Protein AF-A0AAW1P5I4-F1 (afdb_monomer_lite)

InterPro domains:
  IPR003593 AAA+ ATPase domain [SM00382] (149-329)
  IPR004504 DNA repair protein RadA [MF_01498] (30-545)
  IPR004504 DNA repair protein RadA [TIGR00416] (204-541)
  IPR014721 Small ribosomal subunit protein uS5 domain 2-type fold, subgroup [G3DSA:3.30.230.10] (371-551)
  IPR020568 Ribosomal protein uS5 domain 2-type superfamily [SSF54211] (340-546)
  IPR020588 DNA recombination and repair protein RecA-like, ATP-binding domain [PS50162] (128-303)
  IPR027417 P-loop containing nucleoside triphosphate hydrolase [G3DSA:3.40.50.300] (138-363)
  IPR027417 P-loop containing nucleoside triphosphate hydrolase [SSF52540] (134-375)
  IPR041166 LapB, rubredoxin metal binding domain [PF18073] (17-44)

Foldseek 3Di:
DDDDDDDDDDFDKAKWWAFQVPRDIDNDDDQADPPPRDGNRTDIDIDGDDDDDDDDDDDDDDDDDDDDDDDDDDDDDDDDDDDDDDDDDPDPPPPDDDDDPDDPDPPPDDDDDDPVCPPVAADPPDQFQFQDDFQRQLVCVQQANHHHFLFEAEEEEAPPLAPLLVVLSSQLSLLDDPPDPPPPPDDDDDDDPRDDHDDDQPASAEEEEAAPDDPVVSVVSCVLLVSPVSPRYHYHYDQELVVVLVCCVVVLHQAYEHHALQSHAYPPDPDHRQALRGSQVSLQVVSVSSNVSRHYYYHYDYADPVRPTNGCVSCVVVGQWYWYWDDDPPFQKIKIFTPHHNNHDRLRIWIWGQDSNGTGTDPAVQLVLLVCVVVDPWWQKAWAWDRSDPDTHIKIKGKAWAFDDPPDPWAAEAEQLEDPVLLVLLVLLCCPQVVQPSRRTHMYMHIGSSHHDDDQQCSLRNSLSHLRNFQRFHFDSLEHETFGADSNQFTDADPPVLNRLLSSVVSRRQEYEHAQPDDDRPDPNNPRHHYHYDGGSNRVNCVGRHQFRWGDDDVPDDPVNGDGDHRPDDDDDDDDDDDDPPDDDDDDDDDDDDDDDDDDDDDDDDDDDDDDDDDDDDDPDDDLDFPDWDCVQFFPQQVVSQVVCCVVDPPAAEDEDEDPDDLPDDDDDDPDDDQRYKYWYAHPVSSGTSIIGGGD

pLDDT: mean 70.57, std 24.73, range [21.2, 97.62]

Sequence (696 aa):
MHVQAVASGSVKTKTVYRCSECDKESFQWTGKCPSCNAWNSLEEVTITAGKSGGGGGIAAAARAAEPSTSGRSSSSSSGGWGPTRRGAREVVNSLPQGKTRGGWVNTTGNRPQRIRDVGRHGYGVNWRLPLMGQGGPELARVMGGGVVPGSLILIGGDPGVGKSTLLLQVAAMLSAPEQAVVPPVQAEGQPLDAEDPPAEPTGQSVLYVSAEESVEQVGSRAERMGLQDSEDVFLYSATRLEDILREIVTMQPRGVIVDSIQTVYLDDINGSAGSVSQVRECATALLHVAKREHIPIFLVGHVTKQGDIAGPRVLEHIVDVVLFMEGERHQAFRLIRGIKNRYGPTDEVGVFQMDESGLTAVDNPSALFLSDRSTHTGASSAVTVMMEGTRPLLLEVQALCSPVHQGQGAPFRAPNGVNRDRLGLILAVLNKHCGLRTHTMDLYTNVVGGLKMLEPATDLAVALAVASSYYEIPIPQDMAALGEIGLGGELRPVSHVDRRLLEAAKLGFTTIVIPAGHSAPRSARLQGIKVVRCKTVADAIRTVLGSGLRRPRRGGESDDEREEMLLPRSGHSDDAGPNDAQTAFHAAEHSIWSLHNTTVVISGVPVQAGNSKKEVRNNPTMSQEFKREYPEVKGMDAQAAKEKLEKEYDGLNVSLREWDGPPDAPKPMPLIFNPQMVWIWFNPETNKTLEARAFC

Radius of gyration: 37.3 Å; chains: 1; bounding box: 86×68×139 Å

Structure (mmCIF, N/CA/C/O backbone):
data_AF-A0AAW1P5I4-F1
#
_entry.id   AF-A0AAW1P5I4-F1
#
loop_
_atom_site.group_PDB
_atom_site.id
_atom_site.type_symbol
_atom_site.label_atom_id
_atom_site.label_alt_id
_atom_site.label_comp_id
_atom_site.label_asym_id
_atom_site.label_entity_id
_atom_site.label_seq_id
_atom_site.pdbx_PDB_ins_code
_atom_site.Cartn_x
_atom_site.Cartn_y
_atom_site.Cartn_z
_atom_site.occupancy
_atom_site.B_iso_or_equiv
_atom_site.auth_seq_id
_atom_site.auth_comp_id
_atom_site.auth_asym_id
_atom_site.auth_atom_id
_atom_site.pdbx_PDB_model_num
ATOM 1 N N . MET A 1 1 ? 37.575 -7.589 81.147 1.00 37.34 1 MET A N 1
ATOM 2 C CA . MET A 1 1 ? 36.341 -7.751 80.351 1.00 37.34 1 MET A CA 1
ATOM 3 C C . MET A 1 1 ? 36.697 -7.574 78.883 1.00 37.34 1 MET A C 1
ATOM 5 O O . MET A 1 1 ? 36.901 -6.445 78.471 1.00 37.34 1 MET A O 1
ATOM 9 N N . HIS A 1 2 ? 36.815 -8.653 78.108 1.00 29.47 2 HIS A N 1
ATOM 10 C CA . HIS A 1 2 ? 36.836 -8.553 76.647 1.00 29.47 2 HIS A CA 1
ATOM 11 C C . HIS A 1 2 ? 35.885 -9.601 76.075 1.00 29.47 2 HIS A C 1
ATOM 13 O O . HIS A 1 2 ? 36.045 -10.796 76.306 1.00 29.47 2 HIS A O 1
ATOM 19 N N . VAL A 1 3 ? 34.837 -9.093 75.431 1.00 29.94 3 VAL A N 1
ATOM 20 C CA . VAL A 1 3 ? 33.717 -9.824 74.840 1.00 29.94 3 VAL A CA 1
ATOM 21 C C . VAL A 1 3 ? 34.107 -10.284 73.432 1.00 29.94 3 VAL A C 1
ATOM 23 O O . VAL A 1 3 ? 34.763 -9.549 72.697 1.00 29.94 3 VAL A O 1
ATOM 26 N N . GLN A 1 4 ? 33.713 -11.512 73.092 1.00 29.78 4 GLN A N 1
ATOM 27 C CA . GLN A 1 4 ? 33.919 -12.177 71.803 1.00 29.78 4 GLN A CA 1
ATOM 28 C C . GLN A 1 4 ? 33.194 -11.466 70.646 1.00 29.78 4 GLN A C 1
ATOM 30 O O . GLN A 1 4 ? 32.049 -11.045 70.793 1.00 29.78 4 GLN A O 1
ATOM 35 N N . ALA A 1 5 ? 33.830 -11.433 69.470 1.00 30.73 5 ALA A N 1
ATOM 36 C CA . ALA A 1 5 ? 33.197 -11.113 68.192 1.00 30.73 5 ALA A CA 1
ATOM 37 C C . ALA A 1 5 ? 32.909 -12.407 67.406 1.00 30.73 5 ALA A C 1
ATOM 39 O O . ALA A 1 5 ? 33.779 -13.267 67.266 1.00 30.73 5 ALA A O 1
ATOM 40 N N . VAL A 1 6 ? 31.678 -12.535 66.907 1.00 32.19 6 VAL A N 1
ATOM 41 C CA . VAL A 1 6 ? 31.180 -13.637 66.066 1.00 32.19 6 VAL A CA 1
ATOM 42 C C . VAL A 1 6 ? 31.510 -13.340 64.598 1.00 32.19 6 VAL A C 1
ATOM 44 O O . VAL A 1 6 ? 31.189 -12.259 64.111 1.00 32.19 6 VAL A O 1
ATOM 47 N N . ALA A 1 7 ? 32.118 -14.292 63.883 1.00 33.41 7 ALA A N 1
ATOM 48 C CA . ALA A 1 7 ? 32.360 -14.207 62.440 1.00 33.41 7 ALA A CA 1
ATOM 49 C C . ALA A 1 7 ? 31.211 -14.863 61.649 1.00 33.41 7 ALA A C 1
ATOM 51 O O . ALA A 1 7 ? 30.860 -16.019 61.886 1.00 33.41 7 ALA A O 1
ATOM 52 N N . SER A 1 8 ? 30.632 -14.115 60.708 1.00 35.16 8 SER A N 1
ATOM 53 C CA . SER A 1 8 ? 29.567 -14.523 59.786 1.00 35.16 8 SER A CA 1
ATOM 54 C C . SER A 1 8 ? 30.138 -15.127 58.492 1.00 35.16 8 SER A C 1
ATOM 56 O O . SER A 1 8 ? 31.074 -14.596 57.899 1.00 35.16 8 SER A O 1
ATOM 58 N N . GLY A 1 9 ? 29.578 -16.256 58.038 1.00 35.59 9 GLY A N 1
ATOM 59 C CA . GLY A 1 9 ? 29.942 -16.904 56.771 1.00 35.59 9 GLY A CA 1
ATOM 60 C C . GLY A 1 9 ? 29.287 -16.231 55.558 1.00 35.59 9 GLY A C 1
ATOM 61 O O . GLY A 1 9 ? 28.096 -15.924 55.591 1.00 35.59 9 GLY A O 1
ATOM 62 N N . SER A 1 10 ? 30.053 -16.015 54.483 1.00 37.41 10 SER A N 1
ATOM 63 C CA . SER A 1 10 ? 29.591 -15.380 53.240 1.00 37.41 10 SER A CA 1
ATOM 64 C C . SER A 1 10 ? 28.981 -16.383 52.247 1.00 37.41 10 SER A C 1
ATOM 66 O O . SER A 1 10 ? 29.491 -17.484 52.030 1.00 37.41 10 SER A O 1
ATOM 68 N N . VAL A 1 11 ? 27.867 -15.989 51.626 1.00 46.25 11 VAL A N 1
ATOM 69 C CA . VAL A 1 11 ? 27.172 -16.731 50.561 1.00 46.25 11 VAL A CA 1
ATOM 70 C C . VAL A 1 11 ? 27.892 -16.492 49.229 1.00 46.25 11 VAL A C 1
ATOM 72 O O . VAL A 1 11 ? 28.132 -15.346 48.859 1.00 46.25 11 VAL A O 1
ATOM 75 N N . LYS A 1 12 ? 28.233 -17.559 48.491 1.00 50.53 12 LYS A N 1
ATOM 76 C CA . LYS A 1 12 ? 28.844 -17.458 47.153 1.00 50.53 12 LYS A CA 1
ATOM 77 C C . LYS A 1 12 ? 27.776 -17.118 46.106 1.00 50.53 12 LYS A C 1
ATOM 79 O O . LYS A 1 12 ? 26.878 -17.922 45.856 1.00 50.53 12 LYS A O 1
ATOM 84 N N . THR A 1 13 ? 27.882 -15.945 45.494 1.00 60.09 13 THR A N 1
ATOM 85 C CA . THR A 1 13 ? 27.111 -15.532 44.313 1.00 60.09 13 THR A CA 1
ATOM 86 C C . THR A 1 13 ? 27.791 -16.024 43.035 1.00 60.09 13 THR A C 1
ATOM 88 O O . THR A 1 13 ? 29.019 -16.074 42.959 1.00 60.09 13 THR A O 1
ATOM 91 N N . LYS A 1 14 ? 27.001 -16.426 42.032 1.00 77.81 14 LYS A N 1
ATOM 92 C CA . LYS A 1 14 ? 27.502 -16.824 40.710 1.00 77.81 14 LYS A CA 1
ATOM 93 C C . LYS A 1 14 ? 26.832 -15.969 39.638 1.00 77.81 14 LYS A C 1
ATOM 95 O O . LYS A 1 14 ? 25.608 -15.860 39.615 1.00 77.81 14 LYS A O 1
ATOM 100 N N . THR A 1 15 ? 27.642 -15.390 38.764 1.00 81.44 15 THR A N 1
ATOM 101 C CA . THR A 1 15 ? 27.185 -14.633 37.598 1.00 81.44 15 THR A CA 1
ATOM 102 C C . THR A 1 15 ? 26.732 -15.585 36.492 1.00 81.44 15 THR A C 1
ATOM 104 O O . THR A 1 15 ? 27.447 -16.535 36.156 1.00 81.44 15 THR A O 1
ATOM 107 N N . VAL A 1 16 ? 25.547 -15.341 35.934 1.00 88.06 16 VAL A N 1
ATOM 108 C CA . VAL A 1 16 ? 24.983 -16.042 34.773 1.00 88.06 16 VAL A CA 1
ATOM 109 C C . VAL A 1 16 ? 24.440 -14.996 33.803 1.00 88.06 16 VAL A C 1
ATOM 111 O O . VAL A 1 16 ? 23.949 -13.960 34.228 1.00 88.06 16 VAL A O 1
ATOM 114 N N . TYR A 1 17 ? 24.531 -15.245 32.502 1.00 89.38 17 TYR A N 1
ATOM 115 C CA . TYR A 1 17 ? 24.042 -14.335 31.470 1.00 89.38 17 TYR A CA 1
ATOM 116 C C . TYR A 1 17 ? 22.725 -14.851 30.897 1.00 89.38 17 TYR A C 1
ATOM 118 O O . TYR A 1 17 ? 22.680 -15.973 30.397 1.00 89.38 17 TYR A O 1
ATOM 126 N N . ARG A 1 18 ? 21.658 -14.059 30.951 1.00 91.94 18 ARG A N 1
ATOM 127 C CA . ARG A 1 18 ? 20.327 -14.426 30.451 1.00 91.94 18 ARG A CA 1
ATOM 128 C C . ARG A 1 18 ? 20.028 -13.678 29.162 1.00 91.94 18 ARG A C 1
ATOM 130 O O . ARG A 1 18 ? 20.260 -12.480 29.077 1.00 91.94 18 ARG A O 1
ATOM 137 N N . CYS A 1 19 ? 19.544 -14.383 28.146 1.00 86.88 19 CYS A N 1
ATOM 138 C CA . CYS A 1 19 ? 19.184 -13.757 26.881 1.00 86.88 19 CYS A CA 1
ATOM 139 C C . CYS A 1 19 ? 17.821 -13.052 26.974 1.00 86.88 19 CYS A C 1
ATOM 141 O O . CYS A 1 19 ? 16.823 -13.728 27.201 1.00 86.88 19 CYS A O 1
ATOM 143 N N . SER A 1 20 ? 17.756 -11.748 26.714 1.00 86.00 20 SER A N 1
ATOM 144 C CA . SER A 1 20 ? 16.518 -10.955 26.682 1.00 86.00 20 SER A CA 1
ATOM 145 C C . SER A 1 20 ? 15.544 -11.360 25.563 1.00 86.00 20 SER A C 1
ATOM 147 O O . SER A 1 20 ? 14.353 -11.089 25.661 1.00 86.00 20 SER A O 1
ATOM 149 N N . GLU A 1 21 ? 16.023 -12.069 24.533 1.00 78.38 21 GLU A N 1
ATOM 150 C CA . GLU A 1 21 ? 15.223 -12.489 23.367 1.00 78.38 21 GLU A CA 1
ATOM 151 C C . GLU A 1 21 ? 14.623 -13.899 23.488 1.00 78.38 21 GLU A C 1
ATOM 153 O O . GLU A 1 21 ? 13.574 -14.190 22.920 1.00 78.38 21 GLU A O 1
ATOM 158 N N . CYS A 1 22 ? 15.298 -14.826 24.178 1.00 87.69 22 CYS A N 1
ATOM 159 C CA . CYS A 1 22 ? 14.853 -16.230 24.259 1.00 87.69 22 CYS A CA 1
ATOM 160 C C . CYS A 1 22 ? 14.896 -16.833 25.667 1.00 87.69 22 CYS A C 1
ATOM 162 O O . CYS A 1 22 ? 14.704 -18.039 25.816 1.00 87.69 22 CYS A O 1
ATOM 164 N N . ASP A 1 23 ? 15.196 -16.012 26.674 1.00 84.19 23 ASP A N 1
ATOM 165 C CA . ASP A 1 23 ? 15.235 -16.348 28.103 1.00 84.19 23 ASP A CA 1
ATOM 166 C C . ASP A 1 23 ? 16.213 -17.478 28.487 1.00 84.19 23 ASP A C 1
ATOM 168 O O . ASP A 1 23 ? 16.196 -18.027 29.587 1.00 84.19 23 ASP A O 1
ATOM 172 N N . LYS A 1 24 ? 17.116 -17.843 27.569 1.00 84.19 24 LYS A N 1
ATOM 173 C CA . LYS A 1 24 ? 18.094 -18.911 27.782 1.00 84.19 24 LYS A CA 1
ATOM 174 C C . LYS A 1 24 ? 19.324 -18.396 28.523 1.00 84.19 24 LYS A C 1
ATOM 176 O O . LYS A 1 24 ? 19.869 -17.343 28.191 1.00 84.19 24 LYS A O 1
ATOM 181 N N . GLU A 1 25 ? 19.790 -19.183 29.485 1.00 90.12 25 GLU A N 1
ATOM 182 C CA . GLU A 1 25 ? 20.946 -18.861 30.320 1.00 90.12 25 GLU A CA 1
ATOM 183 C C . GLU A 1 25 ? 22.263 -19.391 29.721 1.00 90.12 25 GLU A C 1
ATOM 185 O O . GLU A 1 25 ? 22.335 -20.501 29.188 1.00 90.12 25 GLU A O 1
ATOM 190 N N . SER A 1 26 ? 23.323 -18.591 29.825 1.00 83.00 26 SER A N 1
ATOM 191 C CA . SER A 1 26 ? 24.699 -18.893 29.427 1.00 83.00 26 SER A CA 1
ATOM 192 C C . SER A 1 26 ? 25.656 -18.570 30.575 1.00 83.00 26 SER A C 1
ATOM 194 O O . SER A 1 26 ? 25.498 -17.576 31.276 1.00 83.00 26 SER A O 1
ATOM 196 N N . PHE A 1 27 ? 26.699 -19.380 30.752 1.00 84.50 27 PHE A N 1
ATOM 197 C CA . PHE A 1 27 ? 27.730 -19.148 31.775 1.00 84.50 27 PHE A CA 1
ATOM 198 C C . PHE A 1 27 ? 28.912 -18.306 31.274 1.00 84.50 27 PHE A C 1
ATOM 200 O O . PHE A 1 27 ? 29.833 -18.032 32.040 1.00 84.50 27 PHE A O 1
ATOM 207 N N . GLN A 1 28 ? 28.915 -17.923 29.995 1.00 78.88 28 GLN A N 1
ATOM 208 C CA . GLN A 1 28 ? 29.973 -17.129 29.370 1.00 78.88 28 GLN A CA 1
ATOM 209 C C . GLN A 1 28 ? 29.374 -16.020 28.500 1.00 78.88 28 GLN A C 1
ATOM 211 O O . GLN A 1 28 ? 28.411 -16.253 27.761 1.00 78.88 28 GLN A O 1
ATOM 216 N N . TRP A 1 29 ? 29.972 -14.829 28.571 1.00 83.25 29 TRP A N 1
ATOM 217 C CA . TRP A 1 29 ? 29.643 -13.705 27.701 1.00 83.25 29 TRP A CA 1
ATOM 218 C C . TRP A 1 29 ? 30.303 -13.890 26.337 1.00 83.25 29 TRP A C 1
ATOM 220 O O . TRP A 1 29 ? 31.526 -13.946 26.230 1.00 83.25 29 TRP A O 1
ATOM 230 N N . THR A 1 30 ? 29.497 -13.965 25.283 1.00 82.69 30 THR A N 1
ATOM 231 C CA . THR A 1 30 ? 29.976 -14.164 23.904 1.00 82.69 30 THR A CA 1
ATOM 232 C C . THR A 1 30 ? 29.491 -13.071 22.949 1.00 82.69 30 THR A C 1
ATOM 234 O O . THR A 1 30 ? 29.716 -13.164 21.747 1.00 82.69 30 THR A O 1
ATOM 237 N N . GLY A 1 31 ? 28.802 -12.036 23.456 1.00 80.38 31 GLY A N 1
ATOM 238 C CA . GLY A 1 31 ? 28.199 -10.958 22.654 1.00 80.38 31 GLY A CA 1
ATOM 239 C C . GLY A 1 31 ? 27.032 -11.397 21.754 1.00 80.38 31 GLY A C 1
ATOM 240 O O . GLY A 1 31 ? 26.320 -10.551 21.218 1.00 80.38 31 GLY A O 1
ATOM 241 N N . LYS A 1 32 ? 26.799 -12.707 21.614 1.00 87.25 32 LYS A N 1
ATOM 242 C CA . LYS A 1 32 ? 25.762 -13.325 20.788 1.00 87.25 32 LYS A CA 1
ATOM 243 C C . LYS A 1 32 ? 25.140 -14.501 21.536 1.00 87.25 32 LYS A C 1
ATOM 245 O O . LYS A 1 32 ? 25.855 -15.384 21.996 1.00 87.25 32 LYS A O 1
ATOM 250 N N . CYS A 1 33 ? 23.814 -14.556 21.635 1.00 86.69 33 CYS A N 1
ATOM 251 C CA . CYS A 1 33 ? 23.144 -15.652 22.329 1.00 86.69 33 CYS A CA 1
ATOM 252 C C . CYS A 1 33 ? 23.380 -17.000 21.611 1.00 86.69 33 CYS A C 1
ATOM 254 O O . CYS A 1 33 ? 23.048 -17.121 20.428 1.00 86.69 33 CYS A O 1
ATOM 256 N N . PRO A 1 34 ? 23.873 -18.047 22.304 1.00 79.75 34 PRO A N 1
ATOM 257 C CA . PRO A 1 34 ? 24.159 -19.346 21.691 1.00 79.75 34 PRO A CA 1
ATOM 258 C C . PRO A 1 34 ? 22.909 -20.160 21.315 1.00 79.75 34 PRO A C 1
ATOM 260 O O . PRO A 1 34 ? 23.037 -21.167 20.627 1.00 79.75 34 PRO A O 1
ATOM 263 N N . SER A 1 35 ? 21.707 -19.767 21.760 1.00 85.38 35 SER A N 1
ATOM 264 C CA . SER A 1 35 ? 20.453 -20.450 21.390 1.00 85.38 35 SER A CA 1
ATOM 265 C C . SER A 1 35 ? 19.691 -19.767 20.255 1.00 85.38 35 SER A C 1
ATOM 267 O O . SER A 1 35 ? 19.290 -20.453 19.322 1.00 85.38 35 SER A O 1
ATOM 269 N N . CYS A 1 36 ? 19.501 -18.444 20.297 1.00 87.56 36 CYS A N 1
ATOM 270 C CA . CYS A 1 36 ? 18.728 -17.720 19.275 1.00 87.56 36 CYS A CA 1
ATOM 271 C C . CYS A 1 36 ? 19.584 -16.908 18.291 1.00 87.56 36 CYS A C 1
ATOM 273 O O . CYS A 1 36 ? 19.041 -16.298 17.377 1.00 87.56 36 CYS A O 1
ATOM 275 N N . ASN A 1 37 ? 20.913 -16.896 18.446 1.00 87.38 37 ASN A N 1
ATOM 276 C CA . ASN A 1 37 ? 21.855 -16.137 17.617 1.00 87.38 37 ASN A CA 1
ATOM 277 C C . ASN A 1 37 ? 21.706 -14.599 17.651 1.00 87.38 37 ASN A C 1
ATOM 279 O O . ASN A 1 37 ? 22.378 -13.926 16.868 1.00 87.38 37 ASN A O 1
ATOM 283 N N . ALA A 1 38 ? 20.901 -14.036 18.557 1.00 77.38 38 ALA A N 1
ATOM 284 C CA . ALA A 1 38 ? 20.740 -12.590 18.705 1.00 77.38 38 ALA A CA 1
ATOM 285 C C . ALA A 1 38 ? 21.990 -11.931 19.315 1.00 77.38 38 ALA A C 1
ATOM 287 O O . ALA A 1 38 ? 22.504 -12.385 20.342 1.00 77.38 38 ALA A O 1
ATOM 288 N N . TRP A 1 39 ? 22.469 -10.852 18.699 1.00 88.44 39 TRP A N 1
ATOM 289 C CA . TRP A 1 39 ? 23.603 -10.055 19.181 1.00 88.44 39 TRP A CA 1
ATOM 290 C C . TRP A 1 39 ? 23.176 -9.093 20.295 1.00 88.44 39 TRP A C 1
ATOM 292 O O . TRP A 1 39 ? 22.042 -8.633 20.293 1.00 88.44 39 TRP A O 1
ATOM 302 N N . ASN A 1 40 ? 24.077 -8.794 21.236 1.00 86.31 40 ASN A N 1
ATOM 303 C CA . ASN A 1 40 ? 23.866 -7.863 22.360 1.00 86.31 40 ASN A CA 1
ATOM 304 C C . ASN A 1 40 ? 22.629 -8.153 23.234 1.00 86.31 40 ASN A C 1
ATOM 306 O O . ASN A 1 40 ? 22.150 -7.274 23.937 1.00 86.31 40 ASN A O 1
ATOM 310 N N . SER A 1 41 ? 22.131 -9.390 23.210 1.00 85.00 41 SER A N 1
ATOM 311 C CA . SER A 1 41 ? 20.923 -9.809 23.932 1.00 85.00 41 SER A CA 1
ATOM 312 C C . SER A 1 41 ? 21.211 -10.466 25.283 1.00 85.00 41 SER A C 1
ATOM 314 O O . SER A 1 41 ? 20.287 -10.891 25.957 1.00 85.00 41 SER A O 1
ATOM 316 N N . LEU A 1 42 ? 22.478 -10.644 25.667 1.00 87.75 42 LEU A N 1
ATOM 317 C CA . LEU A 1 42 ? 22.845 -11.289 26.929 1.00 87.75 42 LEU A CA 1
ATOM 318 C C . LEU A 1 42 ? 22.931 -10.235 28.038 1.00 87.75 42 LEU A C 1
ATOM 320 O O . LEU A 1 42 ? 23.707 -9.295 27.927 1.00 87.75 42 LEU A O 1
ATOM 324 N N . GLU A 1 43 ? 22.171 -10.419 29.112 1.00 88.44 43 GLU A N 1
ATOM 325 C CA . GLU A 1 43 ? 22.161 -9.559 30.297 1.00 88.44 43 GLU A CA 1
ATOM 326 C C . GLU A 1 43 ? 22.756 -10.296 31.499 1.00 88.44 43 GLU A C 1
ATOM 328 O O . GLU A 1 43 ? 22.533 -11.494 31.682 1.00 88.44 43 GLU A O 1
ATOM 333 N N . GLU A 1 44 ? 23.534 -9.598 32.326 1.00 88.69 44 GLU A N 1
ATOM 334 C CA . GLU A 1 44 ? 24.167 -10.183 33.508 1.00 88.69 44 GLU A CA 1
ATOM 335 C C . GLU A 1 44 ? 23.169 -10.312 34.669 1.00 88.69 44 GLU A C 1
ATOM 337 O O . GLU A 1 44 ? 22.629 -9.325 35.162 1.00 88.69 44 GLU A O 1
ATOM 342 N N . VAL A 1 45 ? 22.953 -11.542 35.136 1.00 84.50 45 VAL A N 1
ATOM 343 C CA . VAL A 1 45 ? 22.081 -11.871 36.264 1.00 84.50 45 VAL A CA 1
ATOM 344 C C . VAL A 1 45 ? 22.899 -12.572 37.347 1.00 84.50 45 VAL A C 1
ATOM 346 O O . VAL A 1 45 ? 23.490 -13.636 37.144 1.00 84.50 45 VAL A O 1
ATOM 349 N N . THR A 1 46 ? 22.917 -11.989 38.544 1.00 78.56 46 THR A N 1
ATOM 350 C CA . THR A 1 46 ? 23.590 -12.582 39.705 1.00 78.56 46 THR A CA 1
ATOM 351 C C . THR A 1 46 ? 22.634 -13.521 40.424 1.00 78.56 46 THR A C 1
ATOM 353 O O . THR A 1 46 ? 21.631 -13.082 40.983 1.00 78.56 46 THR A O 1
ATOM 356 N N . ILE A 1 47 ? 22.957 -14.813 40.454 1.00 75.94 47 ILE A N 1
ATOM 357 C CA . ILE A 1 47 ? 22.147 -15.815 41.150 1.00 75.94 47 ILE A CA 1
ATOM 358 C C . ILE A 1 47 ? 22.822 -16.172 42.478 1.00 75.94 47 ILE A C 1
ATOM 360 O O . ILE A 1 47 ? 24.021 -16.473 42.540 1.00 75.94 47 ILE A O 1
ATOM 364 N N . THR A 1 48 ? 22.059 -16.153 43.568 1.00 54.66 48 THR A N 1
ATOM 365 C CA . THR A 1 48 ? 22.470 -16.713 44.859 1.00 54.66 48 THR A CA 1
ATOM 366 C C . THR A 1 48 ? 22.355 -18.234 44.804 1.00 54.66 48 THR A C 1
ATOM 368 O O . THR A 1 48 ? 21.297 -18.780 44.498 1.00 54.66 48 THR A O 1
ATOM 371 N N . ALA A 1 49 ? 23.454 -18.942 45.080 1.00 49.00 49 ALA A N 1
ATOM 372 C CA . ALA A 1 49 ? 23.479 -20.400 45.036 1.00 49.00 49 ALA A CA 1
ATOM 373 C C . ALA A 1 49 ? 22.587 -21.005 46.140 1.00 49.00 49 ALA A C 1
ATOM 375 O O . ALA A 1 49 ? 23.007 -21.157 47.288 1.00 49.00 49 ALA A O 1
ATOM 376 N N . GLY A 1 50 ? 21.349 -21.361 45.792 1.00 41.25 50 GLY A N 1
ATOM 377 C CA . GLY A 1 50 ? 20.511 -22.260 46.584 1.00 41.25 50 GLY A CA 1
ATOM 378 C C . GLY A 1 50 ? 21.036 -23.696 46.503 1.00 41.25 50 GLY A C 1
ATOM 379 O O . GLY A 1 50 ? 21.535 -24.122 45.463 1.00 41.25 50 GLY A O 1
ATOM 380 N N . LYS A 1 51 ? 20.950 -24.444 47.612 1.00 33.41 51 LYS A N 1
ATOM 381 C CA . LYS A 1 51 ? 21.375 -25.852 47.710 1.00 33.41 51 LYS A CA 1
ATOM 382 C C . LYS A 1 51 ? 20.752 -26.689 46.584 1.00 33.41 51 LYS A C 1
ATOM 384 O O . LYS A 1 51 ? 19.540 -26.872 46.543 1.00 33.41 51 LYS A O 1
ATOM 389 N N . SER A 1 52 ? 21.596 -27.223 45.707 1.00 35.38 52 SER A N 1
ATOM 390 C CA . SER A 1 52 ? 21.223 -28.154 44.648 1.00 35.38 52 SER A CA 1
ATOM 391 C C . SER A 1 52 ? 20.891 -29.535 45.228 1.00 35.38 52 SER A C 1
ATOM 393 O O . SER A 1 52 ? 21.762 -30.233 45.743 1.00 35.38 52 SER A O 1
ATOM 395 N N . GLY A 1 53 ? 19.625 -29.945 45.119 1.00 31.06 53 GLY A N 1
ATOM 396 C CA . GLY A 1 53 ? 19.237 -31.357 45.094 1.00 31.06 53 GLY A CA 1
ATOM 397 C C . GLY A 1 53 ? 19.488 -31.901 43.687 1.00 31.06 53 GLY A C 1
ATOM 398 O O . GLY A 1 53 ? 19.057 -31.298 42.708 1.00 31.06 53 GLY A O 1
ATOM 399 N N . GLY A 1 54 ? 20.273 -32.970 43.586 1.00 29.48 54 GLY A N 1
ATOM 400 C CA . GLY A 1 54 ? 20.822 -33.470 42.331 1.00 29.48 54 GLY A CA 1
ATOM 401 C C . GLY A 1 54 ? 19.853 -34.258 41.443 1.00 29.48 54 GLY A C 1
ATOM 402 O O . GLY A 1 54 ? 18.978 -34.958 41.932 1.00 29.48 54 GLY A O 1
ATOM 403 N N . GLY A 1 55 ? 20.131 -34.181 40.137 1.00 28.97 55 GLY A N 1
ATOM 404 C CA . GLY A 1 55 ? 20.314 -35.334 39.247 1.00 28.97 55 GLY A CA 1
ATOM 405 C C . GLY A 1 55 ? 19.082 -36.097 38.752 1.00 28.97 55 GLY A C 1
ATOM 406 O O . GLY A 1 55 ? 18.420 -36.779 39.521 1.00 28.97 55 GLY A O 1
ATOM 407 N N . GLY A 1 56 ? 18.899 -36.134 37.424 1.00 27.56 56 GLY A N 1
ATOM 408 C CA . GLY A 1 56 ? 18.227 -37.269 36.781 1.00 27.56 56 GLY A CA 1
ATOM 409 C C . GLY A 1 56 ? 17.602 -37.015 35.410 1.00 27.56 56 GLY A C 1
ATOM 410 O O . GLY A 1 56 ? 16.418 -36.735 35.328 1.00 27.56 56 GLY A O 1
ATOM 411 N N . GLY A 1 57 ? 18.403 -37.177 34.351 1.00 27.39 57 GLY A N 1
ATOM 412 C CA . GLY A 1 57 ? 18.055 -37.937 33.138 1.00 27.39 57 GLY A CA 1
ATOM 413 C C . GLY A 1 57 ? 16.761 -37.629 32.376 1.00 27.39 57 GLY A C 1
ATOM 414 O O . GLY A 1 57 ? 15.678 -38.077 32.732 1.00 27.39 57 GLY A O 1
ATOM 415 N N . ILE A 1 58 ? 16.927 -37.023 31.202 1.00 30.00 58 ILE A N 1
ATOM 416 C CA . ILE A 1 58 ? 15.955 -37.052 30.107 1.00 30.00 58 ILE A CA 1
ATOM 417 C C . ILE A 1 58 ? 16.070 -38.423 29.418 1.00 30.00 58 ILE A C 1
ATOM 419 O O . ILE A 1 58 ? 17.099 -38.695 28.804 1.00 30.00 58 ILE A O 1
ATOM 423 N N . ALA A 1 59 ? 15.033 -39.265 29.482 1.00 29.58 59 ALA A N 1
ATOM 424 C CA . ALA A 1 59 ? 14.819 -40.349 28.517 1.00 29.58 59 ALA A CA 1
ATOM 425 C C . ALA A 1 59 ? 13.355 -40.841 28.490 1.00 29.58 59 ALA A C 1
ATOM 427 O O . ALA A 1 59 ? 12.866 -41.435 29.441 1.00 29.58 59 ALA A O 1
ATOM 428 N N . ALA A 1 60 ? 12.728 -40.618 27.331 1.00 26.88 60 ALA A N 1
ATOM 429 C CA . ALA A 1 60 ? 11.826 -41.508 26.594 1.00 26.88 60 ALA A CA 1
ATOM 430 C C . ALA A 1 60 ? 10.488 -42.022 27.193 1.00 26.88 60 ALA A C 1
ATOM 432 O O . ALA A 1 60 ? 10.437 -42.882 28.060 1.00 26.88 60 ALA A O 1
ATOM 433 N N . ALA A 1 61 ? 9.432 -41.643 26.457 1.00 25.81 61 ALA A N 1
ATOM 434 C CA . ALA A 1 61 ? 8.388 -42.510 25.891 1.00 25.81 61 ALA A CA 1
ATOM 435 C C . ALA A 1 61 ? 7.139 -42.904 26.720 1.00 25.81 61 ALA A C 1
ATOM 437 O O . ALA A 1 61 ? 7.160 -43.773 27.577 1.00 25.81 61 ALA A O 1
ATOM 438 N N . ALA A 1 62 ? 6.013 -42.385 26.209 1.00 25.44 62 ALA A N 1
ATOM 439 C CA . ALA A 1 62 ? 4.846 -43.139 25.734 1.00 25.44 62 ALA A CA 1
ATOM 440 C C . ALA A 1 62 ? 3.770 -43.660 26.719 1.00 25.44 62 ALA A C 1
ATOM 442 O O . ALA A 1 62 ? 4.004 -44.516 27.558 1.00 25.44 62 ALA A O 1
ATOM 443 N N . ARG A 1 63 ? 2.534 -43.270 26.354 1.00 26.67 63 ARG A N 1
ATOM 444 C CA . ARG A 1 63 ? 1.231 -43.966 26.470 1.00 26.67 63 ARG A CA 1
ATOM 445 C C . ARG A 1 63 ? 0.462 -43.928 27.803 1.00 26.67 63 ARG A C 1
ATOM 447 O O . ARG A 1 63 ? 0.814 -44.567 28.777 1.00 26.67 63 ARG A O 1
ATOM 454 N N . ALA A 1 64 ? -0.676 -43.226 27.717 1.00 26.52 64 ALA A N 1
ATOM 455 C CA . ALA A 1 64 ? -2.048 -43.674 27.997 1.00 26.52 64 ALA A CA 1
ATOM 456 C C . ALA A 1 64 ? -2.316 -44.585 29.211 1.00 26.52 64 ALA A C 1
ATOM 458 O O . ALA A 1 64 ? -1.944 -45.751 29.188 1.00 26.52 64 ALA A O 1
ATOM 459 N N . ALA A 1 65 ? -3.124 -44.092 30.158 1.00 25.91 65 ALA A N 1
ATOM 460 C CA . ALA A 1 65 ? -4.445 -44.637 30.522 1.00 25.91 65 ALA A CA 1
ATOM 461 C C . ALA A 1 65 ? -4.976 -43.958 31.805 1.00 25.91 65 ALA A C 1
ATOM 463 O O . ALA A 1 65 ? -4.244 -43.776 32.775 1.00 25.91 65 ALA A O 1
ATOM 464 N N . GLU A 1 66 ? -6.256 -43.586 31.791 1.00 25.16 66 GLU A N 1
ATOM 465 C CA . GLU A 1 66 ? -7.071 -43.261 32.973 1.00 25.16 66 GLU A CA 1
ATOM 466 C C . GLU A 1 66 ? -7.405 -44.547 33.793 1.00 25.16 66 GLU A C 1
ATOM 468 O O . GLU A 1 66 ? -6.916 -45.626 33.464 1.00 25.16 66 GLU A O 1
ATOM 473 N N . PRO A 1 67 ? -8.313 -44.516 34.790 1.00 43.38 67 PRO A N 1
ATOM 474 C CA . PRO A 1 67 ? -8.103 -44.067 36.163 1.00 43.38 67 PRO A CA 1
ATOM 475 C C . PRO A 1 67 ? -8.388 -45.202 37.178 1.00 43.38 67 PRO A C 1
ATOM 477 O O . PRO A 1 67 ? -9.038 -46.196 36.861 1.00 43.38 67 PRO A O 1
ATOM 480 N N . SER A 1 68 ? -8.001 -45.039 38.447 1.00 25.88 68 SER A N 1
ATOM 481 C CA . SER A 1 68 ? -8.532 -45.890 39.523 1.00 25.88 68 SER A CA 1
ATOM 482 C C . SER A 1 68 ? -8.933 -45.088 40.755 1.00 25.88 68 SER A C 1
ATOM 484 O O . SER A 1 68 ? -8.168 -44.319 41.331 1.00 25.88 68 SER A O 1
ATOM 486 N N . THR A 1 69 ? -10.182 -45.322 41.116 1.00 27.05 69 THR A N 1
ATOM 487 C CA . THR A 1 69 ? -10.979 -44.857 42.242 1.00 27.05 69 THR A CA 1
ATOM 488 C C . THR A 1 69 ? -10.423 -45.165 43.635 1.00 27.05 69 THR A C 1
ATOM 490 O O . THR A 1 69 ? -9.732 -46.158 43.841 1.00 27.05 69 THR A O 1
ATOM 493 N N . SER A 1 70 ? -10.994 -44.427 44.597 1.00 26.50 70 SER A N 1
ATOM 494 C CA . SER A 1 70 ? -11.389 -44.841 45.958 1.00 26.50 70 SER A CA 1
ATOM 495 C C . SER A 1 70 ? -10.541 -44.318 47.120 1.00 26.50 70 SER A C 1
ATOM 497 O O . SER A 1 70 ? -9.317 -44.312 47.086 1.00 26.50 70 SER A O 1
ATOM 499 N N . GLY A 1 71 ? -11.245 -43.870 48.166 1.00 26.20 71 GLY A N 1
ATOM 500 C CA . GLY A 1 71 ? -10.655 -43.485 49.448 1.00 26.20 71 GLY A CA 1
ATOM 501 C C . GLY A 1 71 ? -11.478 -42.447 50.208 1.00 26.20 71 GLY A C 1
ATOM 502 O O . GLY A 1 71 ? -11.108 -41.282 50.265 1.00 26.20 71 GLY A O 1
ATOM 503 N N . ARG A 1 72 ? -12.621 -42.870 50.758 1.00 25.27 72 ARG A N 1
ATOM 504 C CA . ARG A 1 72 ? -13.445 -42.117 51.721 1.00 25.27 72 ARG A CA 1
ATOM 505 C C . ARG A 1 72 ? -12.738 -41.965 53.076 1.00 25.27 72 ARG A C 1
ATOM 507 O O . ARG A 1 72 ? -12.160 -42.936 53.542 1.00 25.27 72 ARG A O 1
ATOM 514 N N . SER A 1 73 ? -12.988 -40.843 53.756 1.00 27.03 73 SER A N 1
ATOM 515 C CA . SER A 1 73 ? -13.314 -40.737 55.200 1.00 27.03 73 SER A CA 1
ATOM 516 C C . SER A 1 73 ? -13.634 -39.258 55.502 1.00 27.03 73 SER A C 1
ATOM 518 O O . SER A 1 73 ? -12.797 -38.403 55.236 1.00 27.03 73 SER A O 1
ATOM 520 N N . SER A 1 74 ? -14.887 -38.853 55.770 1.00 26.66 74 SER A N 1
ATOM 521 C CA . SER A 1 74 ? -15.509 -38.717 57.114 1.00 26.66 74 SER A CA 1
ATOM 522 C C . SER A 1 74 ? -14.585 -38.008 58.123 1.00 26.66 74 SER A C 1
ATOM 524 O O . SER A 1 74 ? -13.465 -38.460 58.303 1.00 26.66 74 SER A O 1
ATOM 526 N N . SER A 1 75 ? -14.961 -36.936 58.825 1.00 26.56 75 SER A N 1
ATOM 527 C CA . SER A 1 75 ? -16.204 -36.752 59.586 1.00 26.56 75 SER A CA 1
ATOM 528 C C . SER A 1 75 ? -16.327 -35.332 60.187 1.00 26.56 75 SER A C 1
ATOM 530 O O . SER A 1 75 ? -15.326 -34.639 60.348 1.00 26.56 75 SER A O 1
ATOM 532 N N . SER A 1 76 ? -17.564 -35.014 60.616 1.00 26.14 76 SER A N 1
ATOM 533 C CA . SER A 1 76 ? -17.983 -34.196 61.789 1.00 26.14 76 SER A CA 1
ATOM 534 C C . SER A 1 76 ? -17.680 -32.682 61.801 1.00 26.14 76 SER A C 1
ATOM 536 O O . SER A 1 76 ? -16.527 -32.288 61.907 1.00 26.14 76 SER A O 1
ATOM 538 N N . SER A 1 77 ? -18.669 -31.787 61.592 1.00 27.22 77 SER A N 1
ATOM 539 C CA . SER A 1 77 ? -19.681 -31.257 62.562 1.00 27.22 77 SER A CA 1
ATOM 540 C C . SER A 1 77 ? -19.020 -30.490 63.719 1.00 27.22 77 SER A C 1
ATOM 542 O O . SER A 1 77 ? -18.119 -31.039 64.331 1.00 27.22 77 SER A O 1
ATOM 544 N N . SER A 1 78 ? -19.344 -29.253 64.109 1.00 26.80 78 SER A N 1
ATOM 545 C CA . SER A 1 78 ? -20.617 -28.550 64.392 1.00 26.80 78 SER A CA 1
ATOM 546 C C . SER A 1 78 ? -20.223 -27.106 64.807 1.00 26.80 78 SER A C 1
ATOM 548 O O . SER A 1 78 ? -19.188 -26.961 65.445 1.00 26.80 78 SER A O 1
ATOM 550 N N . GLY A 1 79 ? -20.862 -25.997 64.408 1.00 24.97 79 GLY A N 1
ATOM 551 C CA . GLY A 1 79 ? -22.139 -25.454 64.907 1.00 24.97 79 GLY A CA 1
ATOM 552 C C . GLY A 1 79 ? -21.912 -24.204 65.797 1.00 24.97 79 GLY A C 1
ATOM 553 O O . GLY A 1 79 ? -21.119 -24.292 66.725 1.00 24.97 79 GLY A O 1
ATOM 554 N N . GLY A 1 80 ? -22.599 -23.066 65.547 1.00 23.84 80 GLY A N 1
ATOM 555 C CA . GLY A 1 80 ? -22.717 -21.964 66.539 1.00 23.84 80 GLY A CA 1
ATOM 556 C C . GLY A 1 80 ? -22.717 -20.483 66.077 1.00 23.84 80 GLY A C 1
ATOM 557 O O . GLY A 1 80 ? -21.676 -19.852 66.143 1.00 23.84 80 GLY A O 1
ATOM 558 N N . TRP A 1 81 ? -23.884 -19.959 65.657 1.00 22.66 81 TRP A N 1
ATOM 559 C CA . TRP A 1 81 ? -24.553 -18.646 65.915 1.00 22.66 81 TRP A CA 1
ATOM 560 C C . TRP A 1 81 ? -23.773 -17.294 66.059 1.00 22.66 81 TRP A C 1
ATOM 562 O O . TRP A 1 81 ? -22.829 -17.182 66.827 1.00 22.66 81 TRP A O 1
ATOM 572 N N . GLY A 1 82 ? -24.257 -16.244 65.346 1.00 22.97 82 GLY A N 1
ATOM 573 C CA . GLY A 1 82 ? -23.713 -14.856 65.201 1.00 22.97 82 GLY A CA 1
ATOM 574 C C . GLY A 1 82 ? -23.954 -13.870 66.376 1.00 22.97 82 GLY A C 1
ATOM 575 O O . GLY A 1 82 ? -24.137 -14.372 67.480 1.00 22.97 82 GLY A O 1
ATOM 576 N N . PRO A 1 83 ? -24.015 -12.505 66.221 1.00 38.69 83 PRO A N 1
ATOM 577 C CA . PRO A 1 83 ? -24.251 -11.685 65.006 1.00 38.69 83 PRO A CA 1
ATOM 578 C C . PRO A 1 83 ? -23.462 -10.330 64.868 1.00 38.69 83 PRO A C 1
ATOM 580 O O . PRO A 1 83 ? -22.702 -9.915 65.736 1.00 38.69 83 PRO A O 1
ATOM 583 N N . THR A 1 84 ? -23.782 -9.580 63.793 1.00 27.11 84 THR A N 1
ATOM 584 C CA . THR A 1 84 ? -23.611 -8.119 63.522 1.00 27.11 84 THR A CA 1
ATOM 585 C C . THR A 1 84 ? -22.349 -7.599 62.803 1.00 27.11 84 THR A C 1
ATOM 587 O O . THR A 1 84 ? -21.278 -7.484 63.381 1.00 27.11 84 THR A O 1
ATOM 590 N N . ARG A 1 85 ? -22.512 -7.104 61.563 1.00 28.92 85 ARG A N 1
ATOM 591 C CA . ARG A 1 85 ? -22.606 -5.663 61.221 1.00 28.92 85 ARG A CA 1
ATOM 592 C C . ARG A 1 85 ? -22.863 -5.470 59.717 1.00 28.92 85 ARG A C 1
ATOM 594 O O . ARG A 1 85 ? -22.312 -6.167 58.878 1.00 28.92 85 ARG A O 1
ATOM 601 N N . ARG A 1 86 ? -23.766 -4.529 59.433 1.00 27.67 86 ARG A N 1
ATOM 602 C CA . ARG A 1 86 ? -24.224 -4.056 58.120 1.00 27.67 86 ARG A CA 1
ATOM 603 C C . ARG A 1 86 ? -23.144 -3.245 57.401 1.00 27.67 86 ARG A C 1
ATOM 605 O O . ARG A 1 86 ? -22.428 -2.497 58.059 1.00 27.67 86 ARG A O 1
ATOM 612 N N . GLY A 1 87 ? -23.194 -3.283 56.069 1.00 31.47 87 GLY A N 1
ATOM 613 C CA . GLY A 1 87 ? -22.721 -2.211 55.190 1.00 31.47 87 GLY A CA 1
ATOM 614 C C . GLY A 1 87 ? -21.490 -2.565 54.358 1.00 31.47 87 GLY A C 1
ATOM 615 O O . GLY A 1 87 ? -20.433 -2.821 54.915 1.00 31.47 87 GLY A O 1
ATOM 616 N N . ALA A 1 88 ? -21.651 -2.488 53.031 1.00 30.78 88 ALA A N 1
ATOM 617 C CA . ALA A 1 88 ? -20.612 -2.512 51.992 1.00 30.78 88 ALA A CA 1
ATOM 618 C C . ALA A 1 88 ? -20.074 -3.885 51.533 1.00 30.78 88 ALA A C 1
ATOM 620 O O . ALA A 1 88 ? -18.875 -4.141 51.613 1.00 30.78 88 ALA A O 1
ATOM 621 N N . ARG A 1 89 ? -20.938 -4.755 50.975 1.00 27.97 89 ARG A N 1
ATOM 622 C CA . ARG A 1 89 ? -20.501 -5.825 50.048 1.00 27.97 89 ARG A CA 1
ATOM 623 C C . ARG A 1 89 ? -21.653 -6.438 49.236 1.00 27.97 89 ARG A C 1
ATOM 625 O O . ARG A 1 89 ? -21.930 -7.622 49.352 1.00 27.97 89 ARG A O 1
ATOM 632 N N . GLU A 1 90 ? -22.329 -5.643 48.411 1.00 29.20 90 GLU A N 1
ATOM 633 C CA . GLU A 1 90 ? -23.434 -6.134 47.566 1.00 29.20 90 GLU A CA 1
ATOM 634 C C . GLU A 1 90 ? -23.414 -5.505 46.160 1.00 29.20 90 GLU A C 1
ATOM 636 O O . GLU A 1 90 ? -24.390 -4.915 45.735 1.00 29.20 90 GLU A O 1
ATOM 641 N N . VAL A 1 91 ? -22.292 -5.606 45.424 1.00 35.09 91 VAL A N 1
ATOM 642 C CA . VAL A 1 91 ? -22.278 -5.422 43.944 1.00 35.09 91 VAL A CA 1
ATOM 643 C C . VAL A 1 91 ? -21.219 -6.299 43.230 1.00 35.09 91 VAL A C 1
ATOM 645 O O . VAL A 1 91 ? -20.911 -6.082 42.069 1.00 35.09 91 VAL A O 1
ATOM 648 N N . VAL A 1 92 ? -20.624 -7.318 43.873 1.00 32.19 92 VAL A N 1
ATOM 649 C CA . VAL A 1 92 ? -19.561 -8.139 43.226 1.00 32.19 92 VAL A CA 1
ATOM 650 C C . VAL A 1 92 ? -19.770 -9.645 43.412 1.00 32.19 92 VAL A C 1
ATOM 652 O O . VAL A 1 92 ? -18.816 -10.385 43.593 1.00 32.19 92 VAL A O 1
ATOM 655 N N . ASN A 1 93 ? -21.017 -10.127 43.411 1.00 28.08 93 ASN A N 1
ATOM 656 C CA . ASN A 1 93 ? -21.302 -11.564 43.560 1.00 28.08 93 ASN A CA 1
ATOM 657 C C . ASN A 1 93 ? -22.506 -12.054 42.730 1.00 28.08 93 ASN A C 1
ATOM 659 O O . ASN A 1 93 ? -23.298 -12.870 43.187 1.00 28.08 93 ASN A O 1
ATOM 663 N N . SER A 1 94 ? -22.611 -11.612 41.477 1.00 28.47 94 SER A N 1
ATOM 664 C CA . SER A 1 94 ? -23.380 -12.313 40.431 1.00 28.47 94 SER A CA 1
ATOM 665 C C . SER A 1 94 ? -22.473 -13.112 39.479 1.00 28.47 94 SER A C 1
ATOM 667 O O . SER A 1 94 ? -22.833 -13.392 38.340 1.00 28.47 94 SER A O 1
ATOM 669 N N . LEU A 1 95 ? -21.299 -13.530 39.964 1.00 25.58 95 LEU A N 1
ATOM 670 C CA . LEU A 1 95 ? -20.500 -14.592 39.356 1.00 25.58 95 LEU A CA 1
ATOM 671 C C . LEU A 1 95 ? -20.923 -15.935 39.977 1.00 25.58 95 LEU A C 1
ATOM 673 O O . LEU A 1 95 ? -20.780 -16.103 41.192 1.00 25.58 95 LEU A O 1
ATOM 677 N N . PRO A 1 96 ? -21.414 -16.916 39.200 1.00 31.80 96 PRO A N 1
ATOM 678 C CA . PRO A 1 96 ? -21.680 -18.239 39.735 1.00 31.80 96 PRO A CA 1
ATOM 679 C C . PRO A 1 96 ? -20.348 -18.959 39.982 1.00 31.80 96 PRO A C 1
ATOM 681 O O . PRO A 1 96 ? -19.726 -19.482 39.062 1.00 31.80 96 PRO A O 1
ATOM 684 N N . GLN A 1 97 ? -19.907 -19.015 41.242 1.00 33.16 97 GLN A N 1
ATOM 685 C CA . GLN A 1 97 ? -18.909 -19.989 41.685 1.00 33.16 97 GLN A CA 1
ATOM 686 C C . GLN A 1 97 ? -19.594 -21.166 42.386 1.00 33.16 97 GLN A C 1
ATOM 688 O O . GLN A 1 97 ? -19.864 -21.142 43.585 1.00 33.16 97 GLN A O 1
ATOM 693 N N . GLY A 1 98 ? -19.822 -22.231 41.616 1.00 28.17 98 GLY A N 1
ATOM 694 C CA . GLY A 1 98 ? -20.113 -23.578 42.099 1.00 28.17 98 GLY A CA 1
ATOM 695 C C . GLY A 1 98 ? -19.020 -24.544 41.640 1.00 28.17 98 GLY A C 1
ATOM 696 O O . GLY A 1 98 ? -18.861 -24.804 40.454 1.00 28.17 98 GLY A O 1
ATOM 697 N N . LYS A 1 99 ? -18.244 -25.051 42.600 1.00 33.34 99 LYS A N 1
ATOM 698 C CA . LYS A 1 99 ? -17.088 -25.950 42.455 1.00 33.34 99 LYS A CA 1
ATOM 699 C C . LYS A 1 99 ? -17.404 -27.253 41.705 1.00 33.34 99 LYS A C 1
ATOM 701 O O . LYS A 1 99 ? -18.120 -28.088 42.240 1.00 33.34 99 LYS A O 1
ATOM 706 N N . THR A 1 100 ? -16.703 -27.514 40.602 1.00 27.66 100 THR A N 1
ATOM 707 C CA . THR A 1 100 ? -16.137 -28.839 40.274 1.00 27.66 100 THR A CA 1
ATOM 708 C C . THR A 1 100 ? -14.822 -28.649 39.512 1.00 27.66 100 THR A C 1
ATOM 710 O O . THR A 1 100 ? -14.652 -27.686 38.771 1.00 27.66 100 THR A O 1
ATOM 713 N N . ARG A 1 101 ? -13.850 -29.538 39.745 1.00 33.53 101 ARG A N 1
ATOM 714 C CA . ARG A 1 101 ? -12.606 -29.634 38.970 1.00 33.53 101 ARG A CA 1
ATOM 715 C C . ARG A 1 101 ? -12.959 -29.940 37.507 1.00 33.53 101 ARG A C 1
ATOM 717 O O . ARG A 1 101 ? -13.193 -31.094 37.173 1.00 33.53 101 ARG A O 1
ATOM 724 N N . GLY A 1 102 ? -12.990 -28.917 36.666 1.00 26.50 102 GLY A N 1
ATOM 725 C CA . GLY A 1 102 ? -13.118 -29.001 35.214 1.00 26.50 102 GLY A CA 1
ATOM 726 C C . GLY A 1 102 ? -12.223 -27.925 34.615 1.00 26.50 102 GLY A C 1
ATOM 727 O O . GLY A 1 102 ? -12.155 -26.823 35.152 1.00 26.50 102 GLY A O 1
ATOM 728 N N . GLY A 1 103 ? -11.444 -28.280 33.596 1.00 28.28 103 GLY A N 1
ATOM 729 C CA . GLY A 1 103 ? -10.430 -27.411 33.009 1.00 28.28 103 GLY A CA 1
ATOM 730 C C . GLY A 1 103 ? -10.981 -26.107 32.429 1.00 28.28 103 GLY A C 1
ATOM 731 O O . GLY A 1 103 ? -12.184 -25.879 32.377 1.00 28.28 103 GLY A O 1
ATOM 732 N N . TRP A 1 104 ? -10.049 -25.284 31.951 1.00 32.41 104 TRP A N 1
ATOM 733 C CA . TRP A 1 104 ? -10.186 -24.049 31.163 1.00 32.41 104 TRP A CA 1
ATOM 734 C C . TRP A 1 104 ? -11.046 -24.153 29.874 1.00 32.41 104 TRP A C 1
ATOM 736 O O . TRP A 1 104 ? -10.804 -23.456 28.895 1.00 32.41 104 TRP A O 1
ATOM 746 N N . VAL A 1 105 ? -12.041 -25.033 29.819 1.00 34.19 105 VAL A N 1
ATOM 747 C CA . VAL A 1 105 ? -12.863 -25.285 28.638 1.00 34.19 105 VAL A CA 1
ATOM 748 C C . VAL A 1 105 ? -14.322 -25.097 29.021 1.00 34.19 105 VAL A C 1
ATOM 750 O O . VAL A 1 105 ? -15.053 -26.054 29.256 1.00 34.19 105 VAL A O 1
ATOM 753 N N . ASN A 1 106 ? -14.747 -23.837 29.063 1.00 33.22 106 ASN A N 1
ATOM 754 C CA . ASN A 1 106 ? -16.147 -23.498 28.850 1.00 33.22 106 ASN A CA 1
ATOM 755 C C . ASN A 1 106 ? -16.264 -22.880 27.448 1.00 33.22 106 ASN A C 1
ATOM 757 O O . ASN A 1 106 ? -16.392 -21.673 27.278 1.00 33.22 106 ASN A O 1
ATOM 761 N N . THR A 1 107 ? -16.101 -23.716 26.418 1.00 40.06 107 THR A N 1
ATOM 762 C CA . THR A 1 107 ? -16.256 -23.334 25.007 1.00 40.06 107 THR A CA 1
ATOM 763 C C . THR A 1 107 ? -17.727 -23.433 24.609 1.00 40.06 107 THR A C 1
ATOM 765 O O . THR A 1 107 ? -18.141 -24.374 23.924 1.00 40.06 107 THR A O 1
ATOM 768 N N . THR A 1 108 ? -18.545 -22.476 25.039 1.00 44.00 108 THR A N 1
ATOM 769 C CA . THR A 1 108 ? -19.848 -22.232 24.410 1.00 44.00 108 THR A CA 1
ATOM 770 C C . THR A 1 108 ? -19.596 -21.452 23.121 1.00 44.00 108 THR A C 1
ATOM 772 O O . THR A 1 108 ? -19.534 -20.231 23.136 1.00 44.00 108 THR A O 1
ATOM 775 N N . GLY A 1 109 ? -19.331 -22.168 22.023 1.00 51.84 109 GLY A N 1
ATOM 776 C CA . GLY A 1 109 ? -19.258 -21.593 20.671 1.00 51.84 109 GLY A CA 1
ATOM 777 C C . GLY A 1 109 ? -18.142 -22.159 19.792 1.00 51.84 109 GLY A C 1
ATOM 778 O O . GLY A 1 109 ? -18.375 -22.460 18.628 1.00 51.84 109 GLY A O 1
ATOM 779 N N . ASN A 1 110 ? -16.948 -22.397 20.343 1.00 56.56 110 ASN A N 1
ATOM 780 C CA . ASN A 1 110 ? -15.795 -22.831 19.548 1.00 56.56 110 ASN A CA 1
ATOM 781 C C . ASN A 1 110 ? -15.486 -24.318 19.777 1.00 56.56 110 ASN A C 1
ATOM 783 O O . ASN A 1 110 ? -14.722 -24.682 20.672 1.00 56.56 110 ASN A O 1
ATOM 787 N N . ARG A 1 111 ? -16.140 -25.197 19.011 1.00 69.44 111 ARG A N 1
ATOM 788 C CA . ARG A 1 111 ? -15.878 -26.646 19.024 1.00 69.44 111 ARG A CA 1
ATOM 789 C C . ARG A 1 111 ? -15.063 -27.032 17.789 1.00 69.44 111 ARG A C 1
ATOM 791 O O . ARG A 1 111 ? -15.264 -26.425 16.741 1.00 69.44 111 ARG A O 1
ATOM 798 N N . PRO A 1 112 ? -14.192 -28.056 17.861 1.00 79.56 112 PRO A N 1
ATOM 799 C CA . PRO A 1 112 ? -13.543 -28.589 16.671 1.00 79.56 112 PRO A CA 1
ATOM 800 C C . PRO A 1 112 ? -14.592 -28.999 15.633 1.00 79.56 112 PRO A C 1
ATOM 802 O O . PRO A 1 112 ? -15.394 -29.903 15.867 1.00 79.56 112 PRO A O 1
ATOM 805 N N . GLN A 1 113 ? -14.590 -28.318 14.492 1.00 77.75 113 GLN A N 1
ATOM 806 C CA . GLN A 1 113 ? -15.466 -28.606 13.362 1.00 77.75 113 GLN A CA 1
ATOM 807 C C . GLN A 1 113 ? -14.652 -29.215 12.226 1.00 77.75 113 GLN A C 1
ATOM 809 O O . GLN A 1 113 ? -13.472 -28.909 12.036 1.00 77.75 113 GLN A O 1
ATOM 814 N N . ARG A 1 114 ? -15.274 -30.100 11.444 1.00 79.25 114 ARG A N 1
ATOM 815 C CA . ARG A 1 114 ? -14.650 -30.577 10.208 1.00 79.25 114 ARG A CA 1
ATOM 816 C C . ARG A 1 114 ? -14.679 -29.432 9.206 1.00 79.25 114 ARG A C 1
ATOM 818 O O . ARG A 1 114 ? -15.692 -28.755 9.103 1.00 79.25 114 ARG A O 1
ATOM 825 N N . ILE A 1 115 ? -13.626 -29.283 8.404 1.00 80.19 115 ILE A N 1
ATOM 826 C CA . ILE A 1 115 ? -13.522 -28.214 7.392 1.00 80.19 115 ILE A CA 1
ATOM 827 C C . ILE A 1 115 ? -14.772 -28.143 6.492 1.00 80.19 115 ILE A C 1
ATOM 829 O O . ILE A 1 115 ? -15.256 -27.059 6.207 1.00 80.19 115 ILE A O 1
ATOM 833 N N . ARG A 1 116 ? -15.343 -29.295 6.106 1.00 82.62 116 ARG A N 1
ATOM 834 C CA . ARG A 1 116 ? -16.582 -29.384 5.302 1.00 82.62 116 ARG A CA 1
ATOM 835 C C . ARG A 1 116 ? -17.843 -28.805 5.961 1.00 82.62 116 ARG A C 1
ATOM 837 O O . ARG A 1 116 ? -18.812 -28.540 5.255 1.00 82.62 116 ARG A O 1
ATOM 844 N N . ASP A 1 117 ? -17.834 -28.664 7.281 1.00 75.12 117 ASP A N 1
ATOM 845 C CA . ASP A 1 117 ? -18.980 -28.241 8.087 1.00 75.12 117 ASP A CA 1
ATOM 846 C C . ASP A 1 117 ? -18.845 -26.767 8.531 1.00 75.12 117 ASP A C 1
ATOM 848 O O . ASP A 1 117 ? -19.816 -26.173 9.001 1.00 75.12 117 ASP A O 1
ATOM 852 N N . VAL A 1 118 ? -17.667 -26.157 8.330 1.00 69.25 118 VAL A N 1
ATOM 853 C CA . VAL A 1 118 ? -17.404 -24.732 8.585 1.00 69.25 118 VAL A CA 1
ATOM 854 C C . VAL A 1 118 ? -18.183 -23.890 7.567 1.00 69.25 118 VAL A C 1
ATOM 856 O O . VAL A 1 118 ? -18.083 -24.112 6.363 1.00 69.25 118 VAL A O 1
ATOM 859 N N . GLY A 1 119 ? -18.979 -22.928 8.046 1.00 61.56 119 GLY A N 1
ATOM 860 C CA . GLY A 1 119 ? -19.748 -22.001 7.202 1.00 61.56 119 GLY A CA 1
ATOM 861 C C . GLY A 1 119 ? -21.136 -22.491 6.775 1.00 61.56 119 GLY A C 1
ATOM 862 O O . GLY A 1 119 ? -21.905 -21.704 6.236 1.00 61.56 119 GLY A O 1
ATOM 863 N N . ARG A 1 120 ? -21.510 -23.746 7.069 1.00 57.34 120 ARG A N 1
ATOM 864 C CA . ARG A 1 120 ? -22.872 -24.259 6.802 1.00 57.34 120 ARG A CA 1
ATOM 865 C C . ARG A 1 120 ? -23.942 -23.745 7.778 1.00 57.34 120 ARG A C 1
ATOM 867 O O . ARG A 1 120 ? -25.120 -23.897 7.490 1.00 57.34 120 ARG A O 1
ATOM 874 N N . HIS A 1 121 ? -23.539 -23.151 8.904 1.00 47.00 121 HIS A N 1
ATOM 875 C CA . HIS A 1 121 ? -24.422 -22.747 10.008 1.00 47.00 121 HIS A CA 1
ATOM 876 C C . HIS A 1 121 ? -24.265 -21.258 10.383 1.00 47.00 121 HIS A C 1
ATOM 878 O O . HIS A 1 121 ? -24.051 -20.947 11.547 1.00 47.00 121 HIS A O 1
ATOM 884 N N . GLY A 1 122 ? -24.336 -20.328 9.421 1.00 46.53 122 GLY A N 1
ATOM 885 C CA . GLY A 1 122 ? -24.586 -18.918 9.776 1.00 46.53 122 GLY A CA 1
ATOM 886 C C . GLY A 1 122 ? -23.467 -17.900 9.547 1.00 46.53 122 GLY A C 1
ATOM 887 O O . GLY A 1 122 ? -23.380 -16.926 10.285 1.00 46.53 122 GLY A O 1
ATOM 888 N N . TYR A 1 123 ? -22.664 -18.043 8.491 1.00 42.81 123 TYR A N 1
ATOM 889 C CA . TYR A 1 123 ? -22.059 -16.854 7.878 1.00 42.81 123 TYR A CA 1
ATOM 890 C C . TYR A 1 123 ? -22.797 -16.586 6.571 1.00 42.81 123 TYR A C 1
ATOM 892 O O . TYR A 1 123 ? -22.629 -17.319 5.597 1.00 42.81 123 TYR A O 1
ATOM 900 N N . GLY A 1 124 ? -23.671 -15.576 6.579 1.00 44.12 124 GLY A N 1
ATOM 901 C CA . GLY A 1 124 ? -24.335 -15.096 5.371 1.00 44.12 124 GLY A CA 1
ATOM 902 C C . GLY A 1 124 ? -23.323 -14.683 4.296 1.00 44.12 124 GLY A C 1
ATOM 903 O O . GLY A 1 124 ? -22.144 -14.452 4.570 1.00 44.12 124 GLY A O 1
ATOM 904 N N . VAL A 1 125 ? -23.800 -14.567 3.056 1.00 43.91 125 VAL A N 1
ATOM 905 C CA . VAL A 1 125 ? -22.997 -14.223 1.866 1.00 43.91 125 VAL A CA 1
ATOM 906 C C . VAL A 1 125 ? -22.245 -12.882 2.025 1.00 43.91 125 VAL A C 1
ATOM 908 O O . VAL A 1 125 ? -21.220 -12.687 1.381 1.00 43.91 125 VAL A O 1
ATOM 911 N N . ASN A 1 126 ? -22.674 -12.012 2.951 1.00 53.50 126 ASN A N 1
ATOM 912 C CA . ASN A 1 126 ? -21.985 -10.783 3.361 1.00 53.50 126 ASN A CA 1
ATOM 913 C C . ASN A 1 126 ? -21.794 -10.724 4.886 1.00 53.50 126 ASN A C 1
ATOM 915 O O . ASN A 1 126 ? -22.523 -10.047 5.598 1.00 53.50 126 ASN A O 1
ATOM 919 N N . TRP A 1 127 ? -20.787 -11.423 5.404 1.00 72.81 127 TRP A N 1
ATOM 920 C CA . TRP A 1 127 ? -20.416 -11.359 6.826 1.00 72.81 127 TRP A CA 1
ATOM 921 C C . TRP A 1 127 ? -19.504 -10.165 7.172 1.00 72.81 127 TRP A C 1
ATOM 923 O O . TRP A 1 127 ? -19.039 -10.059 8.304 1.00 72.81 127 TRP A O 1
ATOM 933 N N . ARG A 1 128 ? -19.198 -9.295 6.200 1.00 85.19 128 ARG A N 1
ATOM 934 C CA . ARG A 1 128 ? -18.334 -8.119 6.371 1.00 85.19 128 ARG A CA 1
ATOM 935 C C . ARG A 1 128 ? -19.162 -6.846 6.399 1.00 85.19 128 ARG A C 1
ATOM 937 O O . ARG A 1 128 ? -20.057 -6.687 5.576 1.00 85.19 128 ARG A O 1
ATOM 944 N N . LEU A 1 129 ? -18.786 -5.917 7.272 1.00 85.69 129 LEU A N 1
ATOM 945 C CA . LEU A 1 129 ? -19.323 -4.563 7.258 1.00 85.69 129 LEU A CA 1
ATOM 946 C C . LEU A 1 129 ? -18.704 -3.794 6.078 1.00 85.69 129 LEU A C 1
ATOM 948 O O . LEU A 1 129 ? -17.467 -3.756 5.954 1.00 85.69 129 LEU A O 1
ATOM 952 N N . PRO A 1 130 ? -19.527 -3.207 5.196 1.00 85.12 130 PRO A N 1
ATOM 953 C CA . PRO A 1 130 ? -19.027 -2.389 4.106 1.00 85.12 130 PRO A CA 1
ATOM 954 C C . PRO A 1 130 ? -18.466 -1.069 4.641 1.00 85.12 130 PRO A C 1
ATOM 956 O O . PRO A 1 130 ? -18.968 -0.510 5.610 1.00 85.12 130 PRO A O 1
ATOM 959 N N . LEU A 1 131 ? -17.436 -0.550 3.974 1.00 87.38 131 LEU A N 1
ATOM 960 C CA . LEU A 1 131 ? -16.957 0.815 4.179 1.00 87.38 131 LEU A CA 1
ATOM 961 C C . LEU A 1 131 ? -17.395 1.644 2.976 1.00 87.38 131 LEU A C 1
ATOM 963 O O . LEU A 1 131 ? -16.779 1.574 1.910 1.00 87.38 131 LEU A O 1
ATOM 967 N N . MET A 1 132 ? -18.494 2.374 3.141 1.00 82.31 132 MET A N 1
ATOM 968 C CA . MET A 1 132 ? -19.042 3.256 2.111 1.00 82.31 132 MET A CA 1
ATOM 969 C C . MET A 1 132 ? -18.485 4.670 2.272 1.00 82.31 132 MET A C 1
ATOM 971 O O . MET A 1 132 ? -18.164 5.079 3.376 1.00 82.31 132 MET A O 1
ATOM 975 N N . GLY A 1 133 ? -18.389 5.430 1.183 1.00 78.38 133 GLY A N 1
ATOM 976 C CA . GLY A 1 133 ? -17.903 6.812 1.212 1.00 78.38 133 GLY A CA 1
ATOM 977 C C . GLY A 1 133 ? -16.454 6.977 0.751 1.00 78.38 133 GLY A C 1
ATOM 978 O O . GLY A 1 133 ? -15.811 6.050 0.251 1.00 78.38 133 GLY A O 1
ATOM 979 N N . GLN A 1 134 ? -15.950 8.201 0.873 1.00 79.38 134 GLN A N 1
ATOM 980 C CA . GLN A 1 134 ? -14.667 8.623 0.315 1.00 79.38 134 GLN A CA 1
ATOM 981 C C . GLN A 1 134 ? -13.506 7.869 0.972 1.00 79.38 134 GLN A C 1
ATOM 983 O O . GLN A 1 134 ? -13.250 8.008 2.161 1.00 79.38 134 GLN A O 1
ATOM 988 N N . GLY A 1 135 ? -12.819 7.025 0.199 1.00 83.44 135 GLY A N 1
ATOM 989 C CA . GLY A 1 135 ? -11.729 6.185 0.703 1.00 83.44 135 GLY A CA 1
ATOM 990 C C . GLY A 1 135 ? -12.136 4.818 1.263 1.00 83.44 135 GLY A C 1
ATOM 991 O O . GLY A 1 135 ? -11.280 3.939 1.379 1.00 83.44 135 GLY A O 1
ATOM 992 N N . GLY A 1 136 ? -13.426 4.597 1.528 1.00 88.06 136 GLY A N 1
ATOM 993 C CA . GLY A 1 136 ? -13.955 3.345 2.075 1.00 88.06 136 GLY A CA 1
ATOM 994 C C . GLY A 1 136 ? -13.672 2.119 1.197 1.00 88.06 136 GLY A C 1
ATOM 995 O O . GLY A 1 136 ? -13.077 1.162 1.695 1.00 88.06 136 GLY A O 1
ATOM 996 N N . PRO A 1 137 ? -13.982 2.143 -0.117 1.00 89.94 137 PRO A N 1
ATOM 997 C CA . PRO A 1 137 ? -13.693 1.027 -1.020 1.00 89.94 137 PRO A CA 1
ATOM 998 C C . PRO A 1 137 ? -12.203 0.671 -1.115 1.00 89.94 137 PRO A C 1
ATOM 1000 O O . PRO A 1 137 ? -11.847 -0.507 -1.172 1.00 89.94 137 PRO A O 1
ATOM 1003 N N . GLU A 1 138 ? -11.321 1.675 -1.094 1.00 89.75 138 GLU A N 1
ATOM 1004 C CA . GLU A 1 138 ? -9.868 1.471 -1.147 1.00 89.75 138 GLU A CA 1
ATOM 1005 C C . GLU A 1 138 ? -9.360 0.823 0.148 1.00 89.75 138 GLU A C 1
ATOM 1007 O O . GLU A 1 138 ? -8.595 -0.141 0.101 1.00 89.75 138 GLU A O 1
ATOM 1012 N N . LEU A 1 139 ? -9.838 1.276 1.312 1.00 91.62 139 LEU A N 1
ATOM 1013 C CA . LEU A 1 139 ? -9.507 0.651 2.594 1.00 91.62 139 LEU A CA 1
ATOM 1014 C C . LEU A 1 139 ? -10.104 -0.761 2.713 1.00 91.62 139 LEU A C 1
ATOM 1016 O O . LEU A 1 139 ? -9.418 -1.690 3.142 1.00 91.62 139 LEU A O 1
ATOM 1020 N N . ALA A 1 140 ? -11.352 -0.953 2.277 1.00 90.75 140 ALA A N 1
ATOM 1021 C CA . ALA A 1 140 ? -12.009 -2.254 2.238 1.00 90.75 140 ALA A CA 1
ATOM 1022 C C . ALA A 1 140 ? -11.206 -3.247 1.392 1.00 90.75 140 ALA A C 1
ATOM 1024 O O . ALA A 1 140 ? -11.018 -4.385 1.821 1.00 90.75 140 ALA A O 1
ATOM 1025 N N . ARG A 1 141 ? -10.667 -2.818 0.242 1.00 87.88 141 ARG A N 1
ATOM 1026 C CA . ARG A 1 141 ? -9.773 -3.630 -0.595 1.00 87.88 141 ARG A CA 1
ATOM 1027 C C . ARG A 1 141 ? -8.527 -4.074 0.169 1.00 87.88 141 ARG A C 1
ATOM 1029 O O . ARG A 1 141 ? -8.255 -5.272 0.203 1.00 87.88 141 ARG A O 1
ATOM 1036 N N . VAL A 1 142 ? -7.831 -3.152 0.841 1.00 89.00 142 VAL A N 1
ATOM 1037 C CA . VAL A 1 142 ? -6.650 -3.478 1.670 1.00 89.00 142 VAL A CA 1
ATOM 1038 C C . VAL A 1 142 ? -6.996 -4.478 2.781 1.00 89.00 142 VAL A C 1
ATOM 1040 O O . VAL A 1 142 ? -6.212 -5.370 3.097 1.00 89.00 142 VAL A O 1
ATOM 1043 N N . MET A 1 143 ? -8.202 -4.389 3.339 1.00 89.50 143 MET A N 1
ATOM 1044 C CA . MET A 1 143 ? -8.699 -5.305 4.369 1.00 89.50 143 MET A CA 1
ATOM 1045 C C . MET A 1 143 ? -9.248 -6.641 3.827 1.00 89.50 143 MET A C 1
ATOM 1047 O O . MET A 1 143 ? -9.669 -7.503 4.604 1.00 89.50 143 MET A O 1
ATOM 1051 N N . GLY A 1 144 ? -9.221 -6.870 2.512 1.00 85.94 144 GLY A N 1
ATOM 1052 C CA . GLY A 1 144 ? -9.713 -8.104 1.892 1.00 85.94 144 GLY A CA 1
ATOM 1053 C C . GLY A 1 144 ? -11.219 -8.120 1.614 1.00 85.94 144 GLY A C 1
ATOM 1054 O O . GLY A 1 144 ? -11.832 -9.184 1.645 1.00 85.94 144 GLY A O 1
ATOM 1055 N N . GLY A 1 145 ? -11.818 -6.956 1.364 1.00 85.31 145 GLY A N 1
ATOM 1056 C CA . GLY A 1 145 ? -13.209 -6.788 0.933 1.00 85.31 145 GLY A CA 1
ATOM 1057 C C . GLY A 1 145 ? -14.146 -6.123 1.947 1.00 85.31 145 GLY A C 1
ATOM 1058 O O . GLY A 1 145 ? -15.344 -6.088 1.702 1.00 85.31 145 GLY A O 1
ATOM 1059 N N . GLY A 1 146 ? -13.640 -5.621 3.077 1.00 89.50 146 GLY A N 1
ATOM 1060 C CA . GLY A 1 146 ? -14.448 -4.949 4.106 1.00 89.50 146 GLY A CA 1
ATOM 1061 C C . GLY A 1 146 ? -14.030 -5.300 5.532 1.00 89.50 146 GLY A C 1
ATOM 1062 O O . GLY A 1 146 ? -13.107 -6.097 5.739 1.00 89.50 146 GLY A O 1
ATOM 1063 N N . VAL A 1 147 ? -14.722 -4.716 6.511 1.00 92.00 147 VAL A N 1
ATOM 1064 C CA . VAL A 1 147 ? -14.421 -4.887 7.939 1.00 92.00 147 VAL A CA 1
ATOM 1065 C C . VAL A 1 147 ? -15.051 -6.166 8.460 1.00 92.00 147 VAL A C 1
ATOM 1067 O O . VAL A 1 147 ? -16.218 -6.451 8.218 1.00 92.00 147 VAL A O 1
ATOM 1070 N N . VAL A 1 148 ? -14.267 -6.948 9.189 1.00 90.56 148 VAL A N 1
ATOM 1071 C CA . VAL A 1 148 ? -14.719 -8.215 9.754 1.00 90.56 148 VAL A CA 1
ATOM 1072 C C . VAL A 1 148 ? -15.263 -8.000 11.172 1.00 90.56 148 VAL A C 1
ATOM 1074 O O . VAL A 1 148 ? -14.502 -7.548 12.031 1.00 90.56 148 VAL A O 1
ATOM 1077 N N . PRO A 1 149 ? -16.528 -8.353 11.464 1.00 88.31 149 PRO A N 1
ATOM 1078 C CA . PRO A 1 149 ? -17.052 -8.375 12.825 1.00 88.31 149 PRO A CA 1
ATOM 1079 C C . PRO A 1 149 ? -16.225 -9.286 13.736 1.00 88.31 149 PRO A C 1
ATOM 1081 O O . PRO A 1 149 ? -15.694 -10.319 13.318 1.00 88.31 149 PRO A O 1
ATOM 1084 N N . GLY A 1 150 ? -16.086 -8.887 14.994 1.00 88.69 150 GLY A N 1
ATOM 1085 C CA . GLY A 1 150 ? -15.266 -9.582 15.980 1.00 88.69 150 GLY A CA 1
ATOM 1086 C C . GLY A 1 150 ? -13.780 -9.658 15.642 1.00 88.69 150 GLY A C 1
ATOM 1087 O O . GLY A 1 150 ? -13.112 -10.620 16.026 1.00 88.69 150 GLY A O 1
ATOM 1088 N N . SER A 1 151 ? -13.245 -8.695 14.892 1.00 94.31 151 SER A N 1
ATOM 1089 C CA . SER A 1 151 ? -11.811 -8.609 14.601 1.00 94.31 151 SER A CA 1
ATOM 1090 C C . SER A 1 151 ? -11.114 -7.519 15.400 1.00 94.31 151 SER A C 1
ATOM 1092 O O . SER A 1 151 ? -11.714 -6.508 15.751 1.00 94.31 151 SER A O 1
ATOM 1094 N N . LEU A 1 152 ? -9.819 -7.725 15.649 1.00 96.44 152 LEU A N 1
ATOM 1095 C CA . LEU A 1 152 ? -8.928 -6.689 16.163 1.00 96.44 152 LEU A CA 1
ATOM 1096 C C . LEU A 1 152 ? -7.981 -6.229 15.049 1.00 96.44 152 LEU A C 1
ATOM 1098 O O . LEU A 1 152 ? -7.215 -7.039 14.513 1.00 96.44 152 LEU A O 1
ATOM 1102 N N . ILE A 1 153 ? -8.046 -4.946 14.702 1.00 96.25 153 ILE A N 1
ATOM 1103 C CA . ILE A 1 153 ? -7.342 -4.337 13.568 1.00 96.25 153 ILE A CA 1
ATOM 1104 C C . ILE A 1 153 ? -6.393 -3.267 14.101 1.00 96.25 153 ILE A C 1
ATOM 1106 O O . ILE A 1 153 ? -6.821 -2.339 14.774 1.00 96.25 153 ILE A O 1
ATOM 1110 N N . LEU A 1 154 ? -5.105 -3.372 13.793 1.00 94.69 154 LEU A N 1
ATOM 1111 C CA . LEU A 1 154 ? -4.094 -2.391 14.182 1.00 94.69 154 LEU A CA 1
ATOM 1112 C C . LEU A 1 154 ? -3.734 -1.492 13.001 1.00 94.69 154 LEU A C 1
ATOM 1114 O O . LEU A 1 154 ? -3.375 -2.004 11.943 1.00 94.69 154 LEU A O 1
ATOM 1118 N N . ILE A 1 155 ? -3.741 -0.175 13.208 1.00 93.69 155 ILE A N 1
ATOM 1119 C CA . ILE A 1 155 ? -3.197 0.810 12.269 1.00 93.69 155 ILE A CA 1
ATOM 1120 C C . ILE A 1 155 ? -1.912 1.398 12.851 1.00 93.69 155 ILE A C 1
ATOM 1122 O O . ILE A 1 155 ? -1.926 2.206 13.782 1.00 93.69 155 ILE A O 1
ATOM 1126 N N . GLY A 1 156 ? -0.789 0.961 12.288 1.00 90.44 156 GLY A N 1
ATOM 1127 C CA . GLY A 1 156 ? 0.551 1.450 12.581 1.00 90.44 156 GLY A CA 1
ATOM 1128 C C . GLY A 1 156 ? 0.969 2.603 11.670 1.00 90.44 156 GLY A C 1
ATOM 1129 O O . GLY A 1 156 ? 0.444 2.760 10.571 1.00 90.44 156 GLY A O 1
ATOM 1130 N N . GLY A 1 157 ? 1.942 3.400 12.105 1.00 87.19 157 GLY A N 1
ATOM 1131 C CA . GLY A 1 157 ? 2.584 4.407 11.255 1.00 87.19 157 GLY A CA 1
ATOM 1132 C C . GLY A 1 157 ? 3.182 5.570 12.039 1.00 87.19 157 GLY A C 1
ATOM 1133 O O . GLY A 1 157 ? 2.915 5.752 13.235 1.00 87.19 157 GLY A O 1
ATOM 1134 N N . ASP A 1 158 ? 3.964 6.389 11.344 1.00 82.31 158 ASP A N 1
ATOM 1135 C CA . ASP A 1 158 ? 4.673 7.519 11.943 1.00 82.31 158 ASP A CA 1
ATOM 1136 C C . ASP A 1 158 ? 3.712 8.567 12.548 1.00 82.31 158 ASP A C 1
ATOM 1138 O O . ASP A 1 158 ? 2.567 8.729 12.103 1.00 82.31 158 ASP A O 1
ATOM 1142 N N . PRO A 1 159 ? 4.128 9.309 13.590 1.00 82.00 159 PRO A N 1
ATOM 1143 C CA . PRO A 1 159 ? 3.346 10.425 14.113 1.00 82.00 159 PRO A CA 1
ATOM 1144 C C . PRO A 1 159 ? 3.061 11.480 13.032 1.00 82.00 159 PRO A C 1
ATOM 1146 O O . PRO A 1 159 ? 3.966 11.939 12.332 1.00 82.00 159 PRO A O 1
ATOM 1149 N N . GLY A 1 160 ? 1.796 11.892 12.910 1.00 82.50 160 GLY A N 1
ATOM 1150 C CA . GLY A 1 160 ? 1.364 12.898 11.932 1.00 82.50 160 GLY A CA 1
ATOM 1151 C C . GLY A 1 160 ? 1.157 12.387 10.500 1.00 82.50 160 GLY A C 1
ATOM 1152 O O . GLY A 1 160 ? 0.851 13.190 9.624 1.00 82.50 160 GLY A O 1
ATOM 1153 N N . VAL A 1 161 ? 1.276 11.078 10.244 1.00 85.81 161 VAL A N 1
ATOM 1154 C CA . VAL A 1 161 ? 0.985 10.501 8.916 1.00 85.81 161 VAL A CA 1
ATOM 1155 C C . VAL A 1 161 ? -0.512 10.567 8.559 1.00 85.81 161 VAL A C 1
ATOM 1157 O O . VAL A 1 161 ? -0.845 10.639 7.379 1.00 85.81 161 VAL A O 1
ATOM 1160 N N . GLY A 1 162 ? -1.398 10.622 9.569 1.00 88.81 162 GLY A N 1
ATOM 1161 C CA . GLY A 1 162 ? -2.858 10.772 9.417 1.00 88.81 162 GLY A CA 1
ATOM 1162 C C . GLY A 1 162 ? -3.718 9.643 10.014 1.00 88.81 162 GLY A C 1
ATOM 1163 O O . GLY A 1 162 ? -4.841 9.450 9.567 1.00 88.81 162 GLY A O 1
ATOM 1164 N N . LYS A 1 163 ? -3.198 8.840 10.958 1.00 91.69 163 LYS A N 1
ATOM 1165 C CA . LYS A 1 163 ? -3.888 7.637 11.482 1.00 91.69 163 LYS A CA 1
ATOM 1166 C C . LYS A 1 163 ? -5.244 7.963 12.121 1.00 91.69 163 LYS A C 1
ATOM 1168 O O . LYS A 1 163 ? -6.242 7.346 11.772 1.00 91.69 163 LYS A O 1
ATOM 1173 N N . SER A 1 164 ? -5.277 8.967 12.995 1.00 92.44 164 SER A N 1
ATOM 1174 C CA . SER A 1 164 ? -6.501 9.443 13.651 1.00 92.44 164 SER A CA 1
ATOM 1175 C C . SER A 1 164 ? -7.499 10.025 12.647 1.00 92.44 164 SER A C 1
ATOM 1177 O O . SER A 1 164 ? -8.695 9.794 12.761 1.00 92.44 164 SER A O 1
ATOM 1179 N N . THR A 1 165 ? -7.013 10.721 11.609 1.00 92.06 165 THR A N 1
ATOM 1180 C CA . THR A 1 165 ? -7.843 11.209 10.491 1.00 92.06 165 THR A CA 1
ATOM 1181 C C . THR A 1 165 ? -8.540 10.046 9.785 1.00 92.06 165 THR A C 1
ATOM 1183 O O . THR A 1 165 ? -9.759 10.057 9.647 1.00 92.06 165 THR A O 1
ATOM 1186 N N . LEU A 1 166 ? -7.783 9.009 9.409 1.00 93.19 166 LEU A N 1
ATOM 1187 C CA . LEU A 1 166 ? -8.332 7.815 8.769 1.00 93.19 166 LEU A CA 1
ATOM 1188 C C . LEU A 1 166 ? -9.389 7.142 9.649 1.00 93.19 166 LEU A C 1
ATOM 1190 O O . LEU A 1 166 ? -10.461 6.800 9.162 1.00 93.19 166 LEU A O 1
ATOM 1194 N N . LEU A 1 167 ? -9.093 6.940 10.936 1.00 94.31 167 LEU A N 1
ATOM 1195 C CA . LEU A 1 167 ? -10.016 6.236 11.820 1.00 94.31 167 LEU A CA 1
ATOM 1196 C C . LEU A 1 167 ? -11.268 7.038 12.150 1.00 94.31 167 LEU A C 1
ATOM 1198 O O . LEU A 1 167 ? -12.318 6.428 12.293 1.00 94.31 167 LEU A O 1
ATOM 1202 N N . LEU A 1 168 ? -11.207 8.369 12.203 1.00 93.06 168 LEU A N 1
ATOM 1203 C CA . LEU A 1 168 ? -12.420 9.184 12.304 1.00 93.06 168 LEU A CA 1
ATOM 1204 C C . LEU A 1 168 ? -13.318 9.018 11.075 1.00 93.06 168 LEU A C 1
ATOM 1206 O O . LEU A 1 168 ? -14.526 8.866 11.230 1.00 93.06 168 LEU A O 1
ATOM 1210 N N . GLN A 1 169 ? -12.742 8.966 9.867 1.00 92.81 169 GLN A N 1
ATOM 1211 C CA . GLN A 1 169 ? -13.518 8.655 8.660 1.00 92.81 169 GLN A CA 1
ATOM 1212 C C . GLN A 1 169 ? -14.106 7.248 8.747 1.00 92.81 169 GLN A C 1
ATOM 1214 O O . GLN A 1 169 ? -15.293 7.079 8.512 1.00 92.81 169 GLN A O 1
ATOM 1219 N N . VAL A 1 170 ? -13.320 6.248 9.154 1.00 93.38 170 VAL A N 1
ATOM 1220 C CA . VAL A 1 170 ? -13.824 4.879 9.357 1.00 93.38 170 VAL A CA 1
ATOM 1221 C C . VAL A 1 170 ? -14.953 4.842 10.388 1.00 93.38 170 VAL A C 1
ATOM 1223 O O . VAL A 1 170 ? -15.921 4.118 10.174 1.00 93.38 170 VAL A O 1
ATOM 1226 N N . ALA A 1 171 ? -14.871 5.629 11.465 1.00 93.12 171 ALA A N 1
ATOM 1227 C CA . ALA A 1 171 ? -15.928 5.725 12.467 1.00 93.12 171 ALA A CA 1
ATOM 1228 C C . ALA A 1 171 ? -17.249 6.165 11.829 1.00 93.12 171 ALA A C 1
ATOM 1230 O O . ALA A 1 171 ? -18.257 5.481 11.977 1.00 93.12 171 ALA A O 1
ATOM 1231 N N . ALA A 1 172 ? -17.201 7.250 11.053 1.00 90.75 172 ALA A N 1
ATOM 1232 C CA . ALA A 1 172 ? -18.348 7.775 10.322 1.00 90.75 172 ALA A CA 1
ATOM 1233 C C . ALA A 1 172 ? -18.882 6.785 9.269 1.00 90.75 172 ALA A C 1
ATOM 1235 O O . ALA A 1 172 ? -20.087 6.639 9.089 1.00 90.75 172 ALA A O 1
ATOM 1236 N N . MET A 1 173 ? -17.998 6.051 8.584 1.00 89.88 173 MET A N 1
ATOM 1237 C CA . MET A 1 173 ? -18.406 5.031 7.607 1.00 89.88 173 MET A CA 1
ATOM 1238 C C . MET A 1 173 ? -19.121 3.850 8.266 1.00 89.88 173 MET A C 1
ATOM 1240 O O . MET A 1 173 ? -20.059 3.304 7.694 1.00 89.88 173 MET A O 1
ATOM 1244 N N . LEU A 1 174 ? -18.667 3.438 9.453 1.00 88.94 174 LEU A N 1
ATOM 1245 C CA . LEU A 1 174 ? -19.284 2.355 10.218 1.00 88.94 174 LEU A CA 1
ATOM 1246 C C . LEU A 1 174 ? -20.610 2.782 10.853 1.00 88.94 174 LEU A C 1
ATOM 1248 O O . LEU A 1 174 ? -21.489 1.935 11.023 1.00 88.94 174 LEU A O 1
ATOM 1252 N N . SER A 1 175 ? -20.753 4.071 11.175 1.00 88.12 175 SER A N 1
ATOM 1253 C CA . SER A 1 175 ? -21.984 4.634 11.723 1.00 88.12 175 SER A CA 1
ATOM 1254 C C . SER A 1 175 ? -23.036 4.941 10.659 1.00 88.12 175 SER A C 1
ATOM 1256 O O . SER A 1 175 ? -24.176 5.230 10.996 1.00 88.12 175 SER A O 1
ATOM 1258 N N . ALA A 1 176 ? -22.678 4.890 9.372 1.00 76.81 176 ALA A N 1
ATOM 1259 C CA . ALA A 1 176 ? -23.616 5.174 8.298 1.00 76.81 176 ALA A CA 1
ATOM 1260 C C . ALA A 1 176 ? -24.745 4.117 8.245 1.00 76.81 176 ALA A C 1
ATOM 1262 O O . ALA A 1 176 ? -24.473 2.909 8.341 1.00 76.81 176 ALA A O 1
ATOM 1263 N N . PRO A 1 177 ? -26.007 4.540 8.038 1.00 63.91 177 PRO A N 1
ATOM 1264 C CA . PRO A 1 177 ? -27.121 3.618 7.886 1.00 63.91 177 PRO A CA 1
ATOM 1265 C C . PRO A 1 177 ? -26.888 2.712 6.676 1.00 63.91 177 PRO A C 1
ATOM 1267 O O . PRO A 1 177 ? -26.502 3.174 5.598 1.00 63.91 177 PRO A O 1
ATOM 1270 N N . GLU A 1 178 ? -27.137 1.410 6.839 1.00 57.00 178 GLU A N 1
ATOM 1271 C CA . GLU A 1 178 ? -27.144 0.474 5.716 1.00 57.00 178 GLU A CA 1
ATOM 1272 C C . GLU A 1 178 ? -28.213 0.914 4.711 1.00 57.00 178 GLU A C 1
ATOM 1274 O O . GLU A 1 178 ? -29.404 0.663 4.889 1.00 57.00 178 GLU A O 1
ATOM 1279 N N . GLN A 1 179 ? -27.807 1.563 3.618 1.00 43.38 179 GLN A N 1
ATOM 1280 C CA . GLN A 1 179 ? -28.635 1.563 2.421 1.00 43.38 179 GLN A CA 1
ATOM 1281 C C . GLN A 1 179 ? -28.750 0.108 1.975 1.00 43.38 179 GLN A C 1
ATOM 1283 O O . GLN A 1 179 ? -27.767 -0.485 1.534 1.00 43.38 179 GLN A O 1
ATOM 1288 N N . ALA A 1 180 ? -29.951 -0.440 2.181 1.00 34.09 180 ALA A N 1
ATOM 1289 C CA . ALA A 1 180 ? -30.403 -1.779 1.842 1.00 34.09 180 ALA A CA 1
ATOM 1290 C C . ALA A 1 180 ? -29.534 -2.451 0.772 1.00 34.09 180 ALA A C 1
ATOM 1292 O O . ALA A 1 180 ? -29.670 -2.198 -0.429 1.00 34.09 180 ALA A O 1
ATOM 1293 N N . VAL A 1 181 ? -28.664 -3.357 1.218 1.00 35.69 181 VAL A N 1
ATOM 1294 C CA . VAL A 1 181 ? -28.204 -4.449 0.370 1.00 35.69 181 VAL A CA 1
ATOM 1295 C C . VAL A 1 181 ? -29.477 -5.165 -0.061 1.00 35.69 181 VAL A C 1
ATOM 1297 O O . VAL A 1 181 ? -30.100 -5.847 0.745 1.00 35.69 181 VAL A O 1
ATOM 1300 N N . VAL A 1 182 ? -29.909 -4.966 -1.307 1.00 28.14 182 VAL A N 1
ATOM 1301 C CA . VAL A 1 182 ? -30.941 -5.808 -1.914 1.00 28.14 182 VAL A CA 1
ATOM 1302 C C . VAL A 1 182 ? -30.388 -7.231 -1.829 1.00 28.14 182 VAL A C 1
ATOM 1304 O O . VAL A 1 182 ? -29.365 -7.501 -2.470 1.00 28.14 182 VAL A O 1
ATOM 1307 N N . PRO A 1 183 ? -30.961 -8.135 -1.012 1.00 29.62 183 PRO A N 1
ATOM 1308 C CA . PRO A 1 183 ? -30.497 -9.508 -1.016 1.00 29.62 183 PRO A CA 1
ATOM 1309 C C . PRO A 1 183 ? -30.684 -10.041 -2.441 1.00 29.62 183 PRO A C 1
ATOM 1311 O O . PRO A 1 183 ? -31.691 -9.717 -3.081 1.00 29.62 183 PRO A O 1
ATOM 1314 N N . PRO A 1 184 ? -29.735 -10.824 -2.982 1.00 29.50 184 PRO A N 1
ATOM 1315 C CA . PRO A 1 184 ? -29.965 -11.481 -4.255 1.00 29.50 184 PRO A CA 1
ATOM 1316 C C . PRO A 1 184 ? -31.256 -12.292 -4.123 1.00 29.50 184 PRO A C 1
ATOM 1318 O O . PRO A 1 184 ? -31.388 -13.121 -3.220 1.00 29.50 184 PRO A O 1
ATOM 1321 N N . VAL A 1 185 ? -32.223 -11.998 -4.992 1.00 30.66 185 VAL A N 1
ATOM 1322 C CA . VAL A 1 185 ? -33.467 -12.757 -5.107 1.00 30.66 185 VAL A CA 1
ATOM 1323 C C . VAL A 1 185 ? -33.079 -14.222 -5.295 1.00 30.66 185 VAL A C 1
ATOM 1325 O O . VAL A 1 185 ? -32.377 -14.564 -6.247 1.00 30.66 185 VAL A O 1
ATOM 1328 N N . GLN A 1 186 ? -33.483 -15.081 -4.359 1.00 32.91 186 GLN A N 1
ATOM 1329 C CA . GLN A 1 186 ? -33.315 -16.519 -4.512 1.00 32.91 186 GLN A CA 1
ATOM 1330 C C . GLN A 1 186 ? -34.227 -16.981 -5.649 1.00 32.91 186 GLN A C 1
ATOM 1332 O O . GLN A 1 186 ? -35.447 -16.826 -5.579 1.00 32.91 186 GLN A O 1
ATOM 1337 N N . ALA A 1 187 ? -33.628 -17.555 -6.690 1.00 35.00 187 ALA A N 1
ATOM 1338 C CA . ALA A 1 187 ? -34.348 -18.440 -7.586 1.00 35.00 187 ALA A CA 1
ATOM 1339 C C . ALA A 1 187 ? -34.787 -19.663 -6.764 1.00 35.00 187 ALA A C 1
ATOM 1341 O O . ALA A 1 187 ? -33.948 -20.444 -6.330 1.00 35.00 187 ALA A O 1
ATOM 1342 N N . GLU A 1 188 ? -36.093 -19.727 -6.503 1.00 34.22 188 GLU A N 1
ATOM 1343 C CA . GLU A 1 188 ? -36.909 -20.890 -6.138 1.00 34.22 188 GLU A CA 1
ATOM 1344 C C . GLU A 1 188 ? -36.352 -21.906 -5.113 1.00 34.22 188 GLU A C 1
ATOM 1346 O O . GLU A 1 188 ? -35.465 -22.702 -5.404 1.00 34.22 188 GLU A O 1
ATOM 1351 N N . GLY A 1 189 ? -37.040 -22.020 -3.966 1.00 32.59 189 GLY A N 1
ATOM 1352 C CA . GLY A 1 189 ? -37.237 -23.327 -3.319 1.00 32.59 189 GLY A CA 1
ATOM 1353 C C . GLY A 1 189 ? -36.898 -23.446 -1.829 1.00 32.59 189 GLY A C 1
ATOM 1354 O O . GLY A 1 189 ? -35.828 -23.923 -1.483 1.00 32.59 189 GLY A O 1
ATOM 1355 N N . GLN A 1 190 ? -37.908 -23.158 -0.997 1.00 27.70 190 GLN A N 1
ATOM 1356 C CA . GLN A 1 190 ? -38.147 -23.594 0.397 1.00 27.70 190 GLN A CA 1
ATOM 1357 C C . GLN A 1 190 ? -37.180 -23.149 1.524 1.00 27.70 190 GLN A C 1
ATOM 1359 O O . GLN A 1 190 ? -35.966 -23.298 1.413 1.00 27.70 190 GLN A O 1
ATOM 1364 N N . PRO A 1 191 ? -37.719 -22.667 2.668 1.00 29.02 191 PRO A N 1
ATOM 1365 C CA . PRO A 1 191 ? -36.910 -22.301 3.822 1.00 29.02 191 PRO A CA 1
ATOM 1366 C C . PRO A 1 191 ? -36.428 -23.564 4.546 1.00 29.02 191 PRO A C 1
ATOM 1368 O O . PRO A 1 191 ? -37.217 -24.448 4.876 1.00 29.02 191 PRO A O 1
ATOM 1371 N N . LEU A 1 192 ? -35.123 -23.642 4.798 1.00 36.28 192 LEU A N 1
ATOM 1372 C CA . LEU A 1 192 ? -34.587 -24.504 5.844 1.00 36.28 192 LEU A CA 1
ATOM 1373 C C . LEU A 1 192 ? -34.817 -23.789 7.175 1.00 36.28 192 LEU A C 1
ATOM 1375 O O . LEU A 1 192 ? -34.474 -22.612 7.291 1.00 36.28 192 LEU A O 1
ATOM 1379 N N . ASP A 1 193 ? -35.373 -24.502 8.152 1.00 33.03 193 ASP A N 1
ATOM 1380 C CA . ASP A 1 193 ? -35.484 -24.069 9.545 1.00 33.03 193 ASP A CA 1
ATOM 1381 C C . ASP A 1 193 ? -34.073 -23.847 10.120 1.00 33.03 193 ASP A C 1
ATOM 1383 O O . ASP A 1 193 ? -33.465 -24.731 10.723 1.00 33.03 193 ASP A O 1
ATOM 1387 N N . ALA A 1 194 ? -33.500 -22.675 9.855 1.00 38.50 194 ALA A N 1
ATOM 1388 C CA . ALA A 1 194 ? -32.324 -22.193 10.547 1.00 38.50 194 ALA A CA 1
ATOM 1389 C C . ALA A 1 194 ? -32.808 -21.627 11.883 1.00 38.50 194 ALA A C 1
ATOM 1391 O O . ALA A 1 194 ? -33.459 -20.584 11.912 1.00 38.50 194 ALA A O 1
ATOM 1392 N N . GLU A 1 195 ? -32.525 -22.346 12.971 1.00 40.12 195 GLU A N 1
ATOM 1393 C CA . GLU A 1 195 ? -32.562 -21.771 14.314 1.00 40.12 195 GLU A CA 1
ATOM 1394 C C . GLU A 1 195 ? -31.797 -20.441 14.294 1.00 40.12 195 GLU A C 1
ATOM 1396 O O . GLU A 1 195 ? -30.652 -20.401 13.840 1.00 40.12 195 GLU A O 1
ATOM 1401 N N . ASP A 1 196 ? -32.503 -19.386 14.703 1.00 32.72 196 ASP A N 1
ATOM 1402 C CA . ASP A 1 196 ? -32.109 -17.990 14.889 1.00 32.72 196 ASP A CA 1
ATOM 1403 C C . ASP A 1 196 ? -30.819 -17.531 14.169 1.00 32.72 196 ASP A C 1
ATOM 1405 O O . ASP A 1 196 ? -29.709 -17.840 14.624 1.00 32.72 196 ASP A O 1
ATOM 1409 N N . PRO A 1 197 ? -30.908 -16.721 13.087 1.00 38.75 197 PRO A N 1
ATOM 1410 C CA . PRO A 1 197 ? -29.735 -15.996 12.609 1.00 38.75 197 PRO A CA 1
ATOM 1411 C C . PRO A 1 197 ? -29.142 -15.177 13.771 1.00 38.75 197 PRO A C 1
ATOM 1413 O O . PRO A 1 197 ? -29.903 -14.653 14.591 1.00 38.75 197 PRO A O 1
ATOM 1416 N N . PRO A 1 198 ? -27.802 -15.067 13.882 1.00 39.75 198 PRO A N 1
ATOM 1417 C CA . PRO A 1 198 ? -27.189 -14.239 14.914 1.00 39.75 198 PRO A CA 1
ATOM 1418 C C . PRO A 1 198 ? -27.803 -12.842 14.835 1.00 39.75 198 PRO A C 1
ATOM 1420 O O . PRO A 1 198 ? -27.874 -12.276 13.745 1.00 39.75 198 PRO A O 1
ATOM 1423 N N . ALA A 1 199 ? -28.298 -12.352 15.977 1.00 37.38 199 ALA A N 1
ATOM 1424 C CA . ALA A 1 199 ? -29.005 -11.084 16.086 1.00 37.38 199 ALA A CA 1
ATOM 1425 C C . ALA A 1 199 ? -28.277 -10.003 15.277 1.00 37.38 199 ALA A C 1
ATOM 1427 O O . ALA A 1 199 ? -27.096 -9.738 15.521 1.00 37.38 199 ALA A O 1
ATOM 1428 N N . GLU A 1 200 ? -28.967 -9.421 14.294 1.00 43.38 200 GLU A N 1
ATOM 1429 C CA . GLU A 1 200 ? -28.453 -8.255 13.583 1.00 43.38 200 GLU A CA 1
ATOM 1430 C C . GLU A 1 200 ? -28.083 -7.193 14.629 1.00 43.38 200 GLU A C 1
ATOM 1432 O O . GLU A 1 200 ? -28.873 -6.965 15.552 1.00 43.38 200 GLU A O 1
ATOM 1437 N N . PRO A 1 201 ? -26.884 -6.583 14.564 1.00 43.66 201 PRO A N 1
ATOM 1438 C CA . PRO A 1 201 ? -26.473 -5.591 15.546 1.00 43.66 201 PRO A CA 1
ATOM 1439 C C . PRO A 1 201 ? -27.480 -4.438 15.531 1.00 43.66 201 PRO A C 1
ATOM 1441 O O . PRO A 1 201 ? -27.562 -3.669 14.579 1.00 43.66 201 PRO A O 1
ATOM 1444 N N . THR A 1 202 ? -28.267 -4.335 16.600 1.00 44.81 202 THR A N 1
ATOM 1445 C CA . THR A 1 202 ? -29.405 -3.416 16.751 1.00 44.81 202 THR A CA 1
ATOM 1446 C C . THR A 1 202 ? -29.004 -1.946 16.939 1.00 44.81 202 THR A C 1
ATOM 1448 O O . THR A 1 202 ? -29.858 -1.118 17.245 1.00 44.81 202 THR A O 1
ATOM 1451 N N . GLY A 1 203 ? -27.726 -1.596 16.763 1.00 56.53 203 GLY A N 1
ATOM 1452 C CA . GLY A 1 203 ? -27.206 -0.236 16.898 1.00 56.53 203 GLY A CA 1
ATOM 1453 C C . GLY A 1 203 ? -26.327 0.157 15.713 1.00 56.53 203 GLY A C 1
ATOM 1454 O O . GLY A 1 203 ? -25.492 -0.627 15.271 1.00 56.53 203 GLY A O 1
ATOM 1455 N N . GLN A 1 204 ? -26.501 1.382 15.211 1.00 72.88 204 GLN A N 1
ATOM 1456 C CA . GLN A 1 204 ? -25.586 2.017 14.246 1.00 72.88 204 GLN A CA 1
ATOM 1457 C C . GLN A 1 204 ? -24.438 2.751 14.954 1.00 72.88 204 GLN A C 1
ATOM 1459 O O . GLN A 1 204 ? -23.530 3.263 14.310 1.00 72.88 204 GLN A O 1
ATOM 1464 N N . SER A 1 205 ? -24.444 2.762 16.288 1.00 88.88 205 SER A N 1
ATOM 1465 C CA . SER A 1 205 ? -23.513 3.544 17.082 1.00 88.88 205 SER A CA 1
ATOM 1466 C C . SER A 1 205 ? -22.076 3.031 16.995 1.00 88.88 205 SER A C 1
ATOM 1468 O O . SER A 1 205 ? -21.807 1.831 17.040 1.00 88.88 205 SER A O 1
ATOM 1470 N N . VAL A 1 206 ? -21.125 3.954 16.905 1.00 94.19 206 VAL A N 1
ATOM 1471 C CA . VAL A 1 206 ? -19.687 3.678 16.904 1.00 94.19 206 VAL A CA 1
ATOM 1472 C C . VAL A 1 206 ? -19.050 4.402 18.076 1.00 94.19 206 VAL A C 1
ATOM 1474 O O . VAL A 1 206 ? -19.279 5.591 18.274 1.00 94.19 206 VAL A O 1
ATOM 1477 N N . LEU A 1 207 ? -18.226 3.696 18.848 1.00 96.44 207 LEU A N 1
ATOM 1478 C CA . LEU A 1 207 ? -17.514 4.273 19.986 1.00 96.44 207 LEU A CA 1
ATOM 1479 C C . LEU A 1 207 ? -16.081 4.637 19.581 1.00 96.44 207 LEU A C 1
ATOM 1481 O O . LEU A 1 207 ? -15.261 3.754 19.332 1.00 96.44 207 LEU A O 1
ATOM 1485 N N . TYR A 1 208 ? -15.762 5.929 19.547 1.00 97.12 208 TYR A N 1
ATOM 1486 C CA . TYR A 1 208 ? -14.402 6.428 19.357 1.00 97.12 208 TYR A CA 1
ATOM 1487 C C . TYR A 1 208 ? -13.786 6.781 20.709 1.00 97.12 208 TYR A C 1
ATOM 1489 O O . TYR A 1 208 ? -14.084 7.817 21.305 1.00 97.12 208 TYR A O 1
ATOM 1497 N N . VAL A 1 209 ? -12.891 5.926 21.187 1.00 97.38 209 VAL A N 1
ATOM 1498 C CA . VAL A 1 209 ? -12.137 6.143 22.416 1.00 97.38 209 VAL A CA 1
ATOM 1499 C C . VAL A 1 209 ? -10.843 6.878 22.098 1.00 97.38 209 VAL A C 1
ATOM 1501 O O . VAL A 1 209 ? -9.945 6.319 21.469 1.00 97.38 209 VAL A O 1
ATOM 1504 N N . SER A 1 210 ? -10.733 8.117 22.565 1.00 95.88 210 SER A N 1
ATOM 1505 C CA . SER A 1 210 ? -9.494 8.888 22.528 1.00 95.88 210 SER A CA 1
ATOM 1506 C C . SER A 1 210 ? -8.801 8.807 23.883 1.00 95.88 210 SER A C 1
ATOM 1508 O O . SER A 1 210 ? -9.330 9.234 24.906 1.00 95.88 210 SER A O 1
ATOM 1510 N N . ALA A 1 211 ? -7.601 8.251 23.892 1.00 88.75 211 ALA A N 1
ATOM 1511 C CA . ALA A 1 211 ? -6.742 8.154 25.059 1.00 88.75 211 ALA A CA 1
ATOM 1512 C C . ALA A 1 211 ? -5.567 9.155 24.990 1.00 88.75 211 ALA A C 1
ATOM 1514 O O . ALA A 1 211 ? -4.786 9.247 25.936 1.00 88.75 211 ALA A O 1
ATOM 1515 N N . GLU A 1 212 ? -5.414 9.887 23.879 1.00 84.75 212 GLU A N 1
ATOM 1516 C CA . GLU A 1 212 ? -4.378 10.919 23.689 1.00 84.75 212 GLU A CA 1
ATOM 1517 C C . GLU A 1 212 ? -4.939 12.351 23.679 1.00 84.75 212 GLU A C 1
ATOM 1519 O O . GLU A 1 212 ? -4.295 13.268 24.189 1.00 84.75 212 GLU A O 1
ATOM 1524 N N . GLU A 1 213 ? -6.129 12.556 23.113 1.00 89.75 213 GLU A N 1
ATOM 1525 C CA . GLU A 1 213 ? -6.704 13.882 22.853 1.00 89.75 213 GLU A CA 1
ATOM 1526 C C . GLU A 1 213 ? -8.044 14.077 23.568 1.00 89.75 213 GLU A C 1
ATOM 1528 O O . GLU A 1 213 ? -8.771 13.111 23.817 1.00 89.75 213 GLU A O 1
ATOM 1533 N N . SER A 1 214 ? -8.401 15.330 23.865 1.00 92.50 214 SER A N 1
ATOM 1534 C CA . SER A 1 214 ? -9.709 15.642 24.449 1.00 92.50 214 SER A CA 1
ATOM 1535 C C . SER A 1 214 ? -10.842 15.485 23.428 1.00 92.50 214 SER A C 1
ATOM 1537 O O . SER A 1 214 ? -10.629 15.563 22.214 1.00 92.50 214 SER A O 1
ATOM 1539 N N . VAL A 1 215 ? -12.073 15.309 23.918 1.00 92.75 215 VAL A N 1
ATOM 1540 C CA . VAL A 1 215 ? -13.272 15.186 23.068 1.00 92.75 215 VAL A CA 1
ATOM 1541 C C . VAL A 1 215 ? -13.440 16.411 22.168 1.00 92.75 215 VAL A C 1
ATOM 1543 O O . VAL A 1 215 ? -13.771 16.272 20.995 1.00 92.75 215 VAL A O 1
ATOM 1546 N N . GLU A 1 216 ? -13.144 17.607 22.677 1.00 91.44 216 GLU A N 1
ATOM 1547 C CA . GLU A 1 216 ? -13.239 18.861 21.927 1.00 91.44 216 GLU A CA 1
ATOM 1548 C C . GLU A 1 216 ? -12.221 18.911 20.781 1.00 91.44 216 GLU A C 1
ATOM 1550 O O . GLU A 1 216 ? -12.554 19.335 19.677 1.00 91.44 216 GLU A O 1
ATOM 1555 N N . GLN A 1 217 ? -10.990 18.436 21.008 1.00 91.19 217 GLN A N 1
ATOM 1556 C CA . GLN A 1 217 ? -9.947 18.406 19.976 1.00 91.19 217 GLN A CA 1
ATOM 1557 C C . GLN A 1 217 ? -10.296 17.440 18.840 1.00 91.19 217 GLN A C 1
ATOM 1559 O O . GLN A 1 217 ? -10.118 17.770 17.662 1.00 91.19 217 GLN A O 1
ATOM 1564 N N . VAL A 1 218 ? -10.820 16.263 19.192 1.00 91.69 218 VAL A N 1
ATOM 1565 C CA . VAL A 1 218 ? -11.306 15.276 18.224 1.00 91.69 218 VAL A CA 1
ATOM 1566 C C . VAL A 1 218 ? -12.527 15.826 17.476 1.00 91.69 218 VAL A C 1
ATOM 1568 O O . VAL A 1 218 ? -12.568 15.760 16.247 1.00 91.69 218 VAL A O 1
ATOM 1571 N N . GLY A 1 219 ? -13.460 16.466 18.186 1.00 90.81 219 GLY A N 1
ATOM 1572 C CA . GLY A 1 219 ? -14.644 17.113 17.618 1.00 90.81 219 GLY A CA 1
ATOM 1573 C C . GLY A 1 219 ? -14.303 18.198 16.594 1.00 90.81 219 GLY A C 1
ATOM 1574 O O . GLY A 1 219 ? -14.799 18.156 15.471 1.00 90.81 219 GLY A O 1
ATOM 1575 N N . SER A 1 220 ? -13.372 19.106 16.905 1.00 88.38 220 SER A N 1
ATOM 1576 C CA . SER A 1 220 ? -12.905 20.123 15.947 1.00 88.38 220 SER A CA 1
ATOM 1577 C C . SER A 1 220 ? -12.198 19.526 14.722 1.00 88.38 220 SER A C 1
ATOM 1579 O O . SER A 1 220 ? -12.136 20.151 13.661 1.00 88.38 220 SER A O 1
ATOM 1581 N N . ARG A 1 221 ? -11.616 18.323 14.824 1.00 87.94 221 ARG A N 1
ATOM 1582 C CA . ARG A 1 221 ? -11.085 17.612 13.650 1.00 87.94 221 ARG A CA 1
ATOM 1583 C C . ARG A 1 221 ? -12.214 17.037 12.803 1.00 87.94 221 ARG A C 1
ATOM 1585 O O . ARG A 1 221 ? -12.191 17.242 11.594 1.00 87.94 221 ARG A O 1
ATOM 1592 N N . ALA A 1 222 ? -13.192 16.389 13.430 1.00 90.00 222 ALA A N 1
ATOM 1593 C CA . ALA A 1 222 ? -14.375 15.877 12.748 1.00 90.00 222 ALA A CA 1
ATOM 1594 C C . ALA A 1 222 ? -15.147 16.996 12.025 1.00 90.00 222 ALA A C 1
ATOM 1596 O O . ALA A 1 222 ? -15.588 16.804 10.897 1.00 90.00 222 ALA A O 1
ATOM 1597 N N . GLU A 1 223 ? -15.242 18.189 12.624 1.00 88.75 223 GLU A N 1
ATOM 1598 C CA . GLU A 1 223 ? -15.862 19.376 12.015 1.00 88.75 223 GLU A CA 1
ATOM 1599 C C . GLU A 1 223 ? -15.179 19.801 10.718 1.00 88.75 223 GLU A C 1
ATOM 1601 O O . GLU A 1 223 ? -15.834 19.936 9.689 1.00 88.75 223 GLU A O 1
ATOM 1606 N N . ARG A 1 224 ? -13.849 19.931 10.737 1.00 86.06 224 ARG A N 1
ATOM 1607 C CA . ARG A 1 224 ? -13.073 20.289 9.538 1.00 86.06 224 ARG A CA 1
ATOM 1608 C C . ARG A 1 224 ? -13.228 19.278 8.406 1.00 86.06 224 ARG A C 1
ATOM 1610 O O . ARG A 1 224 ? -13.165 19.656 7.245 1.00 86.06 224 ARG A O 1
ATOM 1617 N N . MET A 1 225 ? -13.439 18.015 8.755 1.00 87.62 225 MET A N 1
ATOM 1618 C CA . MET A 1 225 ? -13.618 16.920 7.804 1.00 87.62 225 MET A CA 1
ATOM 1619 C C . MET A 1 225 ? -15.070 16.767 7.328 1.00 87.62 225 MET A C 1
ATOM 1621 O O . MET A 1 225 ? -15.367 15.845 6.576 1.00 87.62 225 MET A O 1
ATOM 1625 N N . GLY A 1 226 ? -15.987 17.632 7.779 1.00 85.06 226 GLY A N 1
ATOM 1626 C CA . GLY A 1 226 ? -17.402 17.553 7.415 1.00 85.06 226 GLY A CA 1
ATOM 1627 C C . GLY A 1 226 ? -18.121 16.328 7.986 1.00 85.06 226 GLY A C 1
ATOM 1628 O O . GLY A 1 226 ? -19.119 15.896 7.427 1.00 85.06 226 GLY A O 1
ATOM 1629 N N . LEU A 1 227 ? -17.632 15.753 9.090 1.00 85.19 227 LEU A N 1
ATOM 1630 C CA . LEU A 1 227 ? -18.203 14.546 9.705 1.00 85.19 227 LEU A CA 1
ATOM 1631 C C . LEU A 1 227 ? -19.276 14.849 10.768 1.00 85.19 227 LEU A C 1
ATOM 1633 O O . LEU A 1 227 ? -19.687 13.939 11.482 1.00 85.19 227 LEU A O 1
ATOM 1637 N N . GLN A 1 228 ? -19.731 16.102 10.890 1.00 76.25 228 GLN A N 1
ATOM 1638 C CA . GLN A 1 228 ? -20.709 16.522 11.910 1.00 76.25 228 GLN A CA 1
ATOM 1639 C C . GLN A 1 228 ? -22.073 15.838 11.761 1.00 76.25 228 GLN A C 1
ATOM 1641 O O . GLN A 1 228 ? -22.761 15.649 12.757 1.00 76.25 228 GLN A O 1
ATOM 1646 N N . ASP A 1 229 ? -22.422 15.408 10.548 1.00 72.25 229 ASP A N 1
ATOM 1647 C CA . ASP A 1 229 ? -23.675 14.697 10.267 1.00 72.25 229 ASP A CA 1
ATOM 1648 C C . ASP A 1 229 ? -23.644 13.224 10.735 1.00 72.25 229 ASP A C 1
ATOM 1650 O O . ASP A 1 229 ? -24.624 12.495 10.592 1.00 72.25 229 ASP A O 1
ATOM 1654 N N . SER A 1 230 ? -22.519 12.759 11.294 1.00 79.44 230 SER A N 1
ATOM 1655 C CA . SER A 1 230 ? -22.361 11.394 11.817 1.00 79.44 230 SER A CA 1
ATOM 1656 C C . SER A 1 230 ? -22.903 11.302 13.248 1.00 79.44 230 SER A C 1
ATOM 1658 O O . SER A 1 230 ? -22.138 11.143 14.199 1.00 79.44 230 SER A O 1
ATOM 1660 N N . GLU A 1 231 ? -24.225 11.419 13.403 1.00 74.88 231 GLU A N 1
ATOM 1661 C CA . GLU A 1 231 ? -24.907 11.483 14.712 1.00 74.88 231 GLU A CA 1
ATOM 1662 C C . GLU A 1 231 ? -24.642 10.256 15.607 1.00 74.88 231 GLU A C 1
ATOM 1664 O O . GLU A 1 231 ? -24.692 10.348 16.833 1.00 74.88 231 GLU A O 1
ATOM 1669 N N . ASP A 1 232 ? -24.296 9.123 14.997 1.00 88.06 232 ASP A N 1
ATOM 1670 C CA . ASP A 1 232 ? -24.060 7.846 15.668 1.00 88.06 232 ASP A CA 1
ATOM 1671 C C . ASP A 1 232 ? -22.586 7.601 16.061 1.00 88.06 232 ASP A C 1
ATOM 1673 O O . ASP A 1 232 ? -22.238 6.505 16.507 1.00 88.06 232 ASP A O 1
ATOM 1677 N N . VAL A 1 233 ? -21.691 8.590 15.935 1.00 92.19 233 VAL A N 1
ATOM 1678 C CA . VAL A 1 233 ? -20.299 8.485 16.416 1.00 92.19 233 VAL A CA 1
ATOM 1679 C C . VAL A 1 233 ? -20.157 9.114 17.803 1.00 92.19 233 VAL A C 1
ATOM 1681 O O . VAL A 1 233 ? -20.217 10.329 17.975 1.00 92.19 233 VAL A O 1
ATOM 1684 N N . PHE A 1 234 ? -19.883 8.284 18.807 1.00 94.38 234 PHE A N 1
ATOM 1685 C CA . PHE A 1 234 ? -19.757 8.692 20.203 1.00 94.38 234 PHE A CA 1
ATOM 1686 C C . PHE A 1 234 ? -18.287 8.824 20.592 1.00 94.38 234 PHE A C 1
ATOM 1688 O O . PHE A 1 234 ? -17.529 7.855 20.551 1.00 94.38 234 PHE A O 1
ATOM 1695 N N . LEU A 1 235 ? -17.882 10.027 20.994 1.00 94.88 235 LEU A N 1
ATOM 1696 C CA . LEU A 1 235 ? -16.522 10.308 21.447 1.00 94.88 235 LEU A CA 1
ATOM 1697 C C . LEU A 1 235 ? -16.395 10.058 22.954 1.00 94.88 235 LEU A C 1
ATOM 1699 O O . LEU A 1 235 ? -17.160 10.605 23.748 1.00 94.88 235 LEU A O 1
ATOM 1703 N N . TYR A 1 236 ? -15.391 9.283 23.359 1.00 96.38 236 TYR A N 1
ATOM 1704 C CA . TYR A 1 236 ? -15.112 8.981 24.760 1.00 96.38 236 TYR A CA 1
ATOM 1705 C C . TYR A 1 236 ? -13.635 9.205 25.082 1.00 96.38 236 TYR A C 1
ATOM 1707 O O . TYR A 1 236 ? -12.760 8.563 24.508 1.00 96.38 236 TYR A O 1
ATOM 1715 N N . SER A 1 237 ? -13.342 10.125 26.002 1.00 96.12 237 SER A N 1
ATOM 1716 C CA . SER A 1 237 ? -11.969 10.391 26.446 1.00 96.12 237 SER A CA 1
ATOM 1717 C C . SER A 1 237 ? -11.638 9.553 27.679 1.00 96.12 237 SER A C 1
ATOM 1719 O O . SER A 1 237 ? -12.023 9.922 28.791 1.00 96.12 237 SER A O 1
ATOM 1721 N N . ALA A 1 238 ? -10.912 8.449 27.502 1.00 95.25 238 ALA A N 1
ATOM 1722 C CA . ALA A 1 238 ? -10.543 7.550 28.594 1.00 95.25 238 ALA A CA 1
ATOM 1723 C C . ALA A 1 238 ? -9.230 6.807 28.335 1.00 95.25 238 ALA A C 1
ATOM 1725 O O . ALA A 1 238 ? -8.900 6.462 27.205 1.00 95.25 238 ALA A O 1
ATOM 1726 N N . THR A 1 239 ? -8.504 6.519 29.416 1.00 95.56 239 THR A N 1
ATOM 1727 C CA . THR A 1 239 ? -7.214 5.807 29.399 1.00 95.56 239 THR A CA 1
ATOM 1728 C C . THR A 1 239 ? -7.245 4.484 30.171 1.00 95.56 239 THR A C 1
ATOM 1730 O O . THR A 1 239 ? -6.425 3.607 29.922 1.00 95.56 239 THR A O 1
ATOM 1733 N N . ARG A 1 240 ? -8.197 4.294 31.092 1.00 96.69 240 ARG A N 1
ATOM 1734 C CA . ARG A 1 240 ? -8.352 3.047 31.858 1.00 96.69 240 ARG A CA 1
ATOM 1735 C C . ARG A 1 240 ? -9.131 2.022 31.056 1.00 96.69 240 ARG A C 1
ATOM 1737 O O . ARG A 1 240 ? -10.273 2.278 30.670 1.00 96.69 240 ARG A O 1
ATOM 1744 N N . LEU A 1 241 ? -8.538 0.853 30.828 1.00 95.75 241 LEU A N 1
ATOM 1745 C CA . LEU A 1 241 ? -9.162 -0.176 30.005 1.00 95.75 241 LEU A CA 1
ATOM 1746 C C . LEU A 1 241 ? -10.467 -0.691 30.619 1.00 95.75 241 LEU A C 1
ATOM 1748 O O . LEU A 1 241 ? -11.418 -0.938 29.889 1.00 95.75 241 LEU A O 1
ATOM 1752 N N . GLU A 1 242 ? -10.564 -0.813 31.941 1.00 95.06 242 GLU A N 1
ATOM 1753 C CA . GLU A 1 242 ? -11.773 -1.305 32.608 1.00 95.06 242 GLU A CA 1
ATOM 1754 C C . GLU A 1 242 ? -12.984 -0.392 32.377 1.00 95.06 242 GLU A C 1
ATOM 1756 O O . GLU A 1 242 ? -14.114 -0.877 32.281 1.00 95.06 242 GLU A O 1
ATOM 1761 N N . ASP A 1 243 ? -12.757 0.919 32.272 1.00 96.25 243 ASP A N 1
ATOM 1762 C CA . ASP A 1 243 ? -13.807 1.895 31.983 1.00 96.25 243 ASP A CA 1
ATOM 1763 C C . ASP A 1 243 ? -14.213 1.819 30.501 1.00 96.25 243 ASP A C 1
ATOM 1765 O O . ASP A 1 243 ? -15.401 1.750 30.194 1.00 96.25 243 ASP A O 1
ATOM 1769 N N . ILE A 1 244 ? -13.240 1.675 29.594 1.00 96.56 244 ILE A N 1
ATOM 1770 C CA . ILE A 1 244 ? -13.488 1.450 28.160 1.00 96.56 244 ILE A CA 1
ATOM 1771 C C . ILE A 1 244 ? -14.311 0.174 27.930 1.00 96.56 244 ILE A C 1
ATOM 1773 O O . ILE A 1 244 ? -15.320 0.196 27.229 1.00 96.56 244 ILE A O 1
ATOM 1777 N N . LEU A 1 245 ? -13.913 -0.948 28.538 1.00 95.56 245 LEU A N 1
ATOM 1778 C CA . LEU A 1 245 ? -14.615 -2.226 28.399 1.00 95.56 245 LEU A CA 1
ATOM 1779 C C . LEU A 1 245 ? -16.045 -2.162 28.949 1.00 95.56 245 LEU A C 1
ATOM 1781 O O . LEU A 1 245 ? -16.941 -2.795 28.391 1.00 95.56 245 LEU A O 1
ATOM 1785 N N . ARG A 1 246 ? -16.272 -1.398 30.027 1.00 95.00 246 ARG A N 1
ATOM 1786 C CA . ARG A 1 246 ? -17.613 -1.192 30.587 1.00 95.00 246 ARG A CA 1
ATOM 1787 C C . ARG A 1 246 ? -18.525 -0.490 29.587 1.00 95.00 246 ARG A C 1
ATOM 1789 O O . ARG A 1 246 ? -19.653 -0.943 29.400 1.00 95.00 246 ARG A O 1
ATOM 1796 N N . GLU A 1 247 ? -18.039 0.563 28.937 1.00 94.44 247 GLU A N 1
ATOM 1797 C CA . GLU A 1 247 ? -18.820 1.290 27.932 1.00 94.44 247 GLU A CA 1
ATOM 1798 C C . GLU A 1 247 ? -19.102 0.426 26.702 1.00 94.44 247 GLU A C 1
ATOM 1800 O O . GLU A 1 247 ? -20.240 0.375 26.251 1.00 94.44 247 GLU A O 1
ATOM 1805 N N . ILE A 1 248 ? -18.127 -0.356 26.226 1.00 93.12 248 ILE A N 1
ATOM 1806 C CA . ILE A 1 248 ? -18.336 -1.288 25.104 1.00 93.12 248 ILE A CA 1
ATOM 1807 C C . ILE A 1 248 ? -19.480 -2.269 25.399 1.00 93.12 248 ILE A C 1
ATOM 1809 O O . ILE A 1 248 ? -20.364 -2.460 24.566 1.00 93.12 248 ILE A O 1
ATOM 1813 N N . VAL A 1 249 ? -19.486 -2.879 26.587 1.00 89.44 249 VAL A N 1
ATOM 1814 C CA . VAL A 1 249 ? -20.522 -3.850 26.977 1.00 89.44 249 VAL A CA 1
ATOM 1815 C C . VAL A 1 249 ? -21.878 -3.175 27.202 1.00 89.44 249 VAL A C 1
ATOM 1817 O O . VAL A 1 249 ? -22.910 -3.771 26.908 1.00 89.44 249 VAL A O 1
ATOM 1820 N N . THR A 1 250 ? -21.890 -1.949 27.727 1.00 90.19 250 THR A N 1
ATOM 1821 C CA . THR A 1 250 ? -23.130 -1.219 28.041 1.00 90.19 250 THR A CA 1
ATOM 1822 C C . THR A 1 250 ? -23.796 -0.673 26.783 1.00 90.19 250 THR A C 1
ATOM 1824 O O . THR A 1 250 ? -25.013 -0.749 26.641 1.00 90.19 250 THR A O 1
ATOM 1827 N N . MET A 1 251 ? -22.995 -0.123 25.874 1.00 89.56 251 MET A N 1
ATOM 1828 C CA . MET A 1 251 ? -23.454 0.543 24.663 1.00 89.56 251 MET A CA 1
ATOM 1829 C C . MET A 1 251 ? -23.729 -0.435 23.516 1.00 89.56 251 MET A C 1
ATOM 1831 O O . MET A 1 251 ? -24.537 -0.124 22.647 1.00 89.56 251 MET A O 1
ATOM 1835 N N . GLN A 1 252 ? -23.054 -1.593 23.507 1.00 88.69 252 GLN A N 1
ATOM 1836 C CA . GLN A 1 252 ? -23.077 -2.574 22.413 1.00 88.69 252 GLN A CA 1
ATOM 1837 C C . GLN A 1 252 ? -22.897 -1.922 21.025 1.00 88.69 252 GLN A C 1
ATOM 1839 O O . GLN A 1 252 ? -23.759 -2.066 20.155 1.00 88.69 252 GLN A O 1
ATOM 1844 N N . PRO A 1 253 ? -21.801 -1.169 20.808 1.00 92.69 253 PRO A N 1
ATOM 1845 C CA . PRO A 1 253 ? -21.606 -0.421 19.574 1.00 92.69 253 PRO A CA 1
ATOM 1846 C C . PRO A 1 253 ? -21.352 -1.357 18.387 1.00 92.69 253 PRO A C 1
ATOM 1848 O O . PRO A 1 253 ? -20.796 -2.443 18.533 1.00 92.69 253 PRO A O 1
ATOM 1851 N N . ARG A 1 254 ? -21.663 -0.894 17.176 1.00 89.75 254 ARG A N 1
ATOM 1852 C CA . ARG A 1 254 ? -21.372 -1.585 15.912 1.00 89.75 254 ARG A CA 1
ATOM 1853 C C . ARG A 1 254 ? -19.879 -1.703 15.618 1.00 89.75 254 ARG A C 1
ATOM 1855 O O . ARG A 1 254 ? -19.461 -2.588 14.873 1.00 89.75 254 ARG A O 1
ATOM 1862 N N . GLY A 1 255 ? -19.075 -0.806 16.178 1.00 94.00 255 GLY A N 1
ATOM 1863 C CA . GLY A 1 255 ? -17.624 -0.798 16.053 1.00 94.00 255 GLY A CA 1
ATOM 1864 C C . GLY A 1 255 ? -16.975 0.092 17.104 1.00 94.00 255 GLY A C 1
ATOM 1865 O O . GLY A 1 255 ? -17.606 1.000 17.646 1.00 94.00 255 GLY A O 1
ATOM 1866 N N . VAL A 1 256 ? -15.706 -0.181 17.399 1.00 97.12 256 VAL A N 1
ATOM 1867 C CA . VAL A 1 256 ? -14.929 0.569 18.393 1.00 97.12 256 VAL A CA 1
ATOM 1868 C C . VAL A 1 256 ? -13.604 1.010 17.790 1.00 97.12 256 VAL A C 1
ATOM 1870 O O . VAL A 1 256 ? -12.937 0.239 17.102 1.00 97.12 256 VAL A O 1
ATOM 1873 N N . ILE A 1 257 ? -13.194 2.237 18.086 1.00 97.62 257 ILE A N 1
ATOM 1874 C CA . ILE A 1 257 ? -11.863 2.764 17.790 1.00 97.62 257 ILE A CA 1
ATOM 1875 C C . ILE A 1 257 ? -11.174 3.120 19.103 1.00 97.62 257 ILE A C 1
ATOM 1877 O O . ILE A 1 257 ? -11.797 3.693 19.987 1.00 97.62 257 ILE A O 1
ATOM 1881 N N . VAL A 1 258 ? -9.890 2.786 19.225 1.00 96.62 258 VAL A N 1
ATOM 1882 C CA . VAL A 1 258 ? -9.039 3.127 20.369 1.00 96.62 258 VAL A CA 1
ATOM 1883 C C . VAL A 1 258 ? -7.794 3.857 19.864 1.00 96.62 258 VAL A C 1
ATOM 1885 O O . VAL A 1 258 ? -6.898 3.247 19.271 1.00 96.62 258 VAL A O 1
ATOM 1888 N N . ASP A 1 259 ? -7.744 5.165 20.102 1.00 94.06 259 ASP A N 1
ATOM 1889 C CA . ASP A 1 259 ? -6.683 6.081 19.678 1.00 94.06 259 ASP A CA 1
ATOM 1890 C C . ASP A 1 259 ? -5.993 6.728 20.898 1.00 94.06 259 ASP A C 1
ATOM 1892 O O . ASP A 1 259 ? -6.476 7.716 21.438 1.00 94.06 259 ASP A O 1
ATOM 1896 N N . SER A 1 260 ? -4.899 6.190 21.439 1.00 91.31 260 SER A N 1
ATOM 1897 C CA . SER A 1 260 ? -4.092 5.068 20.950 1.00 91.31 260 SER A CA 1
ATOM 1898 C C . SER A 1 260 ? -3.901 3.989 22.014 1.00 91.31 260 SER A C 1
ATOM 1900 O O . SER A 1 260 ? -4.065 4.216 23.212 1.00 91.31 260 SER A O 1
ATOM 1902 N N . ILE A 1 261 ? -3.508 2.786 21.588 1.00 91.88 261 ILE A N 1
ATOM 1903 C CA . ILE A 1 261 ? -3.273 1.671 22.518 1.00 91.88 261 ILE A CA 1
ATOM 1904 C C . ILE A 1 261 ? -2.108 1.943 23.481 1.00 91.88 261 ILE A C 1
ATOM 1906 O O . ILE A 1 261 ? -2.027 1.321 24.537 1.00 91.88 261 ILE A O 1
ATOM 1910 N N . GLN A 1 262 ? -1.197 2.861 23.137 1.00 87.81 262 GLN A N 1
ATOM 1911 C CA . GLN A 1 262 ? -0.056 3.196 23.985 1.00 87.81 262 GLN A CA 1
ATOM 1912 C C . GLN A 1 262 ? -0.455 3.920 25.270 1.00 87.81 262 GLN A C 1
ATOM 1914 O O . GLN A 1 262 ? 0.260 3.805 26.261 1.00 87.81 262 GLN A O 1
ATOM 1919 N N . THR A 1 263 ? -1.549 4.674 25.279 1.00 90.19 263 THR A N 1
ATOM 1920 C CA . THR A 1 263 ? -1.969 5.431 26.466 1.00 90.19 263 THR A CA 1
ATOM 1921 C C . THR A 1 263 ? -3.005 4.697 27.309 1.00 90.19 263 THR A C 1
ATOM 1923 O O . THR A 1 263 ? -3.287 5.116 28.433 1.00 90.19 263 THR A O 1
ATOM 1926 N N . VAL A 1 264 ? -3.516 3.569 26.810 1.00 93.06 264 VAL A N 1
ATOM 1927 C CA . VAL A 1 264 ? -4.421 2.693 27.552 1.00 93.06 264 VAL A CA 1
ATOM 1928 C C . VAL A 1 264 ? -3.648 1.831 28.552 1.00 93.06 264 VAL A C 1
ATOM 1930 O O . VAL A 1 264 ? -2.560 1.332 28.248 1.00 93.06 264 VAL A O 1
ATOM 1933 N N . TYR A 1 265 ? -4.206 1.649 29.750 1.00 93.88 265 TYR A N 1
ATOM 1934 C CA . TYR A 1 265 ? -3.597 0.837 30.802 1.00 93.88 265 TYR A CA 1
ATOM 1935 C C . TYR A 1 265 ? -4.613 0.027 31.619 1.00 93.88 265 TYR A C 1
ATOM 1937 O O . TYR A 1 265 ? -5.794 0.369 31.690 1.00 93.88 265 TYR A O 1
ATOM 1945 N N . LEU A 1 266 ? -4.111 -1.039 32.246 1.00 91.75 266 LEU A N 1
ATOM 1946 C CA . LEU A 1 266 ? -4.775 -1.852 33.269 1.00 91.75 266 LEU A CA 1
ATOM 1947 C C . LEU A 1 266 ? -4.121 -1.595 34.631 1.00 91.75 266 LEU A C 1
ATOM 1949 O O . LEU A 1 266 ? -2.890 -1.623 34.728 1.00 91.75 266 LEU A O 1
ATOM 1953 N N . ASP A 1 267 ? -4.922 -1.405 35.680 1.00 87.94 267 ASP A N 1
ATOM 1954 C CA . ASP A 1 267 ? -4.409 -1.163 37.041 1.00 87.94 267 ASP A CA 1
ATOM 1955 C C . ASP A 1 267 ? -3.676 -2.397 37.614 1.00 87.94 267 ASP A C 1
ATOM 1957 O O . ASP A 1 267 ? -2.704 -2.269 38.361 1.00 87.94 267 ASP A O 1
ATOM 1961 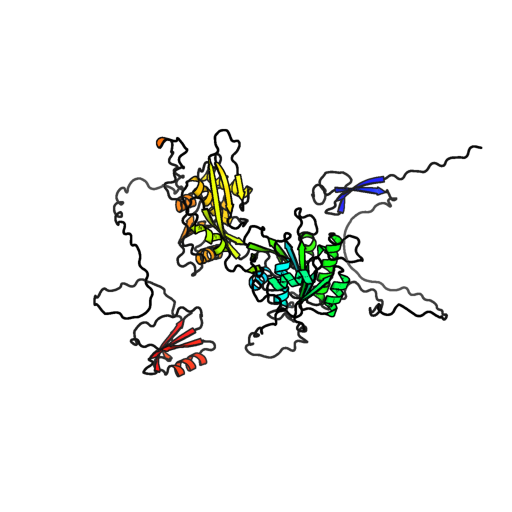N N . ASP A 1 268 ? -4.105 -3.600 37.221 1.00 85.00 268 ASP A N 1
ATOM 1962 C CA . ASP A 1 268 ? -3.604 -4.877 37.749 1.00 85.00 268 ASP A CA 1
ATOM 1963 C C . ASP A 1 268 ? -2.272 -5.343 37.122 1.00 85.00 268 ASP A C 1
ATOM 1965 O O . ASP A 1 268 ? -1.686 -6.342 37.554 1.00 85.00 268 ASP A O 1
ATOM 1969 N N . ILE A 1 269 ? -1.771 -4.643 36.097 1.00 85.62 269 ILE A N 1
ATOM 1970 C CA . ILE A 1 269 ? -0.528 -4.992 35.398 1.00 85.62 269 ILE A CA 1
ATOM 1971 C C . ILE A 1 269 ? 0.598 -4.041 35.815 1.00 85.62 269 ILE A C 1
ATOM 1973 O O . ILE A 1 269 ? 0.530 -2.827 35.648 1.00 85.62 269 ILE A O 1
ATOM 1977 N N . ASN A 1 270 ? 1.704 -4.602 36.309 1.00 79.19 270 ASN A N 1
ATOM 1978 C CA . ASN A 1 270 ? 2.889 -3.809 36.632 1.00 79.19 270 ASN A CA 1
ATOM 1979 C C . ASN A 1 270 ? 3.528 -3.224 35.362 1.00 79.19 270 ASN A C 1
ATOM 1981 O O . ASN A 1 270 ? 3.919 -3.958 34.454 1.00 79.19 270 ASN A O 1
ATOM 1985 N N . GLY A 1 271 ? 3.700 -1.903 35.342 1.00 78.25 271 GLY A N 1
ATOM 1986 C CA . GLY A 1 271 ? 4.335 -1.159 34.254 1.00 78.25 271 GLY A CA 1
ATOM 1987 C C . GLY A 1 271 ? 3.582 0.132 33.958 1.00 78.25 271 GLY A C 1
ATOM 1988 O O . GLY A 1 271 ? 2.386 0.230 34.215 1.00 78.25 271 GLY A O 1
ATOM 1989 N N . SER A 1 272 ? 4.272 1.137 33.421 1.00 82.00 272 SER A N 1
ATOM 1990 C CA . SER A 1 272 ? 3.607 2.353 32.949 1.00 82.00 272 SER A CA 1
ATOM 1991 C C . SER A 1 272 ? 2.824 2.080 31.663 1.00 82.00 272 SER A C 1
ATOM 1993 O O . SER A 1 272 ? 3.192 1.186 30.886 1.00 82.00 272 SER A O 1
ATOM 1995 N N . ALA A 1 273 ? 1.792 2.889 31.407 1.00 79.12 273 ALA A N 1
ATOM 1996 C CA . ALA A 1 273 ? 1.133 2.948 30.104 1.00 79.12 273 ALA A CA 1
ATOM 1997 C C . ALA A 1 273 ? 2.184 3.063 28.983 1.00 79.12 273 ALA A C 1
ATOM 1999 O O . ALA A 1 273 ? 3.213 3.729 29.140 1.00 79.12 273 ALA A O 1
ATOM 2000 N N . GLY A 1 274 ? 1.971 2.327 27.895 1.00 80.19 274 GLY A N 1
ATOM 2001 C CA . GLY A 1 274 ? 2.881 2.283 26.747 1.00 80.19 274 GLY A CA 1
ATOM 2002 C C . GLY A 1 274 ? 4.038 1.292 26.882 1.00 80.19 274 GLY A C 1
ATOM 2003 O O . GLY A 1 274 ? 4.734 1.034 25.899 1.00 80.19 274 GLY A O 1
ATOM 2004 N N . SER A 1 275 ? 4.237 0.683 28.058 1.00 83.88 275 SER A N 1
ATOM 2005 C CA . SER A 1 275 ? 5.148 -0.458 28.186 1.00 83.88 275 SER A CA 1
ATOM 2006 C C . SER A 1 275 ? 4.644 -1.655 27.371 1.00 83.88 275 SER A C 1
ATOM 2008 O O . SER A 1 275 ? 3.440 -1.864 27.219 1.00 83.88 275 SER A O 1
ATOM 2010 N N . VAL A 1 276 ? 5.573 -2.472 26.862 1.00 83.50 276 VAL A N 1
ATOM 2011 C CA . VAL A 1 276 ? 5.261 -3.656 26.039 1.00 83.50 276 VAL A CA 1
ATOM 2012 C C . VAL A 1 276 ? 4.260 -4.582 26.738 1.00 83.50 276 VAL A C 1
ATOM 2014 O O . VAL A 1 276 ? 3.309 -5.031 26.105 1.00 83.50 276 VAL A O 1
ATOM 2017 N N . SER A 1 277 ? 4.432 -4.823 28.041 1.00 85.44 277 SER A N 1
ATOM 2018 C CA . SER A 1 277 ? 3.522 -5.657 28.836 1.00 85.44 277 SER A CA 1
ATOM 2019 C C . SER A 1 277 ? 2.113 -5.065 28.921 1.00 85.44 277 SER A C 1
ATOM 2021 O O . SER A 1 277 ? 1.156 -5.770 28.616 1.00 85.44 277 SER A O 1
ATOM 2023 N N . GLN A 1 278 ? 1.978 -3.776 29.264 1.00 89.19 278 GLN A N 1
ATOM 2024 C CA . GLN A 1 278 ? 0.677 -3.090 29.333 1.00 89.19 278 GLN A CA 1
ATOM 2025 C C . GLN A 1 278 ? -0.057 -3.145 27.989 1.00 89.19 278 GLN A C 1
ATOM 2027 O O . 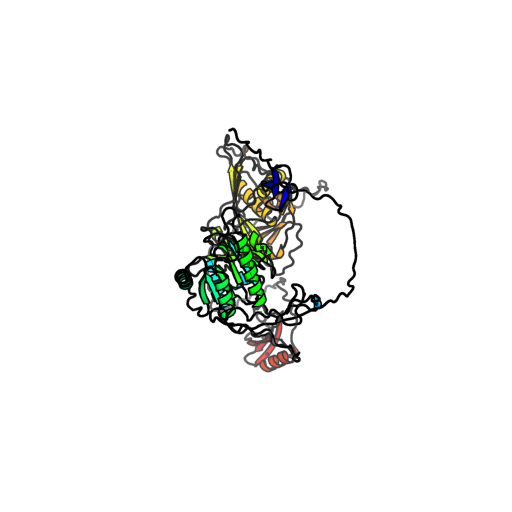GLN A 1 278 ? -1.194 -3.604 27.919 1.00 89.19 278 GLN A O 1
ATOM 2032 N N . VAL A 1 279 ? 0.626 -2.772 26.903 1.00 89.56 279 VAL A N 1
ATOM 2033 C CA . VAL A 1 279 ? 0.061 -2.762 25.545 1.00 89.56 279 VAL A CA 1
ATOM 2034 C C . VAL A 1 279 ? -0.395 -4.161 25.114 1.00 89.56 279 VAL A C 1
ATOM 2036 O O . VAL A 1 279 ? -1.476 -4.318 24.544 1.00 89.56 279 VAL A O 1
ATOM 2039 N N . ARG A 1 280 ? 0.399 -5.196 25.415 1.00 89.38 280 ARG A N 1
ATOM 2040 C CA . ARG A 1 280 ? 0.097 -6.592 25.070 1.00 89.38 280 ARG A CA 1
ATOM 2041 C C . ARG A 1 280 ? -1.140 -7.120 25.798 1.00 89.38 280 ARG A C 1
ATOM 2043 O O . ARG A 1 280 ? -1.994 -7.748 25.168 1.00 89.38 280 ARG A O 1
ATOM 2050 N N . GLU A 1 281 ? -1.234 -6.883 27.103 1.00 91.88 281 GLU A N 1
ATOM 2051 C CA . GLU A 1 281 ? -2.377 -7.330 27.906 1.00 91.88 281 GLU A CA 1
ATOM 2052 C C . GLU A 1 281 ? -3.649 -6.558 27.531 1.00 91.88 281 GLU A C 1
ATOM 2054 O O . GLU A 1 281 ? -4.692 -7.175 27.310 1.00 91.88 281 GLU A O 1
ATOM 2059 N N . CYS A 1 282 ? -3.551 -5.239 27.323 1.00 93.38 282 CYS A N 1
ATOM 2060 C CA . CYS A 1 282 ? -4.684 -4.425 26.881 1.00 93.38 282 CYS A CA 1
ATOM 2061 C C . CYS A 1 282 ? -5.228 -4.887 25.521 1.00 93.38 282 CYS A C 1
ATOM 2063 O O . CYS A 1 282 ? -6.430 -5.115 25.371 1.00 93.38 282 CYS A O 1
ATOM 2065 N N . ALA A 1 283 ? -4.349 -5.107 24.538 1.00 93.56 283 ALA A N 1
ATOM 2066 C CA . ALA A 1 283 ? -4.749 -5.617 23.228 1.00 93.56 283 ALA A CA 1
ATOM 2067 C C . ALA A 1 283 ? -5.362 -7.026 23.310 1.00 93.56 283 ALA A C 1
ATOM 2069 O O . ALA A 1 283 ? -6.314 -7.332 22.595 1.00 93.56 283 ALA A O 1
ATOM 2070 N N . THR A 1 284 ? -4.852 -7.882 24.200 1.00 94.56 284 THR A N 1
ATOM 2071 C CA . THR A 1 284 ? -5.397 -9.231 24.413 1.00 94.56 284 THR A CA 1
ATOM 2072 C C . THR A 1 284 ? -6.801 -9.177 25.014 1.00 94.56 284 THR A C 1
ATOM 2074 O O . THR A 1 284 ? -7.684 -9.909 24.565 1.00 94.56 284 THR A O 1
ATOM 2077 N N . ALA A 1 285 ? -7.045 -8.305 25.993 1.00 94.62 285 ALA A N 1
ATOM 2078 C CA . ALA A 1 285 ? -8.373 -8.106 26.567 1.00 94.62 285 ALA A CA 1
ATOM 2079 C C . ALA A 1 285 ? -9.368 -7.558 25.526 1.00 94.62 285 ALA A C 1
ATOM 2081 O O . ALA A 1 285 ? -10.469 -8.094 25.390 1.00 94.62 285 ALA A O 1
ATOM 2082 N N . LEU A 1 286 ? -8.954 -6.573 24.722 1.00 95.62 286 LEU A N 1
ATOM 2083 C CA . LEU A 1 286 ? -9.765 -6.039 23.621 1.00 95.62 286 LEU A CA 1
ATOM 2084 C C . LEU A 1 286 ? -10.075 -7.105 22.561 1.00 95.62 286 LEU A C 1
ATOM 2086 O O . LEU A 1 286 ? -11.212 -7.188 22.109 1.00 95.62 286 LEU A O 1
ATOM 2090 N N . LEU A 1 287 ? -9.122 -7.980 22.212 1.00 93.94 287 LEU A N 1
ATOM 2091 C CA . LEU A 1 287 ? -9.373 -9.099 21.293 1.00 93.94 287 LEU A CA 1
ATOM 2092 C C . LEU A 1 287 ? -10.460 -10.043 21.824 1.00 93.94 287 LEU A C 1
ATOM 2094 O O . LEU A 1 287 ? -11.324 -10.474 21.062 1.00 93.94 287 LEU A O 1
ATOM 2098 N N . HIS A 1 288 ? -10.423 -10.376 23.117 1.00 92.25 288 HIS A N 1
ATOM 2099 C CA . HIS A 1 288 ? -11.433 -11.247 23.720 1.00 92.25 288 HIS A CA 1
ATOM 2100 C C . HIS A 1 288 ? -12.825 -10.618 23.659 1.00 92.25 288 HIS A C 1
ATOM 2102 O O . HIS A 1 288 ? -13.782 -11.310 23.314 1.00 92.25 288 HIS A O 1
ATOM 2108 N N . VAL A 1 289 ? -12.937 -9.318 23.948 1.00 91.25 289 VAL A N 1
ATOM 2109 C CA . VAL A 1 289 ? -14.215 -8.599 23.859 1.00 91.25 289 VAL A CA 1
ATOM 2110 C C . VAL A 1 289 ? -14.686 -8.475 22.414 1.00 91.25 289 VAL A C 1
ATOM 2112 O O . VAL A 1 289 ? -15.843 -8.781 22.151 1.00 91.25 289 VAL A O 1
ATOM 2115 N N . ALA A 1 290 ? -13.798 -8.171 21.461 1.00 90.81 290 ALA A N 1
ATOM 2116 C CA . ALA A 1 290 ? -14.128 -8.172 20.035 1.00 90.81 290 ALA A CA 1
ATOM 2117 C C . ALA A 1 290 ? -14.756 -9.511 19.612 1.00 90.81 290 ALA A C 1
ATOM 2119 O O . ALA A 1 290 ? -15.845 -9.544 19.045 1.00 90.81 290 ALA A O 1
ATOM 2120 N N . LYS A 1 291 ? -14.110 -10.639 19.941 1.00 87.50 291 LYS A N 1
ATOM 2121 C CA . LYS A 1 291 ? -14.605 -11.981 19.587 1.00 87.50 291 LYS A CA 1
ATOM 2122 C C . LYS A 1 291 ? -15.921 -12.334 20.275 1.00 87.50 291 LYS A C 1
ATOM 2124 O O . LYS A 1 291 ? -16.742 -13.001 19.659 1.00 87.50 291 LYS A O 1
ATOM 2129 N N . ARG A 1 292 ? -16.091 -11.938 21.538 1.00 86.81 292 ARG A N 1
ATOM 2130 C CA . ARG A 1 292 ? -17.274 -12.258 22.345 1.00 86.81 292 ARG A CA 1
ATOM 2131 C C . ARG A 1 292 ? -18.498 -11.454 21.915 1.00 86.81 292 ARG A C 1
ATOM 2133 O O . ARG A 1 292 ? -19.566 -12.030 21.770 1.00 86.81 292 ARG A O 1
ATOM 2140 N N . GLU A 1 293 ? -18.328 -10.150 21.730 1.00 84.81 293 GLU A N 1
ATOM 2141 C CA . GLU A 1 293 ? -19.415 -9.230 21.378 1.00 84.81 293 GLU A CA 1
ATOM 2142 C C . GLU A 1 293 ? -19.612 -9.132 19.854 1.00 84.81 293 GLU A C 1
ATOM 2144 O O . GLU A 1 293 ? -20.510 -8.446 19.387 1.00 84.81 293 GLU A O 1
ATOM 2149 N N . HIS A 1 294 ? -18.788 -9.830 19.062 1.00 84.88 294 HIS A N 1
ATOM 2150 C CA . HIS A 1 294 ? -18.814 -9.821 17.596 1.00 84.88 294 HIS A CA 1
ATOM 2151 C C . HIS A 1 294 ? -18.624 -8.430 16.964 1.00 84.88 294 HIS A C 1
ATOM 2153 O O . HIS A 1 294 ? -19.052 -8.187 15.840 1.00 84.88 294 HIS A O 1
ATOM 2159 N N . ILE A 1 295 ? -17.875 -7.542 17.619 1.00 90.25 295 ILE A N 1
ATOM 2160 C CA . ILE A 1 295 ? -17.624 -6.169 17.154 1.00 90.25 295 ILE A CA 1
ATOM 2161 C C . ILE A 1 295 ? -16.202 -6.004 16.591 1.00 90.25 295 ILE A C 1
ATOM 2163 O O . ILE A 1 295 ? -15.254 -6.577 17.135 1.00 90.25 295 ILE A O 1
ATOM 2167 N N . PRO A 1 296 ? -16.005 -5.255 15.495 1.00 95.44 296 PRO A N 1
ATOM 2168 C CA . PRO A 1 296 ? -14.677 -4.851 15.063 1.00 95.44 296 PRO A CA 1
ATOM 2169 C C . PRO A 1 296 ? -14.105 -3.787 16.004 1.00 95.44 296 PRO A C 1
ATOM 2171 O O . PRO A 1 296 ? -14.777 -2.813 16.350 1.00 95.44 296 PRO A O 1
ATOM 2174 N N . ILE A 1 297 ? -12.839 -3.954 16.379 1.00 97.31 297 ILE A N 1
ATOM 2175 C CA . ILE A 1 297 ? -12.094 -2.989 17.187 1.00 97.31 297 ILE A CA 1
ATOM 2176 C C . ILE A 1 297 ? -10.849 -2.548 16.415 1.00 97.31 297 ILE A C 1
ATOM 2178 O O . ILE A 1 297 ? -10.009 -3.374 16.049 1.00 97.31 297 ILE A O 1
ATOM 2182 N N . PHE A 1 298 ? -10.719 -1.243 16.191 1.00 97.38 298 PHE A N 1
ATOM 2183 C CA . PHE A 1 298 ? -9.553 -0.612 15.583 1.00 97.38 298 PHE A CA 1
ATOM 2184 C C . PHE A 1 298 ? -8.645 -0.030 16.662 1.00 97.38 298 PHE A C 1
ATOM 2186 O O . PHE A 1 298 ? -9.101 0.687 17.546 1.00 97.38 298 PHE A O 1
ATOM 2193 N N . LEU A 1 299 ? -7.349 -0.308 16.571 1.00 95.38 299 LEU A N 1
ATOM 2194 C CA . LEU A 1 299 ? -6.320 0.220 17.458 1.00 95.38 299 LEU A CA 1
ATOM 2195 C C . LEU A 1 299 ? -5.387 1.134 16.669 1.00 95.38 299 LEU A C 1
ATOM 2197 O O . LEU A 1 299 ? -4.870 0.732 15.624 1.00 95.38 299 LEU A O 1
ATOM 2201 N N . VAL A 1 300 ? -5.091 2.320 17.196 1.00 92.38 300 VAL A N 1
ATOM 2202 C CA . VAL A 1 300 ? -3.963 3.127 16.714 1.00 92.38 300 VAL A CA 1
ATOM 2203 C C . VAL A 1 300 ? -2.703 2.716 17.452 1.00 92.38 300 VAL A C 1
ATOM 2205 O O . VAL A 1 300 ? -2.689 2.651 18.680 1.00 92.38 300 VAL A O 1
ATOM 2208 N N . GLY A 1 301 ? -1.637 2.464 16.691 1.00 85.75 301 GLY A N 1
ATOM 2209 C CA . GLY A 1 301 ? -0.294 2.255 17.213 1.00 85.75 301 GLY A CA 1
ATOM 2210 C C . GLY A 1 301 ? 0.705 3.242 16.610 1.00 85.75 301 GLY A C 1
ATOM 2211 O O . GLY A 1 301 ? 0.993 3.212 15.414 1.00 85.75 301 GLY A O 1
ATOM 2212 N N . HIS A 1 302 ? 1.296 4.096 17.437 1.00 73.56 302 HIS A N 1
ATOM 2213 C CA . HIS A 1 302 ? 2.478 4.871 17.063 1.00 73.56 302 HIS A CA 1
ATOM 2214 C C . HIS A 1 302 ? 3.735 4.001 16.906 1.00 73.56 302 HIS A C 1
ATOM 2216 O O . HIS A 1 302 ? 4.019 3.133 17.727 1.00 73.56 302 HIS A O 1
ATOM 2222 N N . VAL A 1 303 ? 4.513 4.264 15.853 1.00 69.31 303 VAL A N 1
ATOM 2223 C CA . VAL A 1 303 ? 5.841 3.666 15.645 1.00 69.31 303 VAL A CA 1
ATOM 2224 C C . VAL A 1 303 ? 6.888 4.700 16.045 1.00 69.31 303 VAL A C 1
ATOM 2226 O O . VAL A 1 303 ? 6.820 5.854 15.621 1.00 69.31 303 VAL A O 1
ATOM 2229 N N . THR A 1 304 ? 7.853 4.320 16.880 1.00 56.84 304 THR A N 1
ATOM 2230 C CA . THR A 1 304 ? 8.966 5.209 17.236 1.00 56.84 304 THR A CA 1
ATOM 2231 C C . THR A 1 304 ? 10.085 5.143 16.197 1.00 56.84 304 THR A C 1
ATOM 2233 O O . THR A 1 304 ? 10.282 4.126 15.536 1.00 56.84 304 THR A O 1
ATOM 2236 N N . LYS A 1 305 ? 10.873 6.223 16.078 1.00 47.38 305 LYS A N 1
ATOM 2237 C CA . LYS A 1 305 ? 11.963 6.373 15.087 1.00 47.38 305 LYS A CA 1
ATOM 2238 C C . LYS A 1 305 ? 13.075 5.312 15.167 1.00 47.38 305 LYS A C 1
ATOM 2240 O O . LYS A 1 305 ? 13.883 5.231 14.250 1.00 47.38 305 LYS A O 1
ATOM 2245 N N . GLN A 1 306 ? 13.141 4.540 16.252 1.00 45.16 306 GLN A N 1
ATOM 2246 C CA . GLN A 1 306 ? 14.101 3.443 16.433 1.00 45.16 306 GLN A CA 1
ATOM 2247 C C . GLN A 1 306 ? 13.452 2.051 16.388 1.00 45.16 306 GLN A C 1
ATOM 2249 O O . GLN A 1 306 ? 14.152 1.059 16.498 1.00 45.16 306 GLN A O 1
ATOM 2254 N N . GLY A 1 307 ? 12.131 1.952 16.194 1.00 46.16 307 GLY A N 1
ATOM 2255 C CA . GLY A 1 307 ? 11.417 0.671 16.136 1.00 46.16 307 GLY A CA 1
ATOM 2256 C C . GLY A 1 307 ? 11.201 -0.030 17.487 1.00 46.16 307 GLY A C 1
ATOM 2257 O O . GLY A 1 307 ? 10.482 -1.026 17.523 1.00 46.16 307 GLY A O 1
ATOM 2258 N N . ASP A 1 308 ? 11.747 0.507 18.584 1.00 41.31 308 ASP A N 1
ATOM 2259 C CA . ASP A 1 308 ? 11.908 -0.207 19.862 1.00 41.31 308 ASP A CA 1
ATOM 2260 C C . ASP A 1 308 ? 10.821 0.041 20.924 1.00 41.31 308 ASP A C 1
ATOM 2262 O O . ASP A 1 308 ? 10.900 -0.508 22.020 1.00 41.31 308 ASP A O 1
ATOM 2266 N N . ILE A 1 309 ? 9.772 0.827 20.652 1.00 37.44 309 ILE A N 1
ATOM 2267 C CA . ILE A 1 309 ? 8.667 0.986 21.621 1.00 37.44 309 ILE A CA 1
ATOM 2268 C C . ILE A 1 309 ? 7.358 0.573 20.976 1.00 37.44 309 ILE A C 1
ATOM 2270 O O . ILE A 1 309 ? 6.901 1.235 20.047 1.00 37.44 309 ILE A O 1
ATOM 2274 N N . ALA A 1 310 ? 6.782 -0.520 21.497 1.00 50.56 310 ALA A N 1
ATOM 2275 C CA . ALA A 1 310 ? 5.432 -1.008 21.205 1.00 50.56 310 ALA A CA 1
ATOM 2276 C C . ALA A 1 310 ? 5.065 -0.948 19.711 1.00 50.56 310 ALA A C 1
ATOM 2278 O O . ALA A 1 310 ? 3.934 -0.630 19.343 1.00 50.56 310 ALA A O 1
ATOM 2279 N N . GLY A 1 311 ? 6.048 -1.220 18.846 1.00 53.44 311 GLY A N 1
ATOM 2280 C CA . GLY A 1 311 ? 5.845 -1.215 17.409 1.00 53.44 311 GLY A CA 1
ATOM 2281 C C . GLY A 1 311 ? 4.826 -2.284 17.006 1.00 53.44 311 GLY A C 1
ATOM 2282 O O . GLY A 1 311 ? 4.567 -3.215 17.778 1.00 53.44 311 GLY A O 1
ATOM 2283 N N . PRO A 1 312 ? 4.293 -2.220 15.774 1.00 51.38 312 PRO A N 1
ATOM 2284 C CA . PRO A 1 312 ? 3.340 -3.195 15.258 1.00 51.38 312 PRO A CA 1
ATOM 2285 C C . PRO A 1 312 ? 3.769 -4.641 15.496 1.00 51.38 312 PRO A C 1
ATOM 2287 O O . PRO A 1 312 ? 2.915 -5.453 15.803 1.00 51.38 312 PRO A O 1
ATOM 2290 N N . ARG A 1 313 ? 5.079 -4.935 15.488 1.00 64.25 313 ARG A N 1
ATOM 2291 C CA . ARG A 1 313 ? 5.657 -6.263 15.761 1.00 64.25 313 ARG A CA 1
ATOM 2292 C C . ARG A 1 313 ? 5.251 -6.876 17.106 1.00 64.25 313 ARG A C 1
ATOM 2294 O O . ARG A 1 313 ? 5.057 -8.083 17.178 1.00 64.25 313 ARG A O 1
ATOM 2301 N N . VAL A 1 314 ? 5.107 -6.072 18.164 1.00 75.44 314 VAL A N 1
ATOM 2302 C CA . VAL A 1 314 ? 4.693 -6.569 19.492 1.00 75.44 314 VAL A CA 1
ATOM 2303 C C . VAL A 1 314 ? 3.253 -7.077 19.445 1.00 75.44 314 VAL A C 1
ATOM 2305 O O . VAL A 1 314 ? 2.933 -8.135 19.985 1.00 75.44 314 VAL A O 1
ATOM 2308 N N . LEU A 1 315 ? 2.384 -6.316 18.783 1.00 83.69 315 LEU A N 1
ATOM 2309 C CA . LEU A 1 315 ? 0.960 -6.616 18.672 1.00 83.69 315 LEU A CA 1
ATOM 2310 C C . LEU A 1 315 ? 0.631 -7.516 17.478 1.00 83.69 315 LEU A C 1
ATOM 2312 O O . LEU A 1 315 ? -0.446 -8.108 17.445 1.00 83.69 315 LEU A O 1
ATOM 2316 N N . GLU A 1 316 ? 1.553 -7.669 16.529 1.00 83.06 316 GLU A N 1
ATOM 2317 C CA . GLU A 1 316 ? 1.359 -8.351 15.251 1.00 83.06 316 GLU A CA 1
ATOM 2318 C C . GLU A 1 316 ? 0.850 -9.770 15.447 1.00 83.06 316 GLU A C 1
ATOM 2320 O O . GLU A 1 316 ? -0.022 -10.220 14.713 1.00 83.06 316 GLU A O 1
ATOM 2325 N N . HIS A 1 317 ? 1.329 -10.484 16.463 1.00 82.94 317 HIS A N 1
ATOM 2326 C CA . HIS A 1 317 ? 0.884 -11.850 16.732 1.00 82.94 317 HIS A CA 1
ATOM 2327 C C . HIS A 1 317 ? -0.491 -11.929 17.409 1.00 82.94 317 HIS A C 1
ATOM 2329 O O . HIS A 1 317 ? -1.184 -12.933 17.223 1.00 82.94 317 HIS A O 1
ATOM 2335 N N . ILE A 1 318 ? -0.909 -10.873 18.112 1.00 88.88 318 ILE A N 1
ATOM 2336 C CA . ILE A 1 318 ? -2.180 -10.804 18.844 1.00 88.88 318 ILE A CA 1
ATOM 2337 C C . ILE A 1 318 ? -3.318 -10.414 17.909 1.00 88.88 318 ILE A C 1
ATOM 2339 O O . ILE A 1 318 ? -4.334 -11.102 17.855 1.00 88.88 318 ILE A O 1
ATOM 2343 N N . VAL A 1 319 ? -3.141 -9.330 17.155 1.00 92.62 319 VAL A N 1
ATOM 2344 C CA . VAL A 1 319 ? -4.206 -8.753 16.327 1.00 92.62 319 VAL A CA 1
ATOM 2345 C C . VAL A 1 319 ? -4.494 -9.614 15.098 1.00 92.62 319 VAL A C 1
ATOM 2347 O O . VAL A 1 319 ? -3.651 -10.398 14.648 1.00 92.62 319 VAL A O 1
ATOM 2350 N N . ASP A 1 320 ? -5.689 -9.487 14.529 1.00 94.12 320 ASP A N 1
ATOM 2351 C CA . ASP A 1 320 ? -6.069 -10.249 13.340 1.00 94.12 320 ASP A CA 1
ATOM 2352 C C . ASP A 1 320 ? -5.568 -9.599 12.046 1.00 94.12 320 ASP A C 1
ATOM 2354 O O . ASP A 1 320 ? -5.172 -10.303 11.112 1.00 94.12 320 ASP A O 1
ATOM 2358 N N . VAL A 1 321 ? -5.558 -8.264 12.010 1.00 93.38 321 VAL A N 1
ATOM 2359 C CA . VAL A 1 321 ? -5.090 -7.457 10.879 1.00 93.38 321 VAL A CA 1
ATOM 2360 C C . VAL A 1 321 ? -4.114 -6.395 11.380 1.00 93.38 321 VAL A C 1
ATOM 2362 O O . VAL A 1 321 ? -4.375 -5.732 12.380 1.00 93.38 321 VAL A O 1
ATOM 2365 N N . VAL A 1 322 ? -2.999 -6.224 10.677 1.00 92.25 322 VAL A N 1
ATOM 2366 C CA . VAL A 1 322 ? -2.030 -5.141 10.866 1.00 92.25 322 VAL A CA 1
ATOM 2367 C C . VAL A 1 322 ? -1.930 -4.376 9.560 1.00 92.25 322 VAL A C 1
ATOM 2369 O O . VAL A 1 322 ? -1.447 -4.915 8.561 1.00 92.25 322 VAL A O 1
ATOM 2372 N N . LEU A 1 323 ? -2.351 -3.119 9.593 1.00 91.62 323 LEU A N 1
ATOM 2373 C CA . LEU A 1 323 ? -2.167 -2.152 8.526 1.00 91.62 323 LEU A CA 1
ATOM 2374 C C . LEU A 1 323 ? -1.082 -1.158 8.927 1.00 91.62 323 LEU A C 1
ATOM 2376 O O . LEU A 1 323 ? -0.975 -0.774 10.091 1.00 91.62 323 LEU A O 1
ATOM 2380 N N . PHE A 1 324 ? -0.281 -0.731 7.963 1.00 88.62 324 PHE A N 1
ATOM 2381 C CA . PHE A 1 324 ? 0.775 0.244 8.168 1.00 88.62 324 PHE A CA 1
ATOM 2382 C C . PHE A 1 324 ? 0.589 1.408 7.212 1.00 88.62 324 PHE A C 1
ATOM 2384 O O . PHE A 1 324 ? 0.502 1.204 6.001 1.00 88.62 324 PHE A O 1
ATOM 2391 N N . MET A 1 325 ? 0.518 2.616 7.763 1.00 87.19 325 MET A N 1
ATOM 2392 C CA . MET A 1 325 ? 0.408 3.833 6.984 1.00 87.19 325 MET A CA 1
ATOM 2393 C C . MET A 1 325 ? 1.772 4.504 6.834 1.00 87.19 325 MET A C 1
ATOM 2395 O O . MET A 1 325 ? 2.408 4.891 7.816 1.00 87.19 325 MET A O 1
ATOM 2399 N N . GLU A 1 326 ? 2.195 4.646 5.585 1.00 83.44 326 GLU A N 1
ATOM 2400 C CA . GLU A 1 326 ? 3.437 5.278 5.159 1.00 83.44 326 GLU A CA 1
ATOM 2401 C C . GLU A 1 326 ? 3.131 6.599 4.456 1.00 83.44 326 GLU A C 1
ATOM 2403 O O . GLU A 1 326 ? 2.124 6.742 3.765 1.00 83.44 326 GLU A O 1
ATOM 2408 N N . GLY A 1 327 ? 4.025 7.568 4.592 1.00 76.31 327 GLY A N 1
ATOM 2409 C CA . GLY A 1 327 ? 3.971 8.793 3.808 1.00 76.31 327 GLY A CA 1
ATOM 2410 C C . GLY A 1 327 ? 4.723 9.916 4.490 1.00 76.31 327 GLY A C 1
ATOM 2411 O O . GLY A 1 327 ? 4.482 10.238 5.655 1.00 76.31 327 GLY A O 1
ATOM 2412 N N . GLU A 1 328 ? 5.655 10.513 3.759 1.00 66.38 328 GLU A N 1
ATOM 2413 C CA . GLU A 1 328 ? 6.405 11.655 4.263 1.00 66.38 328 GLU A CA 1
ATOM 2414 C C . GLU A 1 328 ? 5.548 12.922 4.235 1.00 66.38 328 GLU A C 1
ATOM 2416 O O . GLU A 1 328 ? 4.654 13.081 3.405 1.00 66.38 328 GLU A O 1
ATOM 2421 N N . ARG A 1 329 ? 5.864 13.882 5.112 1.00 62.50 329 ARG A N 1
ATOM 2422 C CA . ARG A 1 329 ? 5.133 15.159 5.199 1.00 62.50 329 ARG A CA 1
ATOM 2423 C C . ARG A 1 329 ? 5.092 15.924 3.874 1.00 62.50 329 ARG A C 1
ATOM 2425 O O . ARG A 1 329 ? 4.138 16.653 3.640 1.00 62.50 329 ARG A O 1
ATOM 2432 N N . HIS A 1 330 ? 6.118 15.757 3.040 1.00 61.75 330 HIS A N 1
ATOM 2433 C CA . HIS A 1 330 ? 6.268 16.442 1.754 1.00 61.75 330 HIS A CA 1
ATOM 2434 C C . HIS A 1 330 ? 5.755 15.631 0.560 1.00 61.75 330 HIS A C 1
ATOM 2436 O O . HIS A 1 330 ? 5.674 16.164 -0.541 1.00 61.75 330 HIS A O 1
ATOM 2442 N N . GLN A 1 331 ? 5.412 14.356 0.755 1.00 64.88 331 GLN A N 1
ATOM 2443 C CA . GLN A 1 331 ? 4.777 13.564 -0.290 1.00 64.88 331 GLN A CA 1
ATOM 2444 C C . GLN A 1 331 ? 3.287 13.900 -0.327 1.00 64.88 331 GLN A C 1
ATOM 2446 O O . GLN A 1 331 ? 2.634 13.977 0.718 1.00 64.88 331 GLN A O 1
ATOM 2451 N N . ALA A 1 332 ? 2.744 14.062 -1.533 1.00 67.56 332 ALA A N 1
ATOM 2452 C CA . ALA A 1 332 ? 1.318 14.315 -1.737 1.00 67.56 332 ALA A CA 1
ATOM 2453 C C . ALA A 1 332 ? 0.436 13.135 -1.282 1.00 67.56 332 ALA A C 1
ATOM 2455 O O . ALA A 1 332 ? -0.749 13.315 -1.018 1.00 67.56 332 ALA A O 1
ATOM 2456 N N . PHE A 1 333 ? 1.016 11.938 -1.138 1.00 78.75 333 PHE A N 1
ATOM 2457 C CA . PHE A 1 333 ? 0.278 10.698 -0.914 1.00 78.75 333 PHE A CA 1
ATOM 2458 C C . PHE A 1 333 ? 0.614 10.035 0.424 1.00 78.75 333 PHE A C 1
ATOM 2460 O O . PHE A 1 333 ? 1.669 10.258 1.025 1.00 78.75 333 PHE A O 1
ATOM 2467 N N . ARG A 1 334 ? -0.316 9.204 0.885 1.00 85.38 334 ARG A N 1
ATOM 2468 C CA . ARG A 1 334 ? -0.204 8.272 2.002 1.00 85.38 334 ARG A CA 1
ATOM 2469 C C . ARG A 1 334 ? -0.529 6.879 1.481 1.00 85.38 334 ARG A C 1
ATOM 2471 O O . ARG A 1 334 ? -1.486 6.698 0.735 1.00 85.38 334 ARG A O 1
ATOM 2478 N N . LEU A 1 335 ? 0.275 5.898 1.855 1.00 85.94 335 LEU A N 1
ATOM 2479 C CA . LEU A 1 335 ? 0.129 4.509 1.438 1.00 85.94 335 LEU A CA 1
ATOM 2480 C C . LEU A 1 335 ? -0.291 3.694 2.649 1.00 85.94 335 LEU A C 1
ATOM 2482 O O . LEU A 1 335 ? 0.337 3.797 3.695 1.00 85.94 335 LEU A O 1
ATOM 2486 N N . ILE A 1 336 ? -1.321 2.872 2.512 1.00 89.31 336 ILE A N 1
ATOM 2487 C CA . ILE A 1 336 ? -1.746 1.927 3.544 1.00 89.31 336 ILE A CA 1
ATOM 2488 C C . ILE A 1 336 ? -1.447 0.525 3.038 1.00 89.31 336 ILE A C 1
ATOM 2490 O O . ILE A 1 336 ? -1.978 0.124 2.005 1.00 89.31 336 ILE A O 1
ATOM 2494 N N . ARG A 1 337 ? -0.613 -0.223 3.761 1.00 84.81 337 ARG A N 1
ATOM 2495 C CA . ARG A 1 337 ? -0.207 -1.588 3.396 1.00 84.81 337 ARG A CA 1
ATOM 2496 C C . ARG A 1 337 ? -0.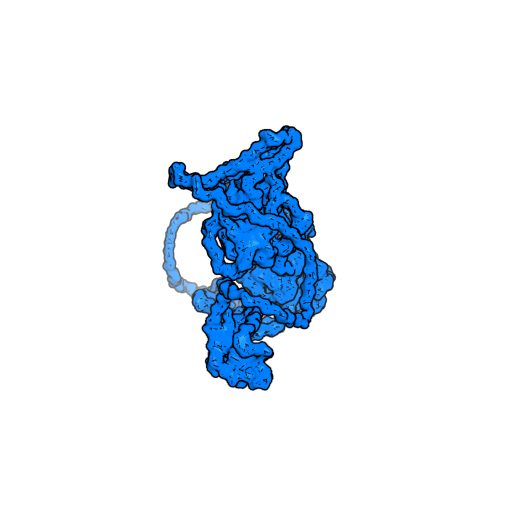607 -2.590 4.464 1.00 84.81 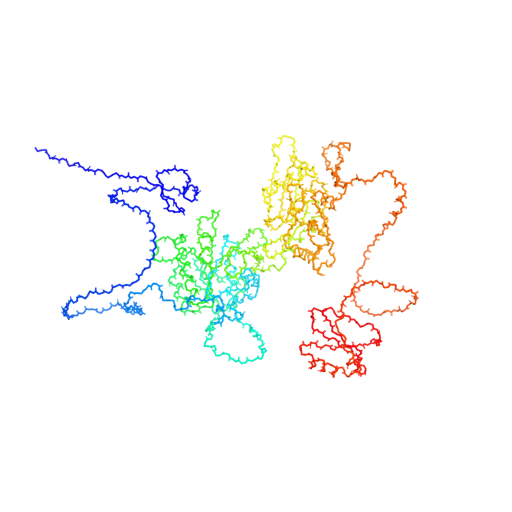337 ARG A C 1
ATOM 2498 O O . ARG A 1 337 ? -0.566 -2.269 5.651 1.00 84.81 337 ARG A O 1
ATOM 2505 N N . GLY A 1 338 ? -0.931 -3.814 4.065 1.00 85.50 338 GLY A N 1
ATOM 2506 C CA . GLY A 1 338 ? -1.094 -4.923 5.001 1.00 85.50 338 GLY A CA 1
ATOM 2507 C C . GLY A 1 338 ? 0.256 -5.529 5.398 1.00 85.50 338 GLY A C 1
ATOM 2508 O O . GLY A 1 338 ? 1.007 -5.990 4.552 1.00 85.50 338 GLY A O 1
ATOM 2509 N N . ILE A 1 339 ? 0.567 -5.595 6.692 1.00 84.06 339 ILE A N 1
ATOM 2510 C CA . ILE A 1 339 ? 1.676 -6.436 7.192 1.00 84.06 339 ILE A CA 1
ATOM 2511 C C . ILE A 1 339 ? 1.148 -7.839 7.498 1.00 84.06 339 ILE A C 1
ATOM 2513 O O . ILE A 1 339 ? 1.764 -8.847 7.162 1.00 84.06 339 ILE A O 1
ATOM 2517 N N . LYS A 1 340 ? -0.038 -7.901 8.107 1.00 88.19 340 LYS A N 1
ATOM 2518 C CA . LYS A 1 340 ? -0.733 -9.137 8.456 1.00 88.19 340 LYS A CA 1
ATOM 2519 C C . LYS A 1 340 ? -2.208 -8.966 8.146 1.00 88.19 340 LYS A C 1
ATOM 2521 O O . LYS A 1 340 ? -2.807 -7.981 8.556 1.00 88.19 340 LYS A O 1
ATOM 2526 N N . ASN A 1 341 ? -2.810 -9.933 7.471 1.00 90.19 341 ASN A N 1
ATOM 2527 C CA . ASN A 1 341 ? -4.242 -9.927 7.221 1.00 90.19 341 ASN A CA 1
ATOM 2528 C C . ASN A 1 341 ? -4.765 -11.364 7.282 1.00 90.19 341 ASN A C 1
ATOM 2530 O O . ASN A 1 341 ? -4.517 -12.169 6.390 1.00 90.19 341 ASN A O 1
ATOM 2534 N N . ARG A 1 342 ? -5.464 -11.720 8.367 1.00 88.88 342 ARG A N 1
ATOM 2535 C CA . ARG A 1 342 ? -6.096 -13.047 8.499 1.00 88.88 342 ARG A CA 1
ATOM 2536 C C . ARG A 1 342 ? -7.319 -13.226 7.604 1.00 88.88 342 ARG A C 1
ATOM 2538 O O . ARG A 1 342 ? -7.783 -14.350 7.434 1.00 88.88 342 ARG A O 1
ATOM 2545 N N . TYR A 1 343 ? -7.839 -12.134 7.058 1.00 88.19 343 TYR A N 1
ATOM 2546 C CA . TYR A 1 343 ? -9.081 -12.105 6.300 1.00 88.19 343 TYR A CA 1
ATOM 2547 C C . TYR A 1 343 ? -8.854 -11.768 4.828 1.00 88.19 343 TYR A C 1
ATOM 2549 O O . TYR A 1 343 ? -9.815 -11.639 4.078 1.00 88.19 343 TYR A O 1
ATOM 2557 N N . GLY A 1 344 ? -7.615 -11.614 4.379 1.00 85.69 344 GLY A N 1
ATOM 2558 C CA . GLY A 1 344 ? -7.340 -11.172 3.026 1.00 85.69 344 GLY A CA 1
ATOM 2559 C C . GLY A 1 344 ? -5.856 -11.161 2.689 1.00 85.69 344 GLY A C 1
ATOM 2560 O O . GLY A 1 344 ? -5.026 -11.533 3.517 1.00 85.69 344 GLY A O 1
ATOM 2561 N N . PRO A 1 345 ? -5.522 -10.748 1.464 1.00 82.25 345 PRO A N 1
ATOM 2562 C CA . PRO A 1 345 ? -4.144 -10.515 1.053 1.00 82.25 345 PRO A CA 1
ATOM 2563 C C . PRO A 1 345 ? -3.443 -9.457 1.922 1.00 82.25 345 PRO A C 1
ATOM 2565 O O . PRO A 1 345 ? -4.062 -8.501 2.389 1.00 82.25 345 PRO A O 1
ATOM 2568 N N . THR A 1 346 ? -2.135 -9.624 2.124 1.00 83.06 346 THR A N 1
ATOM 2569 C CA . THR A 1 346 ? -1.255 -8.617 2.753 1.00 83.06 346 THR A CA 1
ATOM 2570 C C . THR A 1 346 ? -0.584 -7.715 1.727 1.00 83.06 346 THR A C 1
ATOM 2572 O O . THR A 1 346 ? -0.092 -6.649 2.057 1.00 83.06 346 THR A O 1
ATOM 2575 N N . ASP A 1 347 ? -0.542 -8.150 0.477 1.00 76.00 347 ASP A N 1
ATOM 2576 C CA . ASP A 1 347 ? 0.166 -7.482 -0.601 1.00 76.00 347 ASP A CA 1
ATOM 2577 C C . ASP A 1 347 ? -0.667 -6.343 -1.231 1.00 76.00 347 ASP A C 1
ATOM 2579 O O . ASP A 1 347 ? -0.154 -5.552 -2.015 1.00 76.00 347 ASP A O 1
ATOM 2583 N N . GLU A 1 348 ? -1.937 -6.196 -0.842 1.00 80.56 348 GLU A N 1
ATOM 2584 C CA . GLU A 1 348 ? -2.769 -5.052 -1.222 1.00 80.56 348 GLU A CA 1
ATOM 2585 C C . GLU A 1 348 ? -2.278 -3.742 -0.599 1.00 80.56 348 GLU A C 1
ATOM 2587 O O . GLU A 1 348 ? -1.942 -3.665 0.587 1.00 80.56 348 GLU A O 1
ATOM 2592 N N . VAL A 1 349 ? -2.325 -2.679 -1.405 1.00 83.62 349 VAL A N 1
ATOM 2593 C CA . VAL A 1 349 ? -1.940 -1.329 -0.987 1.00 83.62 349 VAL A CA 1
ATOM 2594 C C . VAL A 1 349 ? -2.980 -0.310 -1.395 1.00 83.62 349 VAL A C 1
ATOM 2596 O O . VAL A 1 349 ? -3.339 -0.214 -2.573 1.00 83.62 349 VAL A O 1
ATOM 2599 N N . GLY A 1 350 ? -3.431 0.457 -0.409 1.00 86.75 350 GLY A N 1
ATOM 2600 C CA . GLY A 1 350 ? -4.338 1.580 -0.561 1.00 86.75 350 GLY A CA 1
ATOM 2601 C C . GLY A 1 350 ? -3.554 2.870 -0.733 1.00 86.75 350 GLY A C 1
ATOM 2602 O O . GLY A 1 350 ? -2.611 3.115 0.020 1.00 86.75 350 GLY A O 1
ATOM 2603 N N . VAL A 1 351 ? -3.918 3.685 -1.718 1.00 86.75 351 VAL A N 1
ATOM 2604 C CA . VAL A 1 351 ? -3.275 4.983 -1.953 1.00 86.75 351 VAL A CA 1
ATOM 2605 C C . VAL A 1 351 ? -4.264 6.087 -1.635 1.00 86.75 351 VAL A C 1
ATOM 2607 O O . VAL A 1 351 ? -5.371 6.109 -2.165 1.00 86.75 351 VAL A O 1
ATOM 2610 N N . PHE A 1 352 ? -3.844 7.005 -0.777 1.00 87.81 352 PHE A N 1
ATOM 2611 C CA . PHE A 1 352 ? -4.650 8.116 -0.304 1.00 87.81 352 PHE A CA 1
ATOM 2612 C C . PHE A 1 352 ? -3.901 9.427 -0.499 1.00 87.81 352 PHE A C 1
ATOM 2614 O O . PHE A 1 352 ? -2.673 9.467 -0.477 1.00 87.81 352 PHE A O 1
ATOM 2621 N N . GLN A 1 353 ? -4.639 10.510 -0.658 1.00 87.00 353 GLN A N 1
ATOM 2622 C CA . GLN A 1 353 ? -4.135 11.871 -0.648 1.00 87.00 353 GLN A CA 1
ATOM 2623 C C . GLN A 1 353 ? -4.738 12.590 0.554 1.00 87.00 353 GLN A C 1
ATOM 2625 O O . GLN A 1 353 ? -5.912 12.399 0.860 1.00 87.00 353 GLN A O 1
ATOM 2630 N N . MET A 1 354 ? -3.923 13.378 1.256 1.00 85.19 354 MET A N 1
ATOM 2631 C CA . MET A 1 354 ? -4.420 14.243 2.324 1.00 85.19 354 MET A CA 1
ATOM 2632 C C . MET A 1 354 ? -4.877 15.562 1.701 1.00 85.19 354 MET A C 1
ATOM 2634 O O . MET A 1 354 ? -4.067 16.250 1.076 1.00 85.19 354 MET A O 1
ATOM 2638 N N . ASP A 1 355 ? -6.143 15.907 1.881 1.00 82.31 355 ASP A N 1
ATOM 2639 C CA . ASP A 1 355 ? -6.732 17.184 1.488 1.00 82.31 355 ASP A CA 1
ATOM 2640 C C . ASP A 1 355 ? -7.358 17.895 2.703 1.00 82.31 355 ASP A C 1
ATOM 2642 O O . ASP A 1 355 ? -7.147 17.500 3.852 1.00 82.31 355 ASP A O 1
ATOM 2646 N N . GLU A 1 356 ? -8.080 18.992 2.465 1.00 79.06 356 GLU A N 1
ATOM 2647 C CA . GLU A 1 356 ? -8.745 19.757 3.528 1.00 79.06 356 GLU A CA 1
ATOM 2648 C C . GLU A 1 356 ? -9.895 18.981 4.193 1.00 79.06 356 GLU A C 1
ATOM 2650 O O . GLU A 1 356 ? -10.167 19.197 5.374 1.00 79.06 356 GLU A O 1
ATOM 2655 N N . SER A 1 357 ? -10.527 18.054 3.465 1.00 80.25 357 SER A N 1
ATOM 2656 C CA . SER A 1 357 ? -11.634 17.212 3.936 1.00 80.25 357 SER A CA 1
ATOM 2657 C C . SER A 1 357 ? -11.182 15.922 4.632 1.00 80.25 357 SER A C 1
ATOM 2659 O O . SER A 1 357 ? -11.978 15.271 5.305 1.00 80.25 357 SER A O 1
ATOM 2661 N N . GLY A 1 358 ? -9.901 15.560 4.533 1.00 85.62 358 GLY A N 1
ATOM 2662 C CA . GLY A 1 358 ? -9.329 14.384 5.183 1.00 85.62 358 GLY A CA 1
ATOM 2663 C C . GLY A 1 358 ? -8.474 13.545 4.242 1.00 85.62 358 GLY A C 1
ATOM 2664 O O . GLY A 1 358 ? -7.689 14.069 3.455 1.00 85.62 358 GLY A O 1
ATOM 2665 N N . LEU A 1 359 ? -8.577 12.217 4.363 1.00 88.94 359 LEU A N 1
ATOM 2666 C CA . LEU A 1 359 ? -7.924 11.285 3.447 1.00 88.94 359 LEU A CA 1
ATOM 2667 C C . LEU A 1 359 ? -8.885 10.869 2.336 1.00 88.94 359 LEU A C 1
ATOM 2669 O O . LEU A 1 359 ? -9.938 10.284 2.589 1.00 88.94 359 LEU A O 1
ATOM 2673 N N . THR A 1 360 ? -8.458 11.096 1.101 1.00 88.56 360 THR A N 1
ATOM 2674 C CA . THR A 1 360 ? -9.206 10.763 -0.111 1.00 88.56 360 THR A CA 1
ATOM 2675 C C . THR A 1 360 ? -8.501 9.649 -0.858 1.00 88.56 360 THR A C 1
ATOM 2677 O O . THR A 1 360 ? -7.296 9.732 -1.089 1.00 88.56 360 THR A O 1
ATOM 2680 N N . ALA A 1 361 ? -9.224 8.589 -1.231 1.00 87.31 361 ALA A N 1
ATOM 2681 C CA . ALA A 1 361 ? -8.633 7.533 -2.049 1.00 87.31 361 ALA A CA 1
ATOM 2682 C C . ALA A 1 361 ? -8.244 8.058 -3.427 1.00 87.31 361 ALA A C 1
ATOM 2684 O O . ALA A 1 361 ? -8.964 8.825 -4.060 1.00 87.31 361 ALA A O 1
ATOM 2685 N N . VAL A 1 362 ? -7.098 7.582 -3.891 1.00 83.50 362 VAL A N 1
ATOM 2686 C CA . VAL A 1 362 ? -6.594 7.860 -5.223 1.00 83.50 362 VAL A CA 1
ATOM 2687 C C . VAL A 1 362 ? -6.955 6.684 -6.126 1.00 83.50 362 VAL A C 1
ATOM 2689 O O . VAL A 1 362 ? -6.310 5.629 -6.092 1.00 83.50 362 VAL A O 1
ATOM 2692 N N . ASP A 1 363 ? -7.970 6.883 -6.968 1.00 71.31 363 ASP A N 1
ATOM 2693 C CA . ASP A 1 363 ? -8.455 5.860 -7.902 1.00 71.31 363 ASP A CA 1
ATOM 2694 C C . ASP A 1 363 ? -7.347 5.401 -8.860 1.00 71.31 363 ASP A C 1
ATOM 2696 O O . ASP A 1 363 ? -7.129 4.203 -9.076 1.00 71.31 363 ASP A O 1
ATOM 2700 N N . ASN A 1 364 ? -6.593 6.365 -9.396 1.00 72.81 364 ASN A N 1
ATOM 2701 C CA . ASN A 1 364 ? -5.526 6.129 -10.360 1.00 72.81 364 ASN A CA 1
ATOM 2702 C C . ASN A 1 364 ? -4.213 6.815 -9.937 1.00 72.81 364 ASN A C 1
ATOM 2704 O O . ASN A 1 364 ? -3.889 7.902 -10.422 1.00 72.81 364 ASN A O 1
ATOM 2708 N N . PRO A 1 365 ? -3.431 6.192 -9.041 1.00 70.50 365 PRO A N 1
ATOM 2709 C CA . PRO A 1 365 ? -2.200 6.780 -8.523 1.00 70.50 365 PRO A CA 1
ATOM 2710 C C . PRO A 1 365 ? -1.131 6.855 -9.609 1.00 70.50 365 PRO A C 1
ATOM 2712 O O . PRO A 1 365 ? -0.375 7.816 -9.684 1.00 70.50 365 PRO A O 1
ATOM 2715 N N . SER A 1 366 ? -1.141 5.884 -10.518 1.00 72.75 366 SER A N 1
ATOM 2716 C CA . SER A 1 366 ? -0.255 5.818 -11.667 1.00 72.75 366 SER A CA 1
ATOM 2717 C C . SER A 1 366 ? -0.364 7.053 -12.575 1.00 72.75 366 SER A C 1
ATOM 2719 O O . SER A 1 366 ? 0.656 7.534 -13.057 1.00 72.75 366 SER A O 1
ATOM 2721 N N . ALA A 1 367 ? -1.565 7.606 -12.785 1.00 69.12 367 ALA A N 1
ATOM 2722 C CA . ALA A 1 367 ? -1.737 8.843 -13.555 1.00 69.12 367 ALA A CA 1
ATOM 2723 C C . ALA A 1 367 ? -1.127 10.068 -12.850 1.00 69.12 367 ALA A C 1
ATOM 2725 O O . ALA A 1 367 ? -0.539 10.921 -13.512 1.00 69.12 367 ALA A O 1
ATOM 2726 N N . LEU A 1 368 ? -1.216 10.133 -11.518 1.00 67.12 368 LEU A N 1
ATOM 2727 C CA . LEU A 1 368 ? -0.632 11.222 -10.729 1.00 67.12 368 LEU A CA 1
ATOM 2728 C C . LEU A 1 368 ? 0.899 11.171 -10.706 1.00 67.12 368 LEU A C 1
ATOM 2730 O O . LEU A 1 368 ? 1.547 12.208 -10.731 1.00 67.12 368 LEU A O 1
ATOM 2734 N N . PHE A 1 369 ? 1.500 9.979 -10.702 1.00 64.62 369 PHE A N 1
ATOM 2735 C CA . PHE A 1 369 ? 2.963 9.852 -10.762 1.00 64.62 369 PHE A CA 1
ATOM 2736 C C . PHE A 1 369 ? 3.549 10.208 -12.132 1.00 64.62 369 PHE A C 1
ATOM 2738 O O . PHE A 1 369 ? 4.752 10.431 -12.237 1.00 64.62 369 PHE A O 1
ATOM 2745 N N . LEU A 1 370 ? 2.714 10.251 -13.172 1.00 67.44 370 LEU A N 1
ATOM 2746 C CA . LEU A 1 370 ? 3.118 10.522 -14.550 1.00 67.44 370 LEU A CA 1
ATOM 2747 C C . LEU A 1 370 ? 2.757 11.938 -15.027 1.00 67.44 370 LEU A C 1
ATOM 2749 O O . LEU A 1 370 ? 3.219 12.343 -16.094 1.00 67.44 370 LEU A O 1
ATOM 2753 N N . SER A 1 371 ? 1.949 12.697 -14.277 1.00 57.12 371 SER A N 1
ATOM 2754 C CA . SER A 1 371 ? 1.451 14.013 -14.705 1.00 57.12 371 SER A CA 1
ATOM 2755 C C . SER A 1 371 ? 2.547 15.075 -14.847 1.00 57.12 371 SER A C 1
ATOM 2757 O O . SER A 1 371 ? 2.403 15.981 -15.661 1.00 57.12 371 SER A O 1
ATOM 2759 N N . ASP A 1 372 ? 3.670 14.933 -14.138 1.00 59.59 372 ASP A N 1
ATOM 2760 C CA . ASP A 1 372 ? 4.813 15.858 -14.227 1.00 59.59 372 ASP A CA 1
ATOM 2761 C C . ASP A 1 372 ? 5.731 15.591 -15.434 1.00 59.59 372 ASP A C 1
ATOM 2763 O O . ASP A 1 372 ? 6.683 16.326 -15.691 1.00 59.59 372 ASP A O 1
ATOM 2767 N N . ARG A 1 373 ? 5.454 14.561 -16.239 1.00 61.50 373 ARG A N 1
ATOM 2768 C CA . ARG A 1 373 ? 6.330 14.165 -17.351 1.00 61.50 373 ARG A CA 1
ATOM 2769 C C . ARG A 1 373 ? 6.274 15.115 -18.552 1.00 61.50 373 ARG A C 1
ATOM 2771 O O . ARG A 1 373 ? 7.199 15.136 -19.364 1.00 61.50 373 ARG A O 1
ATOM 2778 N N . SER A 1 374 ? 5.225 15.935 -18.670 1.00 51.34 374 SER A N 1
ATOM 2779 C CA . SER A 1 374 ? 5.092 16.914 -19.759 1.00 51.34 374 SER A CA 1
ATOM 2780 C C . SER A 1 374 ? 6.057 18.099 -19.642 1.00 51.34 374 SER A C 1
ATOM 2782 O O . SER A 1 374 ? 6.297 18.777 -20.637 1.00 51.34 374 SER A O 1
ATOM 2784 N N . THR A 1 375 ? 6.624 18.358 -18.459 1.00 49.34 375 THR A N 1
ATOM 2785 C CA . THR A 1 375 ? 7.585 19.457 -18.237 1.00 49.34 375 THR A CA 1
ATOM 2786 C C . THR A 1 375 ? 9.042 19.012 -18.407 1.00 49.34 375 THR A C 1
ATOM 2788 O O . THR A 1 375 ? 9.911 19.843 -18.673 1.00 49.34 375 THR A O 1
ATOM 2791 N N . HIS A 1 376 ? 9.311 17.705 -18.326 1.00 53.31 376 HIS A N 1
ATOM 2792 C CA . HIS A 1 376 ? 10.646 17.117 -18.417 1.00 53.31 376 HIS A CA 1
ATOM 2793 C C . HIS A 1 376 ? 10.795 16.252 -19.678 1.00 53.31 376 HIS A C 1
ATOM 2795 O O . HIS A 1 376 ? 10.784 15.026 -19.638 1.00 53.31 376 HIS A O 1
ATOM 2801 N N . THR A 1 377 ? 11.011 16.890 -20.830 1.00 52.28 377 THR A N 1
ATOM 2802 C CA . THR A 1 377 ? 11.372 16.223 -22.100 1.00 52.28 377 THR A CA 1
ATOM 2803 C C . THR A 1 377 ? 12.852 15.805 -22.174 1.00 52.28 377 THR A C 1
ATOM 2805 O O . THR A 1 377 ? 13.384 15.581 -23.260 1.00 52.28 377 THR A O 1
ATOM 2808 N N . GLY A 1 378 ? 13.552 15.753 -21.037 1.00 58.19 378 GLY A N 1
ATOM 2809 C CA . GLY A 1 378 ? 14.984 15.464 -20.968 1.00 58.19 378 GLY A CA 1
ATOM 2810 C C . GLY A 1 378 ? 15.310 13.973 -21.090 1.00 58.19 378 GLY A C 1
ATOM 2811 O O . GLY A 1 378 ? 14.514 13.113 -20.713 1.00 58.19 378 GLY A O 1
ATOM 2812 N N . ALA A 1 379 ? 16.511 13.661 -21.589 1.00 60.97 379 ALA A N 1
ATOM 2813 C CA . ALA A 1 379 ? 17.084 12.321 -21.472 1.00 60.97 379 ALA A CA 1
ATOM 2814 C C . ALA A 1 379 ? 17.152 11.897 -19.998 1.00 60.97 379 ALA A C 1
ATOM 2816 O O . ALA A 1 379 ? 17.285 12.776 -19.149 1.00 60.97 379 ALA A O 1
ATOM 2817 N N . SER A 1 380 ? 17.112 10.582 -19.726 1.00 83.06 380 SER A N 1
ATOM 2818 C CA . SER A 1 380 ? 17.300 9.903 -18.424 1.00 83.06 380 SER A CA 1
ATOM 2819 C C . SER A 1 380 ? 16.087 9.387 -17.638 1.00 83.06 380 SER A C 1
ATOM 2821 O O . SER A 1 380 ? 16.263 8.890 -16.524 1.00 83.06 380 SER A O 1
ATOM 2823 N N . SER A 1 381 ? 14.881 9.435 -18.201 1.00 89.56 381 SER A N 1
ATOM 2824 C CA . SER A 1 381 ? 13.671 8.933 -17.536 1.00 89.56 381 SER A CA 1
ATOM 2825 C C . SER A 1 381 ? 13.112 7.684 -18.223 1.00 89.56 381 SER A C 1
ATOM 2827 O O . SER A 1 381 ? 12.937 7.670 -19.442 1.00 89.56 381 SER A O 1
ATOM 2829 N N . ALA A 1 382 ? 12.828 6.633 -17.450 1.00 92.62 382 ALA A N 1
ATOM 2830 C CA . ALA A 1 382 ? 12.214 5.392 -17.919 1.00 92.62 382 ALA A CA 1
ATOM 2831 C C . ALA A 1 382 ? 11.011 5.010 -17.053 1.00 92.62 382 ALA A C 1
ATOM 2833 O O . ALA A 1 382 ? 11.042 5.164 -15.834 1.00 92.62 382 ALA A O 1
ATOM 2834 N N . VAL A 1 383 ? 9.977 4.437 -17.669 1.00 92.69 383 VAL A N 1
ATOM 2835 C CA . VAL A 1 383 ? 8.773 3.991 -16.958 1.00 92.69 383 VAL A CA 1
ATOM 2836 C C . VAL A 1 383 ? 8.740 2.475 -16.847 1.00 92.69 383 VAL A C 1
ATOM 2838 O O . VAL A 1 383 ? 9.078 1.754 -17.786 1.00 92.69 383 VAL A O 1
ATOM 2841 N N . THR A 1 384 ? 8.299 1.981 -15.700 1.00 94.50 384 THR A N 1
ATOM 2842 C CA . THR A 1 384 ? 8.030 0.567 -15.447 1.00 94.50 384 THR A CA 1
ATOM 2843 C C . THR A 1 384 ? 6.661 0.396 -14.812 1.00 94.50 384 THR A C 1
ATOM 2845 O O . THR A 1 384 ? 6.075 1.352 -14.312 1.00 94.50 384 THR A O 1
ATOM 2848 N N . VAL A 1 385 ? 6.155 -0.833 -14.815 1.00 92.56 385 VAL A N 1
ATOM 2849 C CA . VAL A 1 385 ? 4.981 -1.204 -14.028 1.00 92.56 385 VAL A CA 1
ATOM 2850 C C . VAL A 1 385 ? 5.463 -2.124 -12.936 1.00 92.56 385 VAL A C 1
ATOM 2852 O O . VAL A 1 385 ? 5.919 -3.224 -13.246 1.00 92.56 385 VAL A O 1
ATOM 2855 N N . MET A 1 386 ? 5.354 -1.687 -11.690 1.00 91.81 386 MET A N 1
ATOM 2856 C CA . MET A 1 386 ? 5.595 -2.510 -10.517 1.00 91.81 386 MET A CA 1
ATOM 2857 C C . MET A 1 386 ? 4.299 -3.208 -10.092 1.00 91.81 386 MET A C 1
ATOM 2859 O O . MET A 1 386 ? 3.217 -2.662 -10.283 1.00 91.81 386 MET A O 1
ATOM 2863 N N . MET A 1 387 ? 4.383 -4.403 -9.520 1.00 87.00 387 MET A N 1
ATOM 2864 C CA . MET A 1 387 ? 3.271 -5.020 -8.802 1.00 87.00 387 MET A CA 1
ATOM 2865 C C . MET A 1 387 ? 3.456 -4.762 -7.316 1.00 87.00 387 MET A C 1
ATOM 2867 O O . MET A 1 387 ? 4.418 -5.224 -6.708 1.00 87.00 387 MET A O 1
ATOM 2871 N N . GLU A 1 388 ? 2.510 -4.035 -6.745 1.00 79.06 388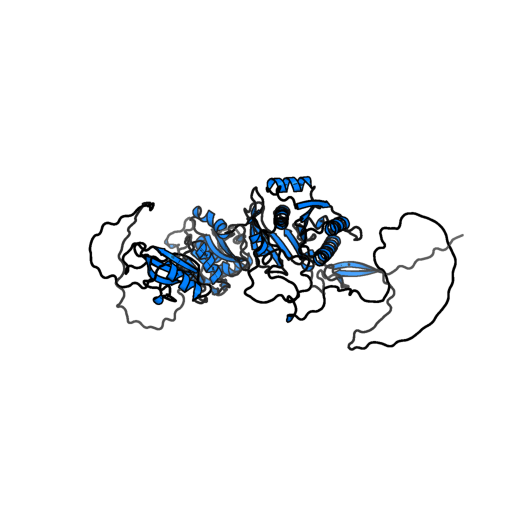 GLU A N 1
ATOM 2872 C CA . GLU A 1 388 ? 2.351 -3.922 -5.309 1.00 79.06 388 GLU A CA 1
ATOM 2873 C C . GLU A 1 388 ? 1.203 -4.854 -4.912 1.00 79.06 388 GLU A C 1
ATOM 2875 O O . GLU A 1 388 ? 0.018 -4.546 -5.076 1.00 79.06 388 GLU A O 1
ATOM 2880 N N . GLY A 1 389 ? 1.602 -6.077 -4.567 1.00 75.75 389 GLY A N 1
ATOM 2881 C CA . GLY A 1 389 ? 0.724 -7.232 -4.483 1.00 75.75 389 GLY A CA 1
ATOM 2882 C C . GLY A 1 389 ? -0.057 -7.504 -5.745 1.00 75.75 389 GLY A C 1
ATOM 2883 O O . GLY A 1 389 ? 0.519 -7.823 -6.787 1.00 75.75 389 GLY A O 1
ATOM 2884 N N . THR A 1 390 ? -1.381 -7.378 -5.676 1.00 71.56 390 THR A N 1
ATOM 2885 C CA . THR A 1 390 ? -2.236 -7.613 -6.842 1.00 71.56 390 THR A CA 1
ATOM 2886 C C . THR A 1 390 ? -2.409 -6.375 -7.725 1.00 71.56 390 THR A C 1
ATOM 2888 O O . THR A 1 390 ? -2.868 -6.525 -8.871 1.00 71.56 390 THR A O 1
ATOM 2891 N N . ARG A 1 391 ? -2.007 -5.188 -7.236 1.00 77.75 391 ARG A N 1
ATOM 2892 C CA . ARG A 1 391 ? -2.179 -3.900 -7.913 1.00 77.75 391 ARG A CA 1
ATOM 2893 C C . ARG A 1 391 ? -0.956 -3.552 -8.769 1.00 77.75 391 ARG A C 1
ATOM 2895 O O . ARG A 1 391 ? 0.145 -3.416 -8.239 1.00 77.75 391 ARG A O 1
ATOM 2902 N N . PRO A 1 392 ? -1.126 -3.353 -10.084 1.00 86.12 392 PRO A N 1
ATOM 2903 C CA . PRO A 1 392 ? -0.087 -2.757 -10.910 1.00 86.12 392 PRO A CA 1
ATOM 2904 C C . PRO A 1 392 ? 0.000 -1.242 -10.648 1.00 86.12 392 PRO A C 1
ATOM 2906 O O . PRO A 1 392 ? -1.016 -0.551 -10.640 1.00 86.12 392 PRO A O 1
ATOM 2909 N N . LEU A 1 393 ? 1.213 -0.729 -10.448 1.00 86.12 393 LEU A N 1
ATOM 2910 C CA . LEU A 1 393 ? 1.527 0.690 -10.269 1.00 86.12 393 LEU A CA 1
ATOM 2911 C C . LEU A 1 393 ? 2.562 1.105 -11.313 1.00 86.12 393 LEU A C 1
ATOM 2913 O O . LEU A 1 393 ? 3.632 0.496 -11.387 1.00 86.12 393 LEU A O 1
ATOM 2917 N N . LEU A 1 394 ? 2.273 2.131 -12.118 1.00 87.62 394 LEU A N 1
ATOM 2918 C CA . LEU A 1 394 ? 3.301 2.700 -12.992 1.00 87.62 394 LEU A CA 1
ATOM 2919 C C . LEU A 1 394 ? 4.219 3.614 -12.195 1.00 87.62 394 LEU A C 1
ATOM 2921 O O . LEU A 1 394 ? 3.759 4.469 -11.443 1.00 87.62 394 LEU A O 1
ATOM 2925 N N . LEU A 1 395 ? 5.519 3.421 -12.397 1.00 88.56 395 LEU A N 1
ATOM 2926 C CA . LEU A 1 395 ? 6.580 4.156 -11.731 1.00 88.56 395 LEU A CA 1
ATOM 2927 C C . LEU A 1 395 ? 7.535 4.733 -12.764 1.00 88.56 395 LEU A C 1
ATOM 2929 O O . LEU A 1 395 ? 7.946 4.037 -13.696 1.00 88.56 395 LEU A O 1
ATOM 2933 N N . GLU A 1 396 ? 7.943 5.976 -12.546 1.00 89.12 396 GLU A N 1
ATOM 2934 C CA . GLU A 1 396 ? 9.019 6.615 -13.293 1.00 89.12 396 GLU A CA 1
ATOM 2935 C C . GLU A 1 396 ? 10.340 6.512 -12.515 1.00 89.12 396 GLU A C 1
ATOM 2937 O O . GLU A 1 396 ? 10.408 6.836 -11.327 1.00 89.12 396 GLU A O 1
ATOM 2942 N N . VAL A 1 397 ? 11.395 6.067 -13.199 1.00 92.31 397 VAL A N 1
ATOM 2943 C CA . VAL A 1 397 ? 12.782 6.097 -12.722 1.00 92.31 397 VAL A CA 1
ATOM 2944 C C . VAL A 1 397 ? 13.545 7.144 -13.495 1.00 92.31 397 VAL A C 1
ATOM 2946 O O . VAL A 1 397 ? 13.629 7.085 -14.720 1.00 92.31 397 VAL A O 1
ATOM 2949 N N . GLN A 1 398 ? 14.186 8.033 -12.759 1.00 92.38 398 GLN A N 1
ATOM 2950 C CA . GLN A 1 398 ? 15.126 9.009 -13.276 1.00 92.38 398 GLN A CA 1
ATOM 2951 C C . GLN A 1 398 ? 16.546 8.580 -12.922 1.00 92.38 398 GLN A C 1
ATOM 2953 O O . GLN A 1 398 ? 16.794 8.035 -11.841 1.00 92.38 398 GLN A O 1
ATOM 2958 N N . ALA A 1 399 ? 17.486 8.837 -13.822 1.00 94.06 399 ALA A N 1
ATOM 2959 C CA . ALA A 1 399 ? 18.906 8.636 -13.581 1.00 94.06 399 ALA A CA 1
ATOM 2960 C C . ALA A 1 399 ? 19.700 9.899 -13.929 1.00 94.06 399 ALA A C 1
ATOM 2962 O O . ALA A 1 399 ? 19.332 10.663 -14.804 1.00 94.06 399 ALA A O 1
ATOM 2963 N N . LEU A 1 400 ? 20.831 10.123 -13.280 1.00 92.94 400 LEU A N 1
ATOM 2964 C CA . LEU A 1 400 ? 21.770 11.166 -13.673 1.00 92.94 400 LEU A CA 1
ATOM 2965 C C . LEU A 1 400 ? 23.176 10.596 -13.599 1.00 92.94 400 LEU A C 1
ATOM 2967 O O . LEU A 1 400 ? 23.677 10.304 -12.514 1.00 92.94 400 LEU A O 1
ATOM 2971 N N . CYS A 1 401 ? 23.789 10.418 -14.764 1.00 91.62 401 CYS A N 1
ATOM 2972 C CA . CYS A 1 401 ? 25.178 10.027 -14.914 1.00 91.62 401 CYS A CA 1
ATOM 2973 C C . CYS A 1 401 ? 26.030 11.274 -15.159 1.00 91.62 401 CYS A C 1
ATOM 2975 O O . CYS A 1 401 ? 25.919 11.898 -16.208 1.00 91.62 401 CYS A O 1
ATOM 2977 N N . SER A 1 402 ? 26.922 11.603 -14.225 1.00 89.81 402 SER A N 1
ATOM 2978 C CA . SER A 1 402 ? 27.864 12.721 -14.362 1.00 89.81 402 SER A CA 1
ATOM 2979 C C . SER A 1 402 ? 29.303 12.205 -14.357 1.00 89.81 402 SER A C 1
ATOM 2981 O O . SER A 1 402 ? 29.640 11.404 -13.489 1.00 89.81 402 SER A O 1
ATOM 2983 N N . PRO A 1 403 ? 30.187 12.619 -15.280 1.00 85.62 403 PRO A N 1
ATOM 2984 C CA . PRO A 1 403 ? 31.592 12.231 -15.230 1.00 85.62 403 PRO A CA 1
ATOM 2985 C C . PRO A 1 403 ? 32.262 12.682 -13.928 1.00 85.62 403 PRO A C 1
ATOM 2987 O O . PRO A 1 403 ? 32.115 13.832 -13.516 1.00 85.62 403 PRO A O 1
ATOM 2990 N N . VAL A 1 404 ? 33.044 11.791 -13.318 1.00 82.88 404 VAL A N 1
ATOM 2991 C CA . VAL A 1 404 ? 33.901 12.150 -12.180 1.00 82.88 404 VAL A CA 1
ATOM 2992 C C . VAL A 1 404 ? 35.097 12.952 -12.697 1.00 82.88 404 VAL A C 1
ATOM 2994 O O . VAL A 1 404 ? 35.760 12.537 -13.655 1.00 82.88 404 VAL A O 1
ATOM 2997 N N . HIS A 1 405 ? 35.393 14.090 -12.068 1.00 74.62 405 HIS A N 1
ATOM 2998 C CA . HIS A 1 405 ? 36.574 14.887 -12.402 1.00 74.62 405 HIS A CA 1
ATOM 2999 C C . HIS A 1 405 ? 37.843 14.209 -11.864 1.00 74.62 405 HIS A C 1
ATOM 3001 O O . HIS A 1 405 ? 37.852 13.659 -10.760 1.00 74.62 405 HIS A O 1
ATOM 3007 N N . GLN A 1 406 ? 38.932 14.233 -12.643 1.00 59.75 406 GLN A N 1
ATOM 3008 C CA . GLN A 1 406 ? 40.201 13.616 -12.238 1.00 59.75 406 GLN A CA 1
ATOM 3009 C C . GLN A 1 406 ? 40.652 14.147 -10.865 1.00 59.75 406 GLN A C 1
ATOM 3011 O O . GLN A 1 406 ? 40.752 15.353 -10.663 1.00 59.75 406 GLN A O 1
ATOM 3016 N N . GLY A 1 407 ? 40.910 13.233 -9.922 1.00 64.12 407 GLY A N 1
ATOM 3017 C CA . GLY A 1 407 ? 41.321 13.545 -8.545 1.00 64.12 407 GLY A CA 1
ATOM 3018 C C . GLY A 1 407 ? 40.227 13.387 -7.480 1.00 64.12 407 GLY A C 1
ATOM 3019 O O . GLY A 1 407 ? 40.544 13.391 -6.292 1.00 64.12 407 GLY A O 1
ATOM 3020 N N . GLN A 1 408 ? 38.962 13.187 -7.864 1.00 62.38 408 GLN A N 1
ATOM 3021 C CA . GLN A 1 408 ? 37.853 12.980 -6.926 1.00 62.38 408 GLN A CA 1
ATOM 3022 C C . GLN A 1 408 ? 37.558 11.489 -6.694 1.00 62.38 408 GLN A C 1
ATOM 3024 O O . GLN A 1 408 ? 36.652 10.941 -7.299 1.00 62.38 408 GLN A O 1
ATOM 3029 N N . GLY A 1 409 ? 38.313 10.841 -5.798 1.00 69.00 409 GLY A N 1
ATOM 3030 C CA . GLY A 1 409 ? 37.920 9.597 -5.107 1.00 69.00 409 GLY A CA 1
ATOM 3031 C C . GLY A 1 409 ? 37.279 8.467 -5.937 1.00 69.00 409 GLY A C 1
ATOM 3032 O O . GLY A 1 409 ? 37.521 8.306 -7.130 1.00 69.00 409 GLY A O 1
ATOM 3033 N N . ALA A 1 410 ? 36.501 7.615 -5.263 1.00 78.81 410 ALA A N 1
ATOM 3034 C CA . ALA A 1 410 ? 35.667 6.612 -5.922 1.00 78.81 410 ALA A CA 1
ATOM 3035 C C . ALA A 1 410 ? 34.332 7.248 -6.364 1.00 78.81 410 ALA A C 1
ATOM 3037 O O . ALA A 1 410 ? 33.824 8.102 -5.635 1.00 78.81 410 ALA A O 1
ATOM 3038 N N . PRO A 1 411 ? 33.729 6.810 -7.487 1.00 82.75 411 PRO A N 1
ATOM 3039 C CA . PRO A 1 411 ? 32.482 7.384 -7.985 1.00 82.75 411 PRO A CA 1
ATOM 3040 C C . PRO A 1 411 ? 31.345 7.274 -6.974 1.00 82.75 411 PRO A C 1
ATOM 3042 O O . PRO A 1 411 ? 31.127 6.214 -6.369 1.00 82.75 411 PRO A O 1
ATOM 3045 N N . PHE A 1 412 ? 30.591 8.355 -6.837 1.00 86.62 412 PHE A N 1
ATOM 3046 C CA . PHE A 1 412 ? 29.472 8.450 -5.923 1.00 86.62 412 PHE A CA 1
ATOM 3047 C C . PHE A 1 412 ? 28.225 7.771 -6.496 1.00 86.62 412 PHE A C 1
ATOM 3049 O O . PHE A 1 412 ? 27.936 7.832 -7.691 1.00 86.62 412 PHE A O 1
ATOM 3056 N N . ARG A 1 413 ? 27.472 7.090 -5.628 1.00 91.12 413 ARG A N 1
ATOM 3057 C CA . ARG A 1 413 ? 26.234 6.391 -5.992 1.00 91.12 413 ARG A CA 1
ATOM 3058 C C . ARG A 1 413 ? 25.155 6.738 -4.983 1.00 91.12 413 ARG A C 1
ATOM 3060 O O . ARG A 1 413 ? 25.255 6.328 -3.827 1.00 91.12 413 ARG A O 1
ATOM 3067 N N . ALA A 1 414 ? 24.126 7.440 -5.436 1.00 90.56 414 ALA A N 1
ATOM 3068 C CA . ALA A 1 414 ? 23.003 7.873 -4.613 1.00 90.56 414 ALA A CA 1
ATOM 3069 C C . ALA A 1 414 ? 21.677 7.373 -5.197 1.00 90.56 414 ALA A C 1
ATOM 3071 O O . ALA A 1 414 ? 21.037 8.076 -5.982 1.00 90.56 414 ALA A O 1
ATOM 3072 N N . PRO A 1 415 ? 21.267 6.142 -4.855 1.00 93.00 415 PRO A N 1
ATOM 3073 C CA . PRO A 1 415 ? 19.926 5.680 -5.154 1.00 93.00 415 PRO A CA 1
ATOM 3074 C C . PRO A 1 415 ? 18.899 6.245 -4.173 1.00 93.00 415 PRO A C 1
ATOM 3076 O O . PRO A 1 415 ? 19.051 6.108 -2.960 1.00 93.00 415 PRO A O 1
ATOM 3079 N N . ASN A 1 416 ? 17.821 6.804 -4.715 1.00 90.69 416 ASN A N 1
ATOM 3080 C CA . ASN A 1 416 ? 16.590 7.122 -4.009 1.00 90.69 416 ASN A CA 1
ATOM 3081 C C . ASN A 1 416 ? 15.438 6.306 -4.616 1.00 90.69 416 ASN A C 1
ATOM 3083 O O . ASN A 1 416 ? 15.224 6.326 -5.826 1.00 90.69 416 ASN A O 1
ATOM 3087 N N . GLY A 1 417 ? 14.735 5.527 -3.795 1.00 87.62 417 GLY A N 1
ATOM 3088 C CA . GLY A 1 417 ? 13.680 4.607 -4.245 1.00 87.62 417 GLY A CA 1
ATOM 3089 C C . GLY A 1 417 ? 14.165 3.307 -4.913 1.00 87.62 417 GLY A C 1
ATOM 3090 O O . GLY A 1 417 ? 13.388 2.364 -5.029 1.00 87.62 417 GLY A O 1
ATOM 3091 N N . VAL A 1 418 ? 15.445 3.188 -5.283 1.00 93.12 418 VAL A N 1
ATOM 3092 C CA . VAL A 1 418 ? 16.047 1.950 -5.825 1.00 93.12 418 VAL A CA 1
ATOM 3093 C C . VAL A 1 418 ? 16.906 1.262 -4.758 1.00 93.12 418 VAL A C 1
ATOM 3095 O O . VAL A 1 418 ? 17.637 1.913 -4.014 1.00 93.12 418 VAL A O 1
ATOM 3098 N N . ASN A 1 419 ? 16.864 -0.070 -4.672 1.00 92.81 419 ASN A N 1
ATOM 3099 C CA . ASN A 1 419 ? 17.752 -0.809 -3.771 1.00 92.81 419 ASN A CA 1
ATOM 3100 C C . ASN A 1 419 ? 19.231 -0.667 -4.201 1.00 92.81 419 ASN A C 1
ATOM 3102 O O . ASN A 1 419 ? 19.579 -0.893 -5.362 1.00 92.81 419 ASN A O 1
ATOM 3106 N N . ARG A 1 420 ? 20.112 -0.325 -3.249 1.00 92.25 420 ARG A N 1
ATOM 3107 C CA . ARG A 1 420 ? 21.538 -0.050 -3.505 1.00 92.25 420 ARG A CA 1
ATOM 3108 C C . ARG A 1 420 ? 22.302 -1.254 -4.060 1.00 92.25 420 ARG A C 1
ATOM 3110 O O . ARG A 1 420 ? 23.096 -1.082 -4.984 1.00 92.25 420 ARG A O 1
ATOM 3117 N N . ASP A 1 421 ? 22.058 -2.446 -3.527 1.00 92.44 421 ASP A N 1
ATOM 3118 C CA . ASP A 1 421 ? 22.750 -3.666 -3.953 1.00 92.44 421 ASP A CA 1
ATOM 3119 C C . ASP A 1 421 ? 22.299 -4.077 -5.357 1.00 92.44 421 ASP A C 1
ATOM 3121 O O . ASP A 1 421 ? 23.124 -4.353 -6.230 1.00 92.44 421 ASP A O 1
ATOM 3125 N N . ARG A 1 422 ? 20.987 -4.009 -5.615 1.00 93.69 422 ARG A N 1
ATOM 3126 C CA . ARG A 1 422 ? 20.391 -4.264 -6.934 1.00 93.69 422 ARG A CA 1
ATOM 3127 C C . ARG A 1 422 ? 20.914 -3.286 -7.988 1.00 93.69 422 ARG A C 1
ATOM 3129 O O . ARG A 1 422 ? 21.326 -3.720 -9.061 1.00 93.69 422 ARG A O 1
ATOM 3136 N N . LEU A 1 423 ? 21.002 -1.991 -7.666 1.00 94.94 423 LEU A N 1
ATOM 3137 C CA . LEU A 1 423 ? 21.631 -0.997 -8.541 1.00 94.94 423 LEU A CA 1
ATOM 3138 C C . LEU A 1 423 ? 23.098 -1.352 -8.837 1.00 94.94 423 LEU A C 1
ATOM 3140 O O . LEU A 1 423 ? 23.539 -1.250 -9.979 1.00 94.94 423 LEU A O 1
ATOM 3144 N N . GLY A 1 424 ? 23.854 -1.806 -7.834 1.00 94.19 424 GLY A N 1
ATOM 3145 C CA . GLY A 1 424 ? 25.229 -2.278 -8.017 1.00 94.19 424 GLY A CA 1
ATOM 3146 C C . GLY A 1 424 ? 25.343 -3.405 -9.049 1.00 94.19 424 GLY A C 1
ATOM 3147 O O . GLY A 1 424 ? 26.190 -3.331 -9.943 1.00 94.19 424 GLY A O 1
ATOM 3148 N N . LEU A 1 425 ? 24.457 -4.403 -8.970 1.00 94.75 425 LEU A N 1
ATOM 3149 C CA . LEU A 1 425 ? 24.403 -5.520 -9.919 1.00 94.75 425 LEU A CA 1
ATOM 3150 C C . LEU A 1 425 ? 24.042 -5.057 -11.335 1.00 94.75 425 LEU A C 1
ATOM 3152 O O . LEU A 1 425 ? 24.746 -5.406 -12.283 1.00 94.75 425 LEU A O 1
ATOM 3156 N N . ILE A 1 426 ? 23.008 -4.223 -11.482 1.00 96.19 426 ILE A N 1
ATOM 3157 C CA . ILE A 1 426 ? 22.592 -3.677 -12.785 1.00 96.19 426 ILE A CA 1
ATOM 3158 C C . ILE A 1 426 ? 23.756 -2.932 -13.446 1.00 96.19 426 ILE A C 1
ATOM 3160 O O . ILE A 1 426 ? 24.056 -3.148 -14.620 1.00 96.19 426 ILE A O 1
ATOM 3164 N N . LEU A 1 427 ? 24.470 -2.096 -12.688 1.00 95.44 427 LEU A N 1
ATOM 3165 C CA . LEU A 1 427 ? 25.605 -1.331 -13.207 1.00 95.44 427 LEU A CA 1
ATOM 3166 C C . LEU A 1 427 ? 26.790 -2.221 -13.594 1.00 95.44 427 LEU A C 1
ATOM 3168 O O . LEU A 1 427 ? 27.477 -1.920 -14.573 1.00 95.44 427 LEU A O 1
ATOM 3172 N N . ALA A 1 428 ? 27.025 -3.317 -12.869 1.00 94.25 428 ALA A N 1
ATOM 3173 C CA . ALA A 1 428 ? 28.037 -4.304 -13.233 1.00 94.25 428 ALA A CA 1
ATOM 3174 C C . ALA A 1 428 ? 27.687 -5.009 -14.555 1.00 94.25 428 ALA A C 1
ATOM 3176 O O . ALA A 1 428 ? 28.557 -5.159 -15.416 1.00 94.25 428 ALA A O 1
ATOM 3177 N N . VAL A 1 429 ? 26.414 -5.374 -14.747 1.00 96.31 429 VAL A N 1
ATOM 3178 C CA . VAL A 1 429 ? 25.926 -5.976 -15.996 1.00 96.31 429 VAL A CA 1
ATOM 3179 C C . VAL A 1 429 ? 26.031 -4.989 -17.159 1.00 96.31 429 VAL A C 1
ATOM 3181 O O . VAL A 1 429 ? 26.573 -5.346 -18.202 1.00 96.31 429 VAL A O 1
ATOM 3184 N N . LEU A 1 430 ? 25.600 -3.736 -16.982 1.00 94.56 430 LEU A N 1
ATOM 3185 C CA . LEU A 1 430 ? 25.718 -2.694 -18.010 1.00 94.56 430 LEU A CA 1
ATOM 3186 C C . LEU A 1 430 ? 27.171 -2.445 -18.427 1.00 94.56 430 LEU A C 1
ATOM 3188 O O . LEU A 1 430 ? 27.451 -2.277 -19.612 1.00 94.56 430 LEU A O 1
ATOM 3192 N N . ASN A 1 431 ? 28.108 -2.459 -17.480 1.00 92.00 431 ASN A N 1
ATOM 3193 C CA . ASN A 1 431 ? 29.526 -2.309 -17.791 1.00 92.00 431 ASN A CA 1
ATOM 3194 C C . ASN A 1 431 ? 30.062 -3.520 -18.568 1.00 92.00 431 ASN A C 1
ATOM 3196 O O . ASN A 1 431 ? 30.645 -3.364 -19.635 1.00 92.00 431 ASN A O 1
ATOM 3200 N N . LYS A 1 432 ? 29.805 -4.739 -18.088 1.00 91.69 432 LYS A N 1
ATOM 3201 C CA . LYS A 1 432 ? 30.358 -5.957 -18.694 1.00 91.69 432 LYS A CA 1
ATOM 3202 C C . LYS A 1 432 ? 29.726 -6.323 -20.041 1.00 91.69 432 LYS A C 1
ATOM 3204 O O . LYS A 1 432 ? 30.438 -6.754 -20.942 1.00 91.69 432 LYS A O 1
ATOM 3209 N N . HIS A 1 433 ? 28.406 -6.194 -20.167 1.00 91.69 433 HIS A N 1
ATOM 3210 C CA . HIS A 1 433 ? 27.638 -6.723 -21.302 1.00 91.69 433 HIS A CA 1
ATOM 3211 C C . HIS A 1 433 ? 27.166 -5.647 -22.282 1.00 91.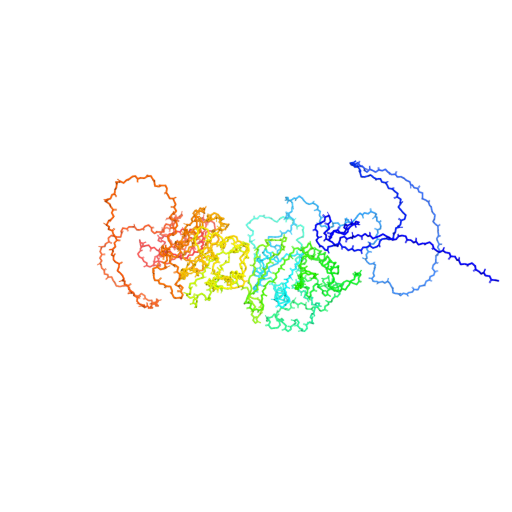69 433 HIS A C 1
ATOM 3213 O O . HIS A 1 433 ? 26.929 -5.954 -23.449 1.00 91.69 433 HIS A O 1
ATOM 3219 N N . CYS A 1 434 ? 27.062 -4.393 -21.836 1.00 88.94 434 CYS A N 1
ATOM 3220 C CA . CYS A 1 434 ? 26.705 -3.260 -22.693 1.00 88.94 434 CYS A CA 1
ATOM 3221 C C . CYS A 1 434 ? 27.873 -2.282 -22.889 1.00 88.94 434 CYS A C 1
ATOM 3223 O O . CYS A 1 434 ? 27.742 -1.350 -23.669 1.00 88.94 434 CYS A O 1
ATOM 3225 N N . GLY A 1 435 ? 28.998 -2.481 -22.188 1.00 85.19 435 GLY A N 1
ATOM 3226 C CA . GLY A 1 435 ? 30.220 -1.677 -22.272 1.00 85.19 435 GLY A CA 1
ATOM 3227 C C . GLY A 1 435 ? 30.111 -0.252 -21.704 1.00 85.19 435 GLY A C 1
ATOM 3228 O O . GLY A 1 435 ? 30.979 0.583 -21.968 1.00 85.19 435 GLY A O 1
ATOM 3229 N N . LEU A 1 436 ? 29.061 0.059 -20.936 1.00 88.50 436 LEU A N 1
ATOM 3230 C CA . LEU A 1 436 ? 28.914 1.376 -20.313 1.00 88.50 436 LEU A CA 1
ATOM 3231 C C . LEU A 1 436 ? 29.975 1.537 -19.220 1.00 88.50 436 LEU A C 1
ATOM 3233 O O . LEU A 1 436 ? 29.948 0.846 -18.200 1.00 88.50 436 LEU A O 1
ATOM 3237 N N . ARG A 1 437 ? 30.883 2.505 -19.378 1.00 87.62 437 ARG A N 1
ATOM 3238 C CA . ARG A 1 437 ? 31.944 2.791 -18.394 1.00 87.62 437 ARG A CA 1
ATOM 3239 C C . ARG A 1 437 ? 31.400 3.549 -17.169 1.00 87.62 437 ARG A C 1
ATOM 3241 O O . ARG A 1 437 ? 31.841 4.647 -16.853 1.00 87.62 437 ARG A O 1
ATOM 3248 N N . THR A 1 438 ? 30.438 2.961 -16.456 1.00 85.12 438 THR A N 1
ATOM 3249 C CA . THR A 1 438 ? 29.769 3.563 -15.283 1.00 85.12 438 THR A CA 1
ATOM 3250 C C . THR A 1 438 ? 30.696 3.731 -14.078 1.00 85.12 438 THR A C 1
ATOM 3252 O O . THR A 1 438 ? 30.413 4.516 -13.184 1.00 85.12 438 THR A O 1
ATOM 3255 N N . HIS A 1 439 ? 31.840 3.041 -14.052 1.00 83.62 439 HIS A N 1
ATOM 3256 C CA . HIS A 1 439 ? 32.861 3.183 -13.009 1.00 83.62 439 HIS A CA 1
ATOM 3257 C C . HIS A 1 439 ? 33.631 4.513 -13.066 1.00 83.62 439 HIS A C 1
ATOM 3259 O O . HIS A 1 439 ? 34.433 4.768 -12.178 1.00 83.62 439 HIS A O 1
ATOM 3265 N N . THR A 1 440 ? 33.428 5.343 -14.093 1.00 85.19 440 THR A N 1
ATOM 3266 C CA . THR A 1 440 ? 34.004 6.698 -14.173 1.00 85.19 440 THR A CA 1
ATOM 3267 C C . THR A 1 440 ? 32.951 7.792 -14.005 1.00 85.19 440 THR A C 1
ATOM 3269 O O . THR A 1 440 ? 33.199 8.935 -14.386 1.00 85.19 440 THR A O 1
ATOM 3272 N N . MET A 1 441 ? 31.752 7.433 -13.545 1.00 87.38 441 MET A N 1
ATOM 3273 C CA . MET A 1 441 ? 30.598 8.324 -13.491 1.00 87.38 441 MET A CA 1
ATOM 3274 C C . MET A 1 441 ? 30.001 8.306 -12.085 1.00 87.38 441 MET A C 1
ATOM 3276 O O . MET A 1 441 ? 29.760 7.231 -11.531 1.00 87.38 441 MET A O 1
ATOM 3280 N N . ASP A 1 442 ? 29.719 9.486 -11.547 1.00 91.31 442 ASP A N 1
ATOM 3281 C CA . ASP A 1 442 ? 28.771 9.643 -10.456 1.00 91.31 442 ASP A CA 1
ATOM 3282 C C . ASP A 1 442 ? 27.374 9.301 -10.964 1.00 91.31 442 ASP A C 1
ATOM 3284 O O . ASP A 1 442 ? 27.008 9.630 -12.098 1.00 91.31 442 ASP A O 1
ATOM 3288 N N . LEU A 1 443 ? 26.602 8.616 -10.126 1.00 92.94 443 LEU A N 1
ATOM 3289 C CA . LEU A 1 443 ? 25.293 8.113 -10.499 1.00 92.94 443 LEU A CA 1
ATOM 3290 C C . LEU A 1 443 ? 24.260 8.397 -9.417 1.00 92.94 443 LEU A C 1
ATOM 3292 O O . LEU A 1 443 ? 24.336 7.886 -8.297 1.00 92.94 443 LEU A O 1
ATOM 3296 N N . TYR A 1 444 ? 23.249 9.160 -9.802 1.00 93.56 444 TYR A N 1
ATOM 3297 C CA . TYR A 1 444 ? 22.066 9.425 -9.000 1.00 93.56 444 TYR A CA 1
ATOM 3298 C C . TYR A 1 444 ? 20.892 8.707 -9.650 1.00 93.56 444 TYR A C 1
ATOM 3300 O O . TYR A 1 444 ? 20.770 8.707 -10.872 1.00 93.56 444 TYR A O 1
ATOM 3308 N N . THR A 1 445 ? 20.045 8.064 -8.855 1.00 93.69 445 THR A N 1
ATOM 3309 C CA . THR A 1 445 ? 18.774 7.511 -9.347 1.00 93.69 445 THR A CA 1
ATOM 3310 C C . THR A 1 445 ? 17.663 7.944 -8.421 1.00 93.69 445 THR A C 1
ATOM 3312 O O . THR A 1 445 ? 17.874 8.023 -7.213 1.00 93.69 445 THR A O 1
ATOM 3315 N N . ASN A 1 446 ? 16.501 8.246 -8.980 1.00 91.12 446 ASN A N 1
ATOM 3316 C CA . ASN A 1 446 ? 15.353 8.717 -8.228 1.00 91.12 446 ASN A CA 1
ATOM 3317 C C . ASN A 1 446 ? 14.082 8.072 -8.771 1.00 91.12 446 ASN A C 1
ATOM 3319 O O . ASN A 1 446 ? 13.841 8.108 -9.975 1.00 91.12 446 ASN A O 1
ATOM 3323 N N . VAL A 1 447 ? 13.273 7.490 -7.892 1.00 89.50 447 VAL A N 1
ATOM 3324 C CA . VAL A 1 447 ? 11.929 7.022 -8.240 1.00 89.50 447 VAL A CA 1
ATOM 3325 C C . VAL A 1 447 ? 10.941 8.142 -7.938 1.00 89.50 447 VAL A C 1
ATOM 3327 O O . VAL A 1 447 ? 10.865 8.632 -6.808 1.00 89.50 447 VAL A O 1
ATOM 3330 N N . VAL A 1 448 ? 10.194 8.562 -8.956 1.00 81.69 448 VAL A N 1
ATOM 3331 C CA . VAL A 1 448 ? 9.205 9.639 -8.826 1.00 81.69 448 VAL A CA 1
ATOM 3332 C C . VAL A 1 448 ? 8.075 9.199 -7.891 1.00 81.69 448 VAL A C 1
ATOM 3334 O O . VAL A 1 448 ? 7.708 8.026 -7.829 1.00 81.69 448 VAL A O 1
ATOM 3337 N N . GLY A 1 449 ? 7.543 10.143 -7.113 1.00 71.25 449 GLY A N 1
ATOM 3338 C CA . GLY A 1 449 ? 6.464 9.880 -6.156 1.00 71.25 449 GLY A CA 1
ATOM 3339 C C . GLY A 1 449 ? 6.915 9.271 -4.824 1.00 71.25 449 GLY A C 1
ATOM 3340 O O . GLY A 1 449 ? 6.066 8.945 -4.001 1.00 71.25 449 GLY A O 1
ATOM 3341 N N . GLY A 1 450 ? 8.226 9.119 -4.588 1.00 70.94 450 GLY A N 1
ATOM 3342 C CA . GLY A 1 450 ? 8.762 8.615 -3.314 1.00 70.94 450 GLY A CA 1
ATOM 3343 C C . GLY A 1 450 ? 8.538 7.117 -3.082 1.00 70.94 450 GLY A C 1
ATOM 3344 O O . GLY A 1 450 ? 8.743 6.616 -1.975 1.00 70.94 450 GLY A O 1
ATOM 3345 N N . LEU A 1 451 ? 8.120 6.396 -4.126 1.00 77.88 451 LEU A N 1
ATOM 3346 C CA . LEU A 1 451 ? 7.895 4.958 -4.090 1.00 77.88 451 LEU A CA 1
ATOM 3347 C C . LEU A 1 451 ? 9.214 4.183 -4.150 1.00 77.88 451 LEU A C 1
ATOM 3349 O O . LEU A 1 451 ? 10.239 4.666 -4.629 1.00 77.88 451 LEU A O 1
ATOM 3353 N N . LYS A 1 452 ? 9.187 2.950 -3.643 1.00 84.62 452 LYS A N 1
ATOM 3354 C CA . LYS A 1 452 ? 10.345 2.053 -3.642 1.00 84.62 452 LYS A CA 1
ATOM 3355 C C . LYS A 1 452 ? 10.143 0.939 -4.654 1.00 84.62 452 LYS A C 1
ATOM 3357 O O . LYS A 1 452 ? 9.095 0.308 -4.677 1.00 84.62 452 LYS A O 1
ATOM 3362 N N . MET A 1 453 ? 11.179 0.661 -5.434 1.00 89.12 453 MET A N 1
ATOM 3363 C CA . MET A 1 453 ? 11.233 -0.472 -6.351 1.00 89.12 453 MET A CA 1
ATOM 3364 C C . MET A 1 453 ? 11.743 -1.704 -5.619 1.00 89.12 453 MET A C 1
ATOM 3366 O O . MET A 1 453 ? 12.941 -1.836 -5.352 1.00 89.12 453 MET A O 1
ATOM 3370 N N . LEU A 1 454 ? 10.812 -2.583 -5.257 1.00 82.00 454 LEU A N 1
ATOM 3371 C CA . LEU A 1 454 ? 11.085 -3.727 -4.386 1.00 82.00 454 LEU A CA 1
ATOM 3372 C C . LEU A 1 454 ? 11.177 -5.064 -5.127 1.00 82.00 454 LEU A C 1
ATOM 3374 O O . LEU A 1 454 ? 11.564 -6.064 -4.524 1.00 82.00 454 LEU A O 1
ATOM 3378 N N . GLU A 1 455 ? 10.876 -5.102 -6.424 1.00 89.94 455 GLU A N 1
ATOM 3379 C CA . GLU A 1 455 ? 10.819 -6.348 -7.188 1.00 89.94 455 GLU A CA 1
ATOM 3380 C C . GLU A 1 455 ? 11.757 -6.369 -8.408 1.00 89.94 455 GLU A C 1
ATOM 3382 O O . GLU A 1 455 ? 12.143 -5.318 -8.916 1.00 89.94 455 GLU A O 1
ATOM 3387 N N . PRO A 1 456 ? 12.102 -7.560 -8.935 1.00 93.88 456 PRO A N 1
ATOM 3388 C CA . PRO A 1 456 ? 13.019 -7.675 -10.068 1.00 93.88 456 PRO A CA 1
ATOM 3389 C C . PRO A 1 456 ? 12.488 -7.138 -11.397 1.00 93.88 456 PRO A C 1
ATOM 3391 O O . PRO A 1 456 ? 13.269 -6.816 -12.286 1.00 93.88 456 PRO A O 1
ATOM 3394 N N . ALA A 1 457 ? 11.168 -7.028 -11.557 1.00 95.12 457 ALA A N 1
ATOM 3395 C CA . ALA A 1 457 ? 10.567 -6.634 -12.827 1.00 95.12 457 ALA A CA 1
ATOM 3396 C C . ALA A 1 457 ? 10.918 -5.204 -13.271 1.00 95.12 457 ALA A C 1
ATOM 3398 O O . ALA A 1 457 ? 10.748 -4.879 -14.448 1.00 95.12 457 ALA A O 1
ATOM 3399 N N . THR A 1 458 ? 11.413 -4.373 -12.352 1.00 95.81 458 THR A N 1
ATOM 3400 C CA . THR A 1 458 ? 11.774 -2.976 -12.598 1.00 95.81 458 THR A CA 1
ATOM 3401 C C . THR A 1 458 ? 13.223 -2.794 -13.066 1.00 95.81 458 THR A C 1
ATOM 3403 O O . THR A 1 458 ? 13.595 -1.684 -13.446 1.00 95.81 458 THR A O 1
ATOM 3406 N N . ASP A 1 459 ? 14.054 -3.847 -13.064 1.00 97.12 459 ASP A N 1
ATOM 3407 C CA . ASP A 1 459 ? 15.489 -3.746 -13.386 1.00 97.12 459 ASP A CA 1
ATOM 3408 C C . ASP A 1 459 ? 15.741 -3.147 -14.763 1.00 97.12 459 ASP A C 1
ATOM 3410 O O . ASP A 1 459 ? 16.604 -2.281 -14.923 1.00 97.12 459 ASP A O 1
ATOM 3414 N N . LEU A 1 460 ? 14.977 -3.599 -15.762 1.00 97.12 460 LEU A N 1
ATOM 3415 C CA . LEU A 1 460 ? 15.126 -3.122 -17.129 1.00 97.12 460 LEU A CA 1
ATOM 3416 C C . LEU A 1 460 ? 14.887 -1.613 -17.238 1.00 97.12 460 LEU A C 1
ATOM 3418 O O . LEU A 1 460 ? 15.621 -0.937 -17.953 1.00 97.12 460 LEU A O 1
ATOM 3422 N N . ALA A 1 461 ? 13.910 -1.067 -16.515 1.00 96.31 461 ALA A N 1
ATOM 3423 C CA . ALA A 1 461 ? 13.658 0.370 -16.534 1.00 96.31 461 ALA A CA 1
ATOM 3424 C C . ALA A 1 461 ? 14.785 1.159 -15.864 1.00 96.31 461 ALA A C 1
ATOM 3426 O O . ALA A 1 461 ? 15.229 2.157 -16.424 1.00 96.31 461 ALA A O 1
ATOM 3427 N N . VAL A 1 462 ? 15.321 0.681 -14.735 1.00 96.75 462 VAL A N 1
ATOM 3428 C CA . VAL A 1 462 ? 16.506 1.293 -14.105 1.00 96.75 462 VAL A CA 1
ATOM 3429 C C . VAL A 1 462 ? 17.692 1.281 -15.076 1.00 96.75 462 VAL A C 1
ATOM 3431 O O . VAL A 1 462 ? 18.365 2.296 -15.251 1.00 96.75 462 VAL A O 1
ATOM 3434 N N . ALA A 1 463 ? 17.931 0.157 -15.754 1.00 97.00 463 ALA A N 1
ATOM 3435 C CA . ALA A 1 463 ? 19.010 0.033 -16.727 1.00 97.00 463 ALA A CA 1
ATOM 3436 C C . ALA A 1 463 ? 18.836 0.971 -17.931 1.00 97.00 463 ALA A C 1
ATOM 3438 O O . ALA A 1 463 ? 19.806 1.592 -18.367 1.00 97.00 463 ALA A O 1
ATOM 3439 N N . LEU A 1 464 ? 17.611 1.098 -18.448 1.00 96.19 464 LEU A N 1
ATOM 3440 C CA . LEU A 1 464 ? 17.286 2.008 -19.542 1.00 96.19 464 LEU A CA 1
ATOM 3441 C C . LEU A 1 464 ? 17.411 3.476 -19.119 1.00 96.19 464 LEU A C 1
ATOM 3443 O O . LEU A 1 464 ? 17.986 4.246 -19.878 1.00 96.19 464 LEU A O 1
ATOM 3447 N N . ALA A 1 465 ? 16.965 3.861 -17.919 1.00 95.31 465 ALA A N 1
ATOM 3448 C CA . ALA A 1 465 ? 17.133 5.222 -17.397 1.00 95.31 465 ALA A CA 1
ATOM 3449 C C . ALA A 1 465 ? 18.620 5.601 -17.307 1.00 95.31 465 ALA A C 1
ATOM 3451 O O . ALA A 1 465 ? 19.036 6.651 -17.801 1.00 95.31 465 ALA A O 1
ATOM 3452 N N . VAL A 1 466 ? 19.449 4.703 -16.761 1.00 95.50 466 VAL A N 1
ATOM 3453 C CA . VAL A 1 466 ? 20.908 4.885 -16.690 1.00 95.50 466 VAL A CA 1
ATOM 3454 C C . VAL A 1 466 ? 21.526 4.978 -18.084 1.00 95.50 466 VAL A C 1
ATOM 3456 O O . VAL A 1 466 ? 22.329 5.873 -18.331 1.00 95.50 466 VAL A O 1
ATOM 3459 N N . ALA A 1 467 ? 21.155 4.091 -19.011 1.00 94.50 467 ALA A N 1
ATOM 3460 C CA . ALA A 1 467 ? 21.669 4.129 -20.378 1.00 94.50 467 ALA A CA 1
ATOM 3461 C C . ALA A 1 467 ? 21.239 5.405 -21.120 1.00 94.50 467 ALA A C 1
ATOM 3463 O O . ALA A 1 467 ? 22.055 6.022 -21.797 1.00 94.50 467 ALA A O 1
ATOM 3464 N N . SER A 1 468 ? 19.990 5.834 -20.946 1.00 93.38 468 SER A N 1
ATOM 3465 C CA . SER A 1 468 ? 19.447 7.076 -21.498 1.00 93.38 468 SER A CA 1
ATOM 3466 C C . SER A 1 468 ? 20.213 8.296 -20.989 1.00 93.38 468 SER A C 1
ATOM 3468 O O . SER A 1 468 ? 20.585 9.151 -21.787 1.00 93.38 468 SER A O 1
ATOM 3470 N N . SER A 1 469 ? 20.527 8.342 -19.688 1.00 92.88 469 SER A N 1
ATOM 3471 C CA . SER A 1 469 ? 21.373 9.388 -19.103 1.00 92.88 469 SER A CA 1
ATOM 3472 C C . SER A 1 469 ? 22.805 9.337 -19.640 1.00 92.88 469 SER A C 1
ATOM 3474 O O . SER A 1 469 ? 23.360 10.357 -20.027 1.00 92.88 469 SER A O 1
ATOM 3476 N N . TYR A 1 470 ? 23.397 8.142 -19.718 1.00 91.69 470 TYR A N 1
ATOM 3477 C CA . TYR A 1 470 ? 24.777 7.952 -20.165 1.00 91.69 470 TYR A CA 1
ATOM 3478 C C . TYR A 1 470 ? 24.997 8.324 -21.635 1.00 91.69 470 TYR A C 1
ATOM 3480 O O . TYR A 1 470 ? 26.045 8.869 -21.969 1.00 91.69 470 TYR A O 1
ATOM 3488 N N . TYR A 1 471 ? 24.043 8.002 -22.512 1.00 89.38 471 TYR A N 1
ATOM 3489 C CA . TYR A 1 471 ? 24.109 8.325 -23.940 1.00 89.38 471 TYR A CA 1
ATOM 3490 C C . TYR A 1 471 ? 23.476 9.678 -24.285 1.00 89.38 471 TYR A C 1
ATOM 3492 O O . TYR A 1 471 ? 23.584 10.102 -25.430 1.00 89.38 471 TYR A O 1
ATOM 3500 N N . GLU A 1 472 ? 22.823 10.339 -23.324 1.00 88.06 472 GLU A N 1
ATOM 3501 C CA . GLU A 1 472 ? 22.041 11.568 -23.527 1.00 88.06 472 GLU A CA 1
ATOM 3502 C C . GLU A 1 472 ? 20.947 11.424 -24.604 1.00 88.06 472 GLU A C 1
ATOM 3504 O O . GLU A 1 472 ? 20.611 12.367 -25.317 1.00 88.06 472 GLU A O 1
ATOM 3509 N N . ILE A 1 473 ? 20.361 10.227 -24.715 1.00 89.31 473 ILE A N 1
ATOM 3510 C CA . ILE A 1 473 ? 19.278 9.928 -25.661 1.00 89.31 473 ILE A CA 1
ATOM 3511 C C . ILE A 1 473 ? 17.991 9.697 -24.868 1.00 89.31 473 ILE A C 1
ATOM 3513 O O . ILE A 1 473 ? 17.957 8.775 -24.048 1.00 89.31 473 ILE A O 1
ATOM 3517 N N . PRO A 1 474 ? 16.926 10.490 -25.078 1.00 88.44 474 PRO A N 1
ATOM 3518 C CA . PRO A 1 474 ? 15.670 10.321 -24.359 1.00 88.44 474 PRO A CA 1
ATOM 3519 C C . PRO A 1 474 ? 14.935 9.043 -24.765 1.00 88.44 474 PRO A C 1
ATOM 3521 O O . PRO A 1 474 ? 14.940 8.638 -25.926 1.00 88.44 474 PRO A O 1
ATOM 3524 N N . ILE A 1 475 ? 14.274 8.421 -23.788 1.00 90.31 475 ILE A N 1
ATOM 3525 C CA . ILE A 1 475 ? 13.367 7.292 -24.015 1.00 90.31 475 ILE A CA 1
ATOM 3526 C C . ILE A 1 475 ? 12.005 7.852 -24.456 1.00 90.31 475 ILE A C 1
ATOM 3528 O O . ILE A 1 475 ? 11.546 8.835 -23.865 1.00 90.31 475 ILE A O 1
ATOM 3532 N N . PRO A 1 476 ? 11.333 7.250 -25.457 1.00 87.12 476 PRO A N 1
ATOM 3533 C CA . PRO A 1 476 ? 10.010 7.692 -25.891 1.00 87.12 476 PRO A CA 1
ATOM 3534 C C . PRO A 1 476 ? 8.996 7.773 -24.742 1.00 87.12 476 PRO A C 1
ATOM 3536 O O . PRO A 1 476 ? 8.939 6.900 -23.870 1.00 87.12 476 PRO A O 1
ATOM 3539 N N . GLN A 1 477 ? 8.179 8.831 -24.740 1.00 82.38 477 GLN A N 1
ATOM 3540 C CA . GLN A 1 477 ? 7.255 9.090 -23.635 1.00 82.38 477 GLN A CA 1
ATOM 3541 C C . GLN A 1 477 ? 6.116 8.063 -23.541 1.00 82.38 477 GLN A C 1
ATOM 3543 O O . GLN A 1 477 ? 5.600 7.783 -22.469 1.00 82.38 477 GLN A O 1
ATOM 3548 N N . ASP A 1 478 ? 5.763 7.418 -24.636 1.00 85.50 478 ASP A N 1
ATOM 3549 C CA . ASP A 1 478 ? 4.739 6.379 -24.693 1.00 85.50 478 ASP A CA 1
ATOM 3550 C C . ASP A 1 478 ? 5.291 4.966 -24.433 1.00 85.50 478 ASP A C 1
ATOM 3552 O O . ASP A 1 478 ? 4.591 3.974 -24.662 1.00 85.50 478 ASP A O 1
ATOM 3556 N N . MET A 1 479 ? 6.537 4.865 -23.945 1.00 89.69 479 MET A N 1
ATOM 3557 C CA . MET A 1 479 ? 7.223 3.598 -23.714 1.00 89.69 479 MET A CA 1
ATOM 3558 C C . MET A 1 479 ? 7.370 3.232 -22.232 1.00 89.69 479 MET A C 1
ATOM 3560 O O . MET A 1 479 ? 7.821 4.039 -21.417 1.00 89.69 479 MET A O 1
ATOM 3564 N N . ALA A 1 480 ? 7.051 1.975 -21.908 1.00 93.06 480 ALA A N 1
ATOM 3565 C CA . ALA A 1 480 ? 7.338 1.348 -20.618 1.00 93.06 480 ALA A CA 1
ATOM 3566 C C . ALA A 1 480 ? 8.241 0.115 -20.785 1.00 93.06 480 ALA A C 1
ATOM 3568 O O . ALA A 1 480 ? 8.280 -0.508 -21.848 1.00 93.06 480 ALA A O 1
ATOM 3569 N N . ALA A 1 481 ? 8.959 -0.267 -19.731 1.00 95.50 481 ALA A N 1
ATOM 3570 C CA . ALA A 1 481 ? 9.877 -1.396 -19.746 1.00 95.50 481 ALA A CA 1
ATOM 3571 C C . ALA A 1 481 ? 9.721 -2.292 -18.514 1.00 95.50 481 ALA A C 1
ATOM 3573 O O . ALA A 1 481 ? 9.668 -1.829 -17.371 1.00 95.50 481 ALA A O 1
ATOM 3574 N N . LEU A 1 482 ? 9.668 -3.598 -18.768 1.00 95.88 482 LEU A N 1
ATOM 3575 C CA . LEU A 1 482 ? 9.513 -4.655 -17.777 1.00 95.88 482 LEU A CA 1
ATOM 3576 C C . LEU A 1 482 ? 10.590 -5.706 -18.015 1.00 95.88 482 LEU A C 1
ATOM 3578 O O . LEU A 1 482 ? 10.825 -6.105 -19.152 1.00 95.88 482 LEU A O 1
ATOM 3582 N N . GLY A 1 483 ? 11.212 -6.204 -16.958 1.00 95.56 483 GLY A N 1
ATOM 3583 C CA . GLY A 1 483 ? 12.144 -7.317 -17.070 1.00 95.56 483 GLY A CA 1
ATOM 3584 C C . GLY A 1 483 ? 13.137 -7.365 -15.928 1.00 95.56 483 GLY A C 1
ATOM 3585 O O . GLY A 1 483 ? 13.654 -6.332 -15.514 1.00 95.56 483 GLY A O 1
ATOM 3586 N N . GLU A 1 484 ? 13.416 -8.582 -15.474 1.00 96.81 484 GLU A N 1
ATOM 3587 C CA . GLU A 1 484 ? 14.530 -8.873 -14.577 1.00 96.81 484 GLU A CA 1
ATOM 3588 C C . GLU A 1 484 ? 15.816 -9.001 -15.393 1.00 96.81 484 GLU A C 1
ATOM 3590 O O . GLU A 1 484 ? 15.821 -9.616 -16.465 1.00 96.81 484 GLU A O 1
ATOM 3595 N N . ILE A 1 485 ? 16.910 -8.436 -14.882 1.00 97.56 485 ILE A N 1
ATOM 3596 C CA . ILE A 1 485 ? 18.226 -8.538 -15.514 1.00 97.56 485 ILE A CA 1
ATOM 3597 C C . ILE A 1 485 ? 19.023 -9.648 -14.830 1.00 97.56 485 ILE A C 1
ATOM 3599 O O . ILE A 1 485 ? 19.358 -9.561 -13.650 1.00 97.56 485 ILE A O 1
ATOM 3603 N N . GLY A 1 486 ? 19.368 -10.682 -15.594 1.00 96.50 486 GLY A N 1
ATOM 3604 C CA . GLY A 1 486 ? 20.316 -11.699 -15.162 1.00 96.50 486 GLY A CA 1
ATOM 3605 C C . GLY A 1 486 ? 21.763 -11.207 -15.221 1.00 96.50 486 GLY A C 1
ATOM 3606 O O . GLY A 1 486 ? 22.116 -10.302 -15.981 1.00 96.50 486 GLY A O 1
ATOM 3607 N N . LEU A 1 487 ? 22.640 -11.834 -14.433 1.00 96.12 487 LEU A N 1
ATOM 3608 C CA . LEU A 1 487 ? 24.063 -11.471 -14.376 1.00 96.12 487 LEU A CA 1
ATOM 3609 C C . LEU A 1 487 ? 24.817 -11.734 -15.691 1.00 96.12 487 LEU A C 1
ATOM 3611 O O . LEU A 1 487 ? 25.899 -11.181 -15.878 1.00 96.12 487 LEU A O 1
ATOM 3615 N N . GLY A 1 488 ? 24.270 -12.568 -16.583 1.00 93.25 488 GLY A N 1
ATOM 3616 C CA . GLY A 1 488 ? 24.794 -12.801 -17.930 1.00 93.25 488 GLY A CA 1
ATOM 3617 C C . GLY A 1 488 ? 24.327 -11.771 -18.963 1.00 93.25 488 GLY A C 1
ATOM 3618 O O . GLY A 1 488 ? 24.691 -11.879 -20.135 1.00 93.25 488 GLY A O 1
ATOM 3619 N N . GLY A 1 489 ? 23.532 -10.777 -18.552 1.00 93.00 489 GLY A N 1
ATOM 3620 C CA . GLY A 1 489 ? 22.934 -9.776 -19.433 1.00 93.00 489 GLY A CA 1
ATOM 3621 C C . GLY A 1 489 ? 21.639 -10.231 -20.110 1.00 93.00 489 GLY A C 1
ATOM 3622 O O . GLY A 1 489 ? 21.085 -9.481 -20.917 1.00 93.00 489 GLY A O 1
ATOM 3623 N N . GLU A 1 490 ? 21.138 -11.428 -19.805 1.00 96.56 490 GLU A N 1
ATOM 3624 C CA . GLU A 1 490 ? 19.855 -11.919 -20.293 1.00 96.56 490 GLU A CA 1
ATOM 3625 C C . GLU A 1 490 ? 18.671 -11.247 -19.582 1.00 96.56 490 GLU A C 1
ATOM 3627 O O . GLU A 1 490 ? 18.732 -10.935 -18.393 1.00 96.56 490 GLU A O 1
ATOM 3632 N N . LEU A 1 491 ? 17.570 -11.048 -20.309 1.00 96.75 491 LEU A N 1
ATOM 3633 C CA . LEU A 1 491 ? 16.305 -10.590 -19.739 1.00 96.75 491 LEU A CA 1
ATOM 3634 C C . LEU A 1 491 ? 15.444 -11.788 -19.361 1.00 96.75 491 LEU A C 1
ATOM 3636 O O . LEU A 1 491 ? 15.124 -12.636 -20.200 1.00 96.75 491 LEU A O 1
ATOM 3640 N N . ARG A 1 492 ? 15.053 -11.844 -18.089 1.00 95.25 492 ARG A N 1
ATOM 3641 C CA . ARG A 1 492 ? 14.322 -12.966 -17.499 1.00 95.25 492 ARG A CA 1
ATOM 3642 C C . ARG A 1 492 ? 12.831 -12.632 -17.367 1.00 95.25 492 ARG A C 1
ATOM 3644 O O . ARG A 1 492 ? 12.498 -11.489 -17.045 1.00 95.25 492 ARG A O 1
ATOM 3651 N N . PRO A 1 493 ? 11.923 -13.596 -17.625 1.00 93.06 493 PRO A N 1
ATOM 3652 C CA . PRO A 1 493 ? 10.486 -13.377 -17.493 1.00 93.06 493 PRO A CA 1
ATOM 3653 C C . PRO A 1 493 ? 10.070 -12.953 -16.080 1.00 93.06 493 PRO A C 1
ATOM 3655 O O . PRO A 1 493 ? 10.627 -13.418 -15.093 1.00 93.06 493 PRO A O 1
ATOM 3658 N N . VAL A 1 494 ? 9.036 -12.118 -16.000 1.00 92.75 494 VAL A N 1
ATOM 3659 C CA . VAL A 1 494 ? 8.486 -11.538 -14.768 1.00 92.75 494 VAL A CA 1
ATOM 3660 C C . VAL A 1 494 ? 7.040 -11.985 -14.553 1.00 92.75 494 VAL A C 1
ATOM 3662 O O . VAL A 1 494 ? 6.327 -12.302 -15.512 1.00 92.75 494 VAL A O 1
ATOM 3665 N N . SER A 1 495 ? 6.595 -11.992 -13.298 1.00 90.62 495 SER A N 1
ATOM 3666 C CA . SER A 1 495 ? 5.232 -12.364 -12.911 1.00 90.62 495 SER A CA 1
ATOM 3667 C C . SER A 1 495 ? 4.184 -11.354 -13.403 1.00 90.62 495 SER A C 1
ATOM 3669 O O . SER A 1 495 ? 4.482 -10.184 -13.646 1.00 90.62 495 SER A O 1
ATOM 3671 N N . HIS A 1 496 ? 2.934 -11.811 -13.538 1.00 89.19 496 HIS A N 1
ATOM 3672 C CA . HIS A 1 496 ? 1.756 -10.974 -13.823 1.00 89.19 496 HIS A CA 1
ATOM 3673 C C . HIS A 1 496 ? 1.875 -10.044 -15.046 1.00 89.19 496 HIS A C 1
ATOM 3675 O O . HIS A 1 496 ? 1.283 -8.965 -15.059 1.00 89.19 496 HIS A O 1
ATOM 3681 N N . VAL A 1 497 ? 2.598 -10.463 -16.095 1.00 89.25 497 VAL A N 1
ATOM 3682 C CA . VAL A 1 497 ? 2.849 -9.629 -17.284 1.00 89.25 497 VAL A CA 1
ATOM 3683 C C . VAL A 1 497 ? 1.563 -9.077 -17.903 1.00 89.25 497 VAL A C 1
ATOM 3685 O O . VAL A 1 497 ? 1.508 -7.893 -18.201 1.00 89.25 497 VAL A O 1
ATOM 3688 N N . ASP A 1 498 ? 0.494 -9.874 -18.000 1.00 87.06 498 ASP A N 1
ATOM 3689 C CA . ASP A 1 498 ? -0.772 -9.421 -18.590 1.00 87.06 498 ASP A CA 1
ATOM 3690 C C . ASP A 1 498 ? -1.394 -8.261 -17.795 1.00 87.06 498 ASP A C 1
ATOM 3692 O O . ASP A 1 498 ? -1.889 -7.309 -18.390 1.00 87.06 498 ASP A O 1
ATOM 3696 N N . ARG A 1 499 ? -1.334 -8.296 -16.454 1.00 87.06 499 ARG A N 1
ATOM 3697 C CA . ARG A 1 499 ? -1.843 -7.202 -15.605 1.00 87.06 499 ARG A CA 1
ATOM 3698 C C . ARG A 1 499 ? -1.006 -5.939 -15.764 1.00 87.06 499 ARG A C 1
ATOM 3700 O O . ARG A 1 499 ? -1.569 -4.857 -15.875 1.00 87.06 499 ARG A O 1
ATOM 3707 N N . ARG A 1 500 ? 0.318 -6.091 -15.828 1.00 91.06 500 ARG A N 1
ATOM 3708 C CA . ARG A 1 500 ? 1.250 -4.979 -16.050 1.00 91.06 500 ARG A CA 1
ATOM 3709 C C . ARG A 1 500 ? 1.015 -4.316 -17.407 1.00 91.06 500 ARG A C 1
ATOM 3711 O O . ARG A 1 500 ? 0.906 -3.099 -17.484 1.00 91.06 500 ARG A O 1
ATOM 3718 N N . LEU A 1 501 ? 0.881 -5.124 -18.462 1.00 88.81 501 LEU A N 1
ATOM 3719 C CA . LEU A 1 501 ? 0.603 -4.649 -19.817 1.00 88.81 501 LEU A CA 1
ATOM 3720 C C . LEU A 1 501 ? -0.738 -3.913 -19.886 1.00 88.81 501 LEU A C 1
ATOM 3722 O O . LEU A 1 501 ? -0.802 -2.834 -20.464 1.00 88.81 501 LEU A O 1
ATOM 3726 N N . LEU A 1 502 ? -1.792 -4.466 -19.274 1.00 84.94 502 LEU A N 1
ATOM 3727 C CA . LEU A 1 502 ? -3.107 -3.824 -19.233 1.00 84.94 502 LEU A CA 1
ATOM 3728 C C . LEU A 1 502 ? -3.078 -2.490 -18.489 1.00 84.94 502 LEU A C 1
ATOM 3730 O O . LEU A 1 502 ? -3.746 -1.555 -18.913 1.00 84.94 502 LEU A O 1
ATOM 3734 N N . GLU A 1 503 ? -2.326 -2.386 -17.398 1.00 87.12 503 GLU A N 1
ATOM 3735 C CA . GLU A 1 503 ? -2.239 -1.133 -16.651 1.00 87.12 503 GLU A CA 1
ATOM 3736 C C . GLU A 1 503 ? -1.506 -0.046 -17.433 1.00 87.12 503 GLU A C 1
ATOM 3738 O O . GLU A 1 503 ? -2.008 1.067 -17.555 1.00 87.12 503 GLU A O 1
ATOM 3743 N N . ALA A 1 504 ? -0.373 -0.386 -18.048 1.00 85.62 504 ALA A N 1
ATOM 3744 C CA . ALA A 1 504 ? 0.320 0.530 -18.945 1.00 85.62 504 ALA A CA 1
ATOM 3745 C C . ALA A 1 504 ? -0.583 0.964 -20.118 1.00 85.62 504 ALA A C 1
ATOM 3747 O O . ALA A 1 504 ? -0.616 2.146 -20.456 1.00 85.62 504 ALA A O 1
ATOM 3748 N N . ALA A 1 505 ? -1.388 0.044 -20.670 1.00 83.12 505 ALA A N 1
ATOM 3749 C CA . ALA A 1 505 ? -2.379 0.343 -21.709 1.00 83.12 505 ALA A CA 1
ATOM 3750 C C . ALA A 1 505 ? -3.370 1.430 -21.287 1.00 83.12 505 ALA A C 1
ATOM 3752 O O . ALA A 1 505 ? -3.595 2.394 -22.015 1.00 83.12 505 ALA A O 1
ATOM 3753 N N . LYS A 1 506 ? -3.974 1.264 -20.101 1.00 80.88 506 LYS A N 1
ATOM 3754 C CA . LYS A 1 506 ? -5.000 2.178 -19.576 1.00 80.88 506 LYS A CA 1
ATOM 3755 C C . LYS A 1 506 ? -4.481 3.603 -19.422 1.00 80.88 506 LYS A C 1
ATOM 3757 O O . LYS A 1 506 ? -5.267 4.539 -19.491 1.00 80.88 506 LYS A O 1
ATOM 3762 N N . LEU A 1 507 ? -3.178 3.757 -19.203 1.00 78.50 507 LEU A N 1
ATOM 3763 C CA . LEU A 1 507 ? -2.519 5.045 -18.997 1.00 78.50 507 LEU A CA 1
ATOM 3764 C C . LEU A 1 507 ? -1.894 5.610 -20.275 1.00 78.50 507 LEU A C 1
ATOM 3766 O O . LEU A 1 507 ? -1.148 6.580 -20.211 1.00 78.50 507 LEU A O 1
ATOM 3770 N N . GLY A 1 508 ? -2.203 5.015 -21.430 1.00 75.81 508 GLY A N 1
ATOM 3771 C CA . GLY A 1 508 ? -1.835 5.552 -22.737 1.00 75.81 508 GLY A CA 1
ATOM 3772 C C . GLY A 1 508 ? -0.449 5.149 -23.240 1.00 75.81 508 GLY A C 1
ATOM 3773 O O . GLY A 1 508 ? 0.020 5.726 -24.218 1.00 75.81 508 GLY A O 1
ATOM 3774 N N . PHE A 1 509 ? 0.212 4.162 -22.627 1.00 85.31 509 PHE A N 1
ATOM 3775 C CA . PHE A 1 509 ? 1.477 3.647 -23.157 1.00 85.31 509 PHE A CA 1
ATOM 3776 C C . PHE A 1 509 ? 1.218 2.767 -24.376 1.00 85.31 509 PHE A C 1
ATOM 3778 O O . PHE A 1 509 ? 0.528 1.748 -24.298 1.00 85.31 509 PHE A O 1
ATOM 3785 N N . THR A 1 510 ? 1.804 3.152 -25.506 1.00 85.50 510 THR A N 1
ATOM 3786 C CA . THR A 1 510 ? 1.628 2.469 -26.791 1.00 85.50 510 THR A CA 1
ATOM 3787 C C . THR A 1 510 ? 2.685 1.396 -27.006 1.00 85.50 510 THR A C 1
ATOM 3789 O O . THR A 1 510 ? 2.452 0.466 -27.769 1.00 85.50 510 THR A O 1
ATOM 3792 N N . THR A 1 511 ? 3.852 1.498 -26.360 1.00 90.44 511 THR A N 1
ATOM 3793 C CA . THR A 1 511 ? 4.975 0.583 -26.584 1.00 90.44 511 THR A CA 1
ATOM 3794 C C . THR A 1 511 ? 5.487 0.027 -25.265 1.00 90.44 511 THR A C 1
ATOM 3796 O O . THR A 1 511 ? 5.775 0.770 -24.334 1.00 90.44 511 THR A O 1
ATOM 3799 N N . ILE A 1 512 ? 5.629 -1.296 -25.159 1.00 93.44 512 ILE A N 1
ATOM 3800 C CA . ILE A 1 512 ? 6.125 -1.925 -23.929 1.00 93.44 512 ILE A CA 1
ATOM 3801 C C . ILE A 1 512 ? 7.231 -2.919 -24.249 1.00 93.44 512 ILE A C 1
ATOM 3803 O O . ILE A 1 512 ? 7.021 -3.870 -25.004 1.00 93.44 512 ILE A O 1
ATOM 3807 N N . VAL A 1 513 ? 8.404 -2.709 -23.654 1.00 94.88 513 VAL A N 1
ATOM 3808 C CA . VAL A 1 513 ? 9.552 -3.612 -23.758 1.00 94.88 513 VAL A CA 1
ATOM 3809 C C . VAL A 1 513 ? 9.446 -4.693 -22.689 1.00 94.88 513 VAL A C 1
ATOM 3811 O O . VAL A 1 513 ? 9.328 -4.382 -21.505 1.00 94.88 513 VAL A O 1
ATOM 3814 N N . ILE A 1 514 ? 9.498 -5.960 -23.102 1.00 95.06 514 ILE A N 1
ATOM 3815 C CA . ILE A 1 514 ? 9.422 -7.127 -22.216 1.00 95.06 514 ILE A CA 1
ATOM 3816 C C . ILE A 1 514 ? 10.497 -8.177 -22.558 1.00 95.06 514 ILE A C 1
ATOM 3818 O O . ILE A 1 514 ? 11.021 -8.194 -23.680 1.00 95.06 514 ILE A O 1
ATOM 3822 N N . PRO A 1 515 ? 10.800 -9.113 -21.641 1.00 95.44 515 PRO A N 1
ATOM 3823 C CA . PRO A 1 515 ? 11.664 -10.254 -21.917 1.00 95.44 515 PRO A CA 1
ATOM 3824 C C . PRO A 1 515 ? 11.086 -11.149 -23.020 1.00 95.44 515 PRO A C 1
ATOM 3826 O O . PRO A 1 515 ? 9.892 -11.450 -23.051 1.00 95.44 515 PRO A O 1
ATOM 3829 N N . ALA A 1 516 ? 11.944 -11.650 -23.908 1.00 90.62 516 ALA A N 1
ATOM 3830 C CA . ALA A 1 516 ? 11.527 -12.518 -25.011 1.00 90.62 516 ALA A CA 1
ATOM 3831 C C . ALA A 1 516 ? 10.958 -13.876 -24.561 1.00 90.62 516 ALA A C 1
ATOM 3833 O O . ALA A 1 516 ? 10.254 -14.519 -25.335 1.00 90.62 516 ALA A O 1
ATOM 3834 N N . GLY A 1 517 ? 11.250 -14.306 -23.328 1.00 82.88 517 GLY A N 1
ATOM 3835 C CA . GLY A 1 517 ? 10.754 -15.561 -22.759 1.00 82.88 517 GLY A CA 1
ATOM 3836 C C . GLY A 1 517 ? 9.270 -15.553 -22.371 1.00 82.88 517 GLY A C 1
ATOM 3837 O O . GLY A 1 517 ? 8.737 -16.604 -22.019 1.00 82.88 517 GLY A O 1
ATOM 3838 N N . HIS A 1 518 ? 8.578 -14.410 -22.427 1.00 81.81 518 HIS A N 1
ATOM 3839 C CA . HIS A 1 518 ? 7.128 -14.381 -22.232 1.00 81.81 518 HIS A CA 1
ATOM 3840 C C . HIS A 1 518 ? 6.387 -14.925 -23.453 1.00 81.81 518 HIS A C 1
ATOM 3842 O O . HIS A 1 518 ? 6.634 -14.525 -24.591 1.00 81.81 518 HIS A O 1
ATOM 3848 N N . SER A 1 519 ? 5.412 -15.799 -23.197 1.00 66.88 519 SER A N 1
ATOM 3849 C CA . SER A 1 519 ? 4.432 -16.204 -24.209 1.00 66.88 519 SER A CA 1
ATOM 3850 C C . SER A 1 519 ? 3.648 -14.991 -24.722 1.00 66.88 519 SER A C 1
ATOM 3852 O O . SER A 1 519 ? 3.557 -13.972 -24.034 1.00 66.88 519 SER A O 1
ATOM 3854 N N . ALA A 1 520 ? 3.074 -15.093 -25.926 1.00 60.81 520 ALA A N 1
ATOM 3855 C CA . ALA A 1 520 ? 2.224 -14.031 -26.456 1.00 60.81 520 ALA A CA 1
ATOM 3856 C C . ALA A 1 520 ? 1.138 -13.659 -25.432 1.00 60.81 520 ALA A C 1
ATOM 3858 O O . ALA A 1 520 ? 0.504 -14.570 -24.887 1.00 60.81 520 ALA A O 1
ATOM 3859 N N . PRO A 1 521 ? 0.972 -12.359 -25.122 1.00 62.62 521 PRO A N 1
ATOM 3860 C CA . PRO A 1 521 ? 0.031 -11.951 -24.097 1.00 62.62 521 PRO A CA 1
ATOM 3861 C C . PRO A 1 521 ? -1.372 -12.387 -24.516 1.00 62.62 521 PRO A C 1
ATOM 3863 O O . PRO A 1 521 ? -1.771 -12.230 -25.671 1.00 62.62 521 PRO A O 1
ATOM 3866 N N . ARG A 1 522 ? -2.086 -13.030 -23.591 1.00 57.03 522 ARG A N 1
ATOM 3867 C CA . ARG A 1 522 ? -3.303 -13.797 -23.906 1.00 57.03 522 ARG A CA 1
ATOM 3868 C C . ARG A 1 522 ? -4.567 -12.936 -23.945 1.00 57.03 522 ARG A C 1
ATOM 3870 O O . ARG A 1 522 ? -5.642 -13.449 -24.241 1.00 57.03 522 ARG A O 1
ATOM 3877 N N . SER A 1 523 ? -4.473 -11.651 -23.609 1.00 56.66 523 SER A N 1
ATOM 3878 C CA . SER A 1 523 ? -5.635 -10.787 -23.424 1.00 56.66 523 SER A CA 1
ATOM 3879 C C . SER A 1 523 ? -6.013 -10.033 -24.705 1.00 56.66 523 SER A C 1
ATOM 3881 O O . SER A 1 523 ? -5.256 -9.224 -25.234 1.00 56.66 523 SER A O 1
ATOM 3883 N N . ALA A 1 524 ? -7.261 -10.218 -25.149 1.00 50.31 524 ALA A N 1
ATOM 3884 C CA . ALA A 1 524 ? -7.879 -9.467 -26.251 1.00 50.31 524 ALA A CA 1
ATOM 3885 C C . ALA A 1 524 ? -7.947 -7.938 -26.012 1.00 50.31 524 ALA A C 1
ATOM 3887 O O . ALA A 1 524 ? -8.276 -7.184 -26.920 1.00 50.31 524 ALA A O 1
ATOM 3888 N N . ARG A 1 525 ? -7.636 -7.483 -24.789 1.00 53.22 525 ARG A N 1
ATOM 3889 C CA . ARG A 1 525 ? -7.695 -6.090 -24.314 1.00 53.22 525 ARG A CA 1
ATOM 3890 C C . ARG A 1 525 ? -6.418 -5.271 -24.563 1.00 53.22 525 ARG A C 1
ATOM 3892 O O . ARG A 1 525 ? -6.383 -4.109 -24.188 1.00 53.22 525 ARG A O 1
ATOM 3899 N N . LEU A 1 526 ? -5.385 -5.841 -25.185 1.00 63.28 526 LEU A N 1
ATOM 3900 C CA . LEU A 1 526 ? -4.134 -5.133 -25.518 1.00 63.28 526 LEU A CA 1
ATOM 3901 C C . LEU A 1 526 ? -4.151 -4.500 -26.922 1.00 63.28 526 LEU A C 1
ATOM 3903 O O . LEU A 1 526 ? -3.100 -4.307 -27.536 1.00 63.28 526 LEU A O 1
ATOM 3907 N N . GLN A 1 527 ? -5.339 -4.207 -27.459 1.00 56.88 527 GLN A N 1
ATOM 3908 C CA . GLN A 1 527 ? -5.479 -3.579 -28.773 1.00 56.88 527 GLN A CA 1
ATOM 3909 C C . GLN A 1 527 ? -4.802 -2.202 -28.760 1.00 56.88 527 GLN A C 1
ATOM 3911 O O . GLN A 1 527 ? -5.137 -1.352 -27.942 1.00 56.88 527 GLN A O 1
ATOM 3916 N N . GLY A 1 528 ? -3.828 -2.001 -29.651 1.00 67.25 528 GLY A N 1
ATOM 3917 C CA . GLY A 1 528 ? -3.086 -0.742 -29.774 1.00 67.25 528 GLY A CA 1
ATOM 3918 C C . GLY A 1 528 ? -1.734 -0.691 -29.055 1.00 67.25 528 GLY A C 1
ATOM 3919 O O . GLY A 1 528 ? -1.014 0.284 -29.250 1.00 67.25 528 GLY A O 1
ATOM 3920 N N . ILE A 1 529 ? -1.339 -1.726 -28.298 1.00 81.38 529 ILE A N 1
ATOM 3921 C CA . ILE A 1 529 ? -0.001 -1.781 -27.686 1.00 81.38 529 ILE A CA 1
ATOM 3922 C C . ILE A 1 529 ? 0.972 -2.594 -28.541 1.00 81.38 529 ILE A C 1
ATOM 3924 O O . ILE A 1 529 ? 0.786 -3.788 -28.789 1.00 81.38 529 ILE A O 1
ATOM 3928 N N . LYS A 1 530 ? 2.087 -1.971 -28.908 1.00 88.06 530 LYS A N 1
ATOM 3929 C CA . LYS A 1 530 ? 3.266 -2.609 -29.482 1.00 88.06 530 LYS A CA 1
ATOM 3930 C C . LYS A 1 530 ? 4.124 -3.232 -28.381 1.00 88.06 530 LYS A C 1
ATOM 3932 O O . LYS A 1 530 ? 4.863 -2.553 -27.671 1.00 88.06 530 LYS A O 1
ATOM 3937 N N . VAL A 1 531 ? 4.080 -4.555 -28.273 1.00 89.50 531 VAL A N 1
ATOM 3938 C CA . VAL A 1 531 ? 4.947 -5.306 -27.354 1.00 89.50 531 VAL A CA 1
ATOM 3939 C C . VAL A 1 531 ? 6.281 -5.629 -28.033 1.00 89.50 531 VAL A C 1
ATOM 3941 O O . VAL A 1 531 ? 6.336 -6.419 -28.976 1.00 89.50 531 VAL A O 1
ATOM 3944 N N . VAL A 1 532 ? 7.364 -5.031 -27.541 1.00 92.06 532 VAL A N 1
ATOM 3945 C CA . VAL A 1 532 ? 8.736 -5.235 -28.020 1.00 92.06 532 VAL A CA 1
ATOM 3946 C C . VAL A 1 532 ? 9.415 -6.287 -27.151 1.00 92.06 532 VAL A C 1
ATOM 3948 O O . VAL A 1 532 ? 9.495 -6.144 -25.936 1.00 92.06 532 VAL A O 1
ATOM 3951 N N . ARG A 1 533 ? 9.913 -7.362 -27.765 1.00 92.44 533 ARG A N 1
ATOM 3952 C CA . ARG A 1 533 ? 10.542 -8.478 -27.047 1.00 92.44 533 ARG A CA 1
ATOM 3953 C C . ARG A 1 533 ? 12.055 -8.439 -27.191 1.00 92.44 533 ARG A C 1
ATOM 3955 O O . ARG A 1 533 ? 12.561 -8.502 -28.308 1.00 92.44 533 ARG A O 1
ATOM 3962 N N . CYS A 1 534 ? 12.767 -8.425 -26.069 1.00 94.81 534 CYS A N 1
ATOM 3963 C CA . CYS A 1 534 ? 14.229 -8.398 -26.042 1.00 94.81 534 CYS A CA 1
ATOM 3964 C C . CYS A 1 534 ? 14.787 -9.607 -25.278 1.00 94.81 534 CYS A C 1
ATOM 3966 O O . CYS A 1 534 ? 14.242 -10.014 -24.252 1.00 94.81 534 CYS A O 1
ATOM 3968 N N . LYS A 1 535 ? 15.871 -10.205 -25.786 1.00 94.94 535 LYS A N 1
ATOM 3969 C CA . LYS A 1 535 ? 16.547 -11.343 -25.135 1.00 94.94 535 LYS A CA 1
ATOM 3970 C C . LYS A 1 535 ? 17.585 -10.884 -24.119 1.00 94.94 535 LYS A C 1
ATOM 3972 O O . LYS A 1 535 ? 17.765 -11.539 -23.099 1.00 94.94 535 LYS A O 1
ATOM 3977 N N . THR A 1 536 ? 18.261 -9.774 -24.400 1.00 96.44 536 THR A N 1
ATOM 3978 C CA . THR A 1 536 ? 19.325 -9.227 -23.557 1.00 96.44 536 THR A CA 1
ATOM 3979 C C . THR A 1 536 ? 19.098 -7.750 -23.262 1.00 96.44 536 THR A C 1
ATOM 3981 O O . THR A 1 536 ? 18.400 -7.054 -24.005 1.00 96.44 536 THR A O 1
ATOM 3984 N N . VAL A 1 537 ? 19.712 -7.254 -22.187 1.00 96.31 537 VAL A N 1
ATOM 3985 C CA . VAL A 1 537 ? 19.693 -5.822 -21.851 1.00 96.31 537 VAL A CA 1
ATOM 3986 C C . VAL A 1 537 ? 20.352 -4.978 -22.950 1.00 96.31 537 VAL A C 1
ATOM 3988 O O . VAL A 1 537 ? 19.877 -3.886 -23.251 1.00 96.31 537 VAL A O 1
ATOM 3991 N N . ALA A 1 538 ? 21.379 -5.504 -23.626 1.00 93.94 538 ALA A N 1
ATOM 3992 C CA . ALA A 1 538 ? 22.018 -4.833 -24.756 1.00 93.94 538 ALA A CA 1
ATOM 3993 C C . ALA A 1 538 ? 21.061 -4.688 -25.953 1.00 93.94 538 ALA A C 1
ATOM 3995 O O . ALA A 1 538 ? 21.017 -3.630 -26.580 1.00 93.94 538 ALA A O 1
ATOM 3996 N N . ASP A 1 539 ? 20.263 -5.721 -26.249 1.00 93.38 539 ASP A N 1
ATOM 3997 C CA . ASP A 1 539 ? 19.239 -5.650 -27.297 1.00 93.38 539 ASP A CA 1
ATOM 3998 C C . ASP A 1 539 ? 18.149 -4.638 -26.943 1.00 93.38 539 ASP A C 1
ATOM 4000 O O . ASP A 1 539 ? 17.714 -3.884 -27.811 1.00 93.38 539 ASP A O 1
ATOM 4004 N N . ALA A 1 540 ? 17.736 -4.586 -25.674 1.00 95.00 540 ALA A N 1
ATOM 4005 C CA . ALA A 1 540 ? 16.760 -3.607 -25.211 1.00 95.00 540 ALA A CA 1
ATOM 4006 C C . ALA A 1 540 ? 17.281 -2.174 -25.364 1.00 95.00 540 ALA A C 1
ATOM 4008 O O . ALA A 1 540 ? 16.600 -1.352 -25.967 1.00 95.00 540 ALA A O 1
ATOM 4009 N N . ILE A 1 541 ? 18.511 -1.886 -24.926 1.00 94.56 541 ILE A N 1
ATOM 4010 C CA . ILE A 1 541 ? 19.128 -0.559 -25.088 1.00 94.56 541 ILE A CA 1
ATOM 4011 C C . ILE A 1 541 ? 19.196 -0.161 -26.568 1.00 94.56 541 ILE A C 1
ATOM 4013 O O . ILE A 1 541 ? 18.778 0.941 -26.911 1.00 94.56 541 ILE A O 1
ATOM 4017 N N . ARG A 1 542 ? 19.638 -1.061 -27.460 1.00 91.38 542 ARG A N 1
ATOM 4018 C CA . ARG A 1 542 ? 19.671 -0.800 -28.915 1.00 91.38 542 ARG A CA 1
ATOM 4019 C C . ARG A 1 542 ? 18.293 -0.532 -29.500 1.00 91.38 542 ARG A C 1
ATOM 4021 O O . ARG A 1 542 ? 18.144 0.325 -30.363 1.00 91.38 542 ARG A O 1
ATOM 4028 N N . THR A 1 543 ? 17.294 -1.285 -29.055 1.00 91.50 543 THR A N 1
ATOM 4029 C CA . THR A 1 543 ? 15.931 -1.167 -29.581 1.00 91.50 543 THR A CA 1
ATOM 4030 C C . THR A 1 543 ? 15.263 0.128 -29.122 1.00 91.50 543 THR A C 1
ATOM 4032 O O . THR A 1 543 ? 14.497 0.714 -29.879 1.00 91.50 543 THR A O 1
ATOM 4035 N N . VAL A 1 544 ? 15.560 0.576 -27.899 1.00 91.50 544 VAL A N 1
ATOM 4036 C CA . VAL A 1 544 ? 14.952 1.767 -27.292 1.00 91.50 544 VAL A CA 1
ATOM 4037 C C . VAL A 1 544 ? 15.678 3.055 -27.686 1.00 91.50 544 VAL A C 1
ATOM 4039 O O . VAL A 1 544 ? 15.022 4.030 -28.033 1.00 91.50 544 VAL A O 1
ATOM 4042 N N . LEU A 1 545 ? 17.014 3.066 -27.646 1.00 89.38 545 LEU A N 1
ATOM 4043 C CA . LEU A 1 545 ? 17.833 4.266 -27.878 1.00 89.38 545 LEU A CA 1
ATOM 4044 C C . LEU A 1 545 ? 18.396 4.360 -29.311 1.00 89.38 545 LEU A C 1
ATOM 4046 O O . LEU A 1 545 ? 18.980 5.376 -29.677 1.00 89.38 545 LEU A O 1
ATOM 4050 N N . GLY A 1 546 ? 18.226 3.320 -30.132 1.00 83.44 546 GLY A N 1
ATOM 4051 C CA . GLY A 1 546 ? 18.717 3.259 -31.511 1.00 83.44 546 GLY A CA 1
ATOM 4052 C C . GLY A 1 546 ? 20.109 2.627 -31.662 1.00 83.44 546 GLY A C 1
ATOM 4053 O O . GLY A 1 546 ? 20.792 2.297 -30.695 1.00 83.44 546 GLY A O 1
ATOM 4054 N N . SER A 1 547 ? 20.533 2.421 -32.913 1.00 61.19 547 SER A N 1
ATOM 4055 C CA . SER A 1 547 ? 21.776 1.715 -33.272 1.00 61.19 547 SER A CA 1
ATOM 4056 C C . SER A 1 547 ? 23.026 2.605 -33.354 1.00 61.19 547 SER A C 1
ATOM 4058 O O . SER A 1 547 ? 24.129 2.075 -33.443 1.00 61.19 547 SER A O 1
ATOM 4060 N N . GLY A 1 548 ? 22.875 3.933 -33.317 1.00 60.38 548 GLY A N 1
ATOM 4061 C CA . GLY A 1 548 ? 23.964 4.919 -33.412 1.00 60.38 548 GLY A CA 1
ATOM 4062 C C . GLY A 1 548 ? 24.428 5.456 -32.056 1.00 60.38 548 GLY A C 1
ATOM 4063 O O . GLY A 1 548 ? 24.549 6.668 -31.890 1.00 60.38 548 GLY A O 1
ATOM 4064 N N . LEU A 1 549 ? 24.626 4.578 -31.070 1.00 66.56 549 LEU A N 1
ATOM 4065 C CA . LEU A 1 549 ? 24.966 4.975 -29.700 1.00 66.56 549 LEU A CA 1
ATOM 4066 C C . LEU A 1 549 ? 26.391 5.536 -29.639 1.00 66.56 549 LEU A C 1
ATOM 4068 O O . LEU A 1 549 ? 27.372 4.799 -29.734 1.00 66.56 549 LEU A O 1
ATOM 4072 N N . ARG A 1 550 ? 26.502 6.856 -29.473 1.00 62.16 550 ARG A N 1
ATOM 4073 C CA . ARG A 1 550 ? 27.777 7.564 -29.304 1.00 62.16 550 ARG A CA 1
ATOM 4074 C C . ARG A 1 550 ? 27.887 8.098 -27.888 1.00 62.16 550 ARG A C 1
ATOM 4076 O O . ARG A 1 550 ? 26.905 8.555 -27.313 1.00 62.16 550 ARG A O 1
ATOM 4083 N N . ARG A 1 551 ? 29.096 8.066 -27.332 1.00 56.88 551 ARG A N 1
ATOM 4084 C CA . ARG A 1 551 ? 29.366 8.669 -26.026 1.00 56.88 551 ARG A CA 1
ATOM 4085 C C . ARG A 1 551 ? 29.165 10.200 -26.089 1.00 56.88 551 ARG A C 1
ATOM 4087 O O . ARG A 1 551 ? 29.505 10.805 -27.121 1.00 56.88 551 ARG A O 1
ATOM 4094 N N . PRO A 1 552 ? 28.638 10.835 -25.024 1.00 53.75 552 PRO A N 1
ATOM 4095 C CA . PRO A 1 552 ? 28.600 12.290 -24.911 1.00 53.75 552 PRO A CA 1
ATOM 4096 C C . PRO A 1 552 ? 30.013 12.885 -24.903 1.00 53.75 552 PRO A C 1
ATOM 4098 O O . PRO A 1 552 ? 30.970 12.258 -24.442 1.00 53.75 552 PRO A O 1
ATOM 4101 N N . ARG A 1 553 ? 30.130 14.092 -25.462 1.00 50.78 553 ARG A N 1
ATOM 4102 C CA . ARG A 1 553 ? 31.392 14.811 -25.688 1.00 50.78 553 ARG A CA 1
ATOM 4103 C C . ARG A 1 553 ? 31.951 15.272 -24.337 1.00 50.78 553 ARG A C 1
ATOM 4105 O O . ARG A 1 553 ? 31.268 16.017 -23.635 1.00 50.78 553 ARG A O 1
ATOM 4112 N N . ARG A 1 554 ? 33.169 14.875 -23.944 1.00 54.00 554 ARG A N 1
ATOM 4113 C CA . ARG A 1 554 ? 33.823 15.530 -22.795 1.00 54.00 554 ARG A CA 1
ATOM 4114 C C . ARG A 1 554 ? 34.244 16.939 -23.203 1.00 54.00 554 ARG A C 1
ATOM 4116 O O . ARG A 1 554 ? 34.660 17.163 -24.339 1.00 54.00 554 ARG A O 1
ATOM 4123 N N . GLY A 1 555 ? 34.126 17.902 -22.288 1.00 46.00 555 GLY A N 1
ATOM 4124 C CA . GLY A 1 555 ? 34.599 19.266 -22.533 1.00 46.00 555 GLY A CA 1
ATOM 4125 C C . GLY A 1 555 ? 36.067 19.250 -22.975 1.00 46.00 555 GLY A C 1
ATOM 4126 O O . GLY A 1 555 ? 36.925 18.841 -22.199 1.00 46.00 555 GLY A O 1
ATOM 4127 N N . GLY A 1 556 ? 36.329 19.655 -24.223 1.00 52.72 556 GLY A N 1
ATOM 4128 C CA . GLY A 1 556 ? 37.665 19.683 -24.834 1.00 52.72 556 GLY A CA 1
ATOM 4129 C C . GLY A 1 556 ? 38.050 18.488 -25.726 1.00 52.72 556 GLY A C 1
ATOM 4130 O O . GLY A 1 556 ? 39.162 18.491 -26.237 1.00 52.72 556 GLY A O 1
ATOM 4131 N N . GLU A 1 557 ? 37.175 17.499 -25.935 1.00 51.44 557 GLU A N 1
ATOM 4132 C CA . GLU A 1 557 ? 37.466 16.268 -26.703 1.00 51.44 557 GLU A CA 1
ATOM 4133 C C . GLU A 1 557 ? 37.197 16.449 -28.220 1.00 51.44 557 GLU A C 1
ATOM 4135 O O . GLU A 1 557 ? 36.167 17.017 -28.626 1.00 51.44 557 GLU A O 1
ATOM 4140 N N . SER A 1 558 ? 38.134 15.993 -29.062 1.00 49.06 558 SER A N 1
ATOM 4141 C CA . SER A 1 558 ? 38.050 16.067 -30.533 1.00 49.06 558 SER A CA 1
ATOM 4142 C C . SER A 1 558 ? 37.098 15.008 -31.117 1.00 49.06 558 SER A C 1
ATOM 4144 O O . SER A 1 558 ? 36.782 14.016 -30.463 1.00 49.06 558 SER A O 1
ATOM 4146 N N . ASP A 1 559 ? 36.601 15.205 -32.347 1.00 51.00 559 ASP A N 1
ATOM 4147 C CA . ASP A 1 559 ? 35.667 14.247 -32.973 1.00 51.00 559 ASP A CA 1
ATOM 4148 C C . ASP A 1 559 ? 36.321 12.882 -33.288 1.00 51.00 559 ASP A C 1
ATOM 4150 O O . ASP A 1 559 ? 35.608 11.883 -33.359 1.00 51.00 559 ASP A O 1
ATOM 4154 N N . ASP A 1 560 ? 37.657 12.820 -33.375 1.00 44.62 560 ASP A N 1
ATOM 4155 C CA . ASP A 1 560 ? 38.431 11.585 -33.583 1.00 44.62 560 ASP A CA 1
ATOM 4156 C C . ASP A 1 560 ? 38.630 10.768 -32.288 1.00 44.62 560 ASP A C 1
ATOM 4158 O O . ASP A 1 560 ? 38.749 9.545 -32.332 1.00 44.62 560 ASP A O 1
ATOM 4162 N N . GLU A 1 561 ? 38.608 11.412 -31.114 1.00 51.03 561 GLU A N 1
ATOM 4163 C CA . GLU A 1 561 ? 38.672 10.748 -29.794 1.00 51.03 561 GLU A CA 1
ATOM 4164 C C . GLU A 1 561 ? 37.314 10.162 -29.361 1.00 51.03 561 GLU A C 1
ATOM 4166 O O . GLU A 1 561 ? 37.202 9.434 -28.368 1.00 51.03 561 GLU A O 1
ATOM 4171 N N . ARG A 1 562 ? 36.261 10.456 -30.128 1.00 55.41 562 ARG A N 1
ATOM 4172 C CA . ARG A 1 562 ? 34.885 10.024 -29.898 1.00 55.41 562 ARG A CA 1
ATOM 4173 C C . ARG A 1 562 ? 34.669 8.616 -30.465 1.00 55.41 562 ARG A C 1
ATOM 4175 O O . ARG A 1 562 ? 33.992 8.449 -31.475 1.00 55.41 562 ARG A O 1
ATOM 4182 N N . GLU A 1 563 ? 35.246 7.598 -29.821 1.00 49.91 563 GLU A N 1
ATOM 4183 C CA . GLU A 1 563 ? 35.108 6.193 -30.249 1.00 49.91 563 GLU A CA 1
ATOM 4184 C C . GLU A 1 563 ? 33.635 5.794 -30.485 1.00 49.91 563 GLU A C 1
ATOM 4186 O O . GLU A 1 563 ? 32.765 5.948 -29.619 1.00 49.91 563 GLU A O 1
ATOM 4191 N N . GLU A 1 564 ? 33.359 5.246 -31.672 1.00 45.44 564 GLU A N 1
ATOM 4192 C CA . GLU A 1 564 ? 32.079 4.646 -32.035 1.00 45.44 564 GLU A CA 1
ATOM 4193 C C . GLU A 1 564 ? 31.936 3.291 -31.339 1.00 45.44 564 GLU A C 1
ATOM 4195 O O . GLU A 1 564 ? 32.697 2.350 -31.568 1.00 45.44 564 GLU A O 1
ATOM 4200 N N . MET A 1 565 ? 30.957 3.188 -30.446 1.00 45.22 565 MET A N 1
ATOM 4201 C CA . MET A 1 565 ? 30.775 1.999 -29.635 1.00 45.22 565 MET A CA 1
ATOM 4202 C C . MET A 1 565 ? 29.821 1.028 -30.334 1.00 45.22 565 MET A C 1
ATOM 4204 O O . MET A 1 565 ? 28.609 1.049 -30.120 1.00 45.22 565 MET A O 1
ATOM 4208 N N . LEU A 1 566 ? 30.369 0.151 -31.177 1.00 43.62 566 LEU A N 1
ATOM 4209 C CA . LEU A 1 566 ? 29.623 -0.988 -31.708 1.00 43.62 566 LEU A CA 1
ATOM 4210 C C . LEU A 1 566 ? 29.347 -1.970 -30.563 1.00 43.62 566 LEU A C 1
ATOM 4212 O O . LEU A 1 566 ? 30.228 -2.714 -30.134 1.00 43.62 566 LEU A O 1
ATOM 4216 N N . LEU A 1 567 ? 28.113 -1.984 -30.055 1.00 46.00 567 LEU A N 1
ATOM 4217 C CA . LEU A 1 567 ? 27.651 -3.076 -29.200 1.00 46.00 567 LEU A CA 1
ATOM 4218 C C . LEU A 1 567 ? 27.865 -4.402 -29.952 1.00 46.00 567 LEU A C 1
ATOM 4220 O O . LEU A 1 567 ? 27.517 -4.473 -31.136 1.00 46.00 567 LEU A O 1
ATOM 4224 N N . PRO A 1 568 ? 28.419 -5.449 -29.312 1.00 38.94 568 PRO A N 1
ATOM 4225 C CA . PRO A 1 568 ? 28.684 -6.710 -29.990 1.00 38.94 568 PRO A CA 1
ATOM 4226 C C . PRO A 1 568 ? 27.384 -7.234 -30.608 1.00 38.94 568 PRO A C 1
ATOM 4228 O O . PRO A 1 568 ? 26.360 -7.352 -29.924 1.00 38.94 568 PRO A O 1
ATOM 4231 N N . ARG A 1 569 ? 27.409 -7.496 -31.923 1.00 37.41 569 ARG A N 1
ATOM 4232 C CA . ARG A 1 569 ? 26.286 -8.113 -32.635 1.00 37.41 569 ARG A CA 1
ATOM 4233 C C . ARG A 1 569 ? 25.967 -9.435 -31.939 1.00 37.41 569 ARG A C 1
ATOM 4235 O O . ARG A 1 569 ? 26.865 -10.236 -31.690 1.00 37.41 569 ARG A O 1
ATOM 4242 N N . SER A 1 570 ? 24.700 -9.649 -31.592 1.00 35.97 570 SER A N 1
ATOM 4243 C CA . SER A 1 570 ? 24.239 -10.922 -31.041 1.00 35.97 570 SER A CA 1
ATOM 4244 C C . SER A 1 570 ? 24.599 -12.036 -32.025 1.00 35.97 570 SER A C 1
ATOM 4246 O O . SER A 1 570 ? 24.112 -12.010 -33.154 1.00 35.97 570 SER A O 1
ATOM 4248 N N . GLY A 1 571 ? 25.449 -12.980 -31.614 1.00 32.88 571 GLY A N 1
ATOM 4249 C CA . GLY A 1 571 ? 25.859 -14.108 -32.445 1.00 32.88 571 GLY A CA 1
ATOM 4250 C C . GLY A 1 571 ? 24.645 -14.905 -32.922 1.00 32.88 571 GLY A C 1
ATOM 4251 O O . GLY A 1 571 ? 23.997 -15.600 -32.141 1.00 32.88 571 GLY A O 1
ATOM 4252 N N . HIS A 1 572 ? 24.313 -14.765 -34.201 1.00 31.00 572 HIS A N 1
ATOM 4253 C CA . HIS A 1 572 ? 23.670 -15.817 -34.972 1.00 31.00 572 HIS A CA 1
ATOM 4254 C C . HIS A 1 572 ? 24.780 -16.529 -35.735 1.00 31.00 572 HIS A C 1
ATOM 4256 O O . HIS A 1 572 ? 25.707 -15.893 -36.222 1.00 31.00 572 HIS A O 1
ATOM 4262 N N . SER A 1 573 ? 24.713 -17.853 -35.734 1.00 31.20 573 SER A N 1
ATOM 4263 C CA . SER A 1 573 ? 25.603 -18.749 -36.458 1.00 31.20 573 SER A CA 1
ATOM 4264 C C . SER A 1 573 ? 25.607 -18.402 -37.947 1.00 31.20 573 SER A C 1
ATOM 4266 O O . SER A 1 573 ? 24.632 -18.686 -38.644 1.00 31.20 573 SER A O 1
ATOM 4268 N N . ASP A 1 574 ? 26.696 -17.795 -38.407 1.00 32.03 574 ASP A N 1
ATOM 4269 C CA . ASP A 1 574 ? 27.016 -17.656 -39.821 1.00 32.03 574 ASP A CA 1
ATOM 4270 C C . ASP A 1 574 ? 27.536 -19.006 -40.331 1.00 32.03 574 ASP A C 1
ATOM 4272 O O . ASP A 1 574 ? 28.694 -19.355 -40.121 1.00 32.03 574 ASP A O 1
ATOM 4276 N N . ASP A 1 575 ? 26.660 -19.760 -40.990 1.00 32.78 575 ASP A N 1
ATOM 4277 C CA . ASP A 1 575 ? 27.033 -20.798 -41.953 1.00 32.78 575 ASP A CA 1
ATOM 4278 C C . ASP A 1 575 ? 26.199 -20.565 -43.221 1.00 32.78 575 ASP A C 1
ATOM 4280 O O . ASP A 1 575 ? 25.145 -21.160 -43.439 1.00 32.78 575 ASP A O 1
ATOM 4284 N N . ALA A 1 576 ? 26.653 -19.621 -44.045 1.00 29.36 576 ALA A N 1
ATOM 4285 C CA . ALA A 1 576 ? 26.288 -19.517 -45.454 1.00 29.36 576 ALA A CA 1
ATOM 4286 C C . ALA A 1 576 ? 27.424 -18.796 -46.194 1.00 29.36 576 ALA A C 1
ATOM 4288 O O . ALA A 1 576 ? 27.723 -17.632 -45.929 1.00 29.36 576 ALA A O 1
ATOM 4289 N N . GLY A 1 577 ? 28.106 -19.530 -47.076 1.00 30.03 577 GLY A N 1
ATOM 4290 C CA . GLY A 1 577 ? 29.225 -19.038 -47.878 1.00 30.03 577 GLY A CA 1
ATOM 4291 C C . GLY A 1 577 ? 28.832 -17.957 -48.899 1.00 30.03 577 GLY A C 1
ATOM 4292 O O . GLY A 1 577 ? 27.651 -17.681 -49.109 1.00 30.03 577 GLY A O 1
ATOM 4293 N N . PRO A 1 578 ? 29.824 -17.335 -49.558 1.00 33.75 578 PRO A N 1
ATOM 4294 C CA . PRO A 1 578 ? 29.619 -16.155 -50.379 1.00 33.75 578 PRO A CA 1
ATOM 4295 C C . PRO A 1 578 ? 29.116 -16.565 -51.762 1.00 33.75 578 PRO A C 1
ATOM 4297 O O . PRO A 1 578 ? 29.898 -16.982 -52.609 1.00 33.75 578 PRO A O 1
ATOM 4300 N N . ASN A 1 579 ? 27.812 -16.459 -51.983 1.00 32.81 579 ASN A N 1
ATOM 4301 C CA . ASN A 1 579 ? 27.203 -16.273 -53.298 1.00 32.81 579 ASN A CA 1
ATOM 4302 C C . ASN A 1 579 ? 25.735 -15.922 -53.075 1.00 32.81 579 ASN A C 1
ATOM 4304 O O . ASN A 1 579 ? 24.934 -16.821 -52.886 1.00 32.81 579 ASN A O 1
ATOM 4308 N N . ASP A 1 580 ? 25.442 -14.622 -53.011 1.00 28.47 580 ASP A N 1
ATOM 4309 C CA . ASP A 1 580 ? 24.172 -14.005 -53.432 1.00 28.47 580 ASP A CA 1
ATOM 4310 C C . ASP A 1 580 ? 24.284 -12.481 -53.264 1.00 28.47 580 ASP A C 1
ATOM 4312 O O . ASP A 1 580 ? 23.555 -11.809 -52.538 1.00 28.47 580 ASP A O 1
ATOM 4316 N N . ALA A 1 581 ? 25.262 -11.901 -53.960 1.00 30.53 581 ALA A N 1
ATOM 4317 C CA . ALA A 1 581 ? 25.343 -10.462 -54.167 1.00 30.53 581 ALA A CA 1
ATOM 4318 C C . ALA A 1 581 ? 24.446 -10.072 -55.351 1.00 30.53 581 ALA A C 1
ATOM 4320 O O . ALA A 1 581 ? 24.965 -9.703 -56.400 1.00 30.53 581 ALA A O 1
ATOM 4321 N N . GLN A 1 582 ? 23.115 -10.199 -55.224 1.00 32.78 582 GLN A N 1
ATOM 4322 C CA . GLN A 1 582 ? 22.176 -9.660 -56.223 1.00 32.78 582 GLN A CA 1
ATOM 4323 C C . GLN A 1 582 ? 20.695 -9.645 -55.797 1.00 32.78 582 GLN A C 1
ATOM 4325 O O . GLN A 1 582 ? 19.828 -10.054 -56.559 1.00 32.78 582 GLN A O 1
ATOM 4330 N N . THR A 1 583 ? 20.337 -9.125 -54.615 1.00 29.95 583 THR A N 1
ATOM 4331 C CA . THR A 1 583 ? 18.959 -8.616 -54.395 1.00 29.95 583 THR A CA 1
ATOM 4332 C C . THR A 1 583 ? 18.878 -7.627 -53.227 1.00 29.95 583 THR A C 1
ATOM 4334 O O . THR A 1 583 ? 18.402 -7.943 -52.144 1.00 29.95 583 THR A O 1
ATOM 4337 N N . ALA A 1 584 ? 19.352 -6.397 -53.430 1.00 26.48 584 ALA A N 1
ATOM 4338 C CA . ALA A 1 584 ? 19.105 -5.292 -52.501 1.00 26.48 584 ALA A CA 1
ATOM 4339 C C . ALA A 1 584 ? 19.139 -3.949 -53.239 1.00 26.48 584 ALA A C 1
ATOM 4341 O O . ALA A 1 584 ? 20.111 -3.215 -53.147 1.00 26.48 584 ALA A O 1
ATOM 4342 N N . PHE A 1 585 ? 18.085 -3.638 -53.993 1.00 26.03 585 PHE A N 1
ATOM 4343 C CA . PHE A 1 585 ? 17.767 -2.271 -54.416 1.00 26.03 585 PHE A CA 1
ATOM 4344 C C . PHE A 1 585 ? 16.273 -2.200 -54.727 1.00 26.03 585 PHE A C 1
ATOM 4346 O O . PHE A 1 585 ? 15.860 -2.581 -55.812 1.00 26.03 585 PHE A O 1
ATOM 4353 N N . HIS A 1 586 ? 15.469 -1.793 -53.742 1.00 25.52 586 HIS A N 1
ATOM 4354 C CA . HIS A 1 586 ? 14.229 -1.022 -53.907 1.00 25.52 586 HIS A CA 1
ATOM 4355 C C . HIS A 1 586 ? 13.564 -0.850 -52.535 1.00 25.52 586 HIS A C 1
ATOM 4357 O O . HIS A 1 586 ? 12.946 -1.785 -52.039 1.00 25.52 586 HIS A O 1
ATOM 4363 N N . ALA A 1 587 ? 13.724 0.333 -51.933 1.00 23.30 587 ALA A N 1
ATOM 4364 C CA . ALA A 1 587 ? 12.733 1.032 -51.099 1.00 23.30 587 ALA A CA 1
ATOM 4365 C C . ALA A 1 587 ? 13.427 2.146 -50.294 1.00 23.30 587 ALA A C 1
ATOM 4367 O O . ALA A 1 587 ? 13.733 1.990 -49.116 1.00 23.30 587 ALA A O 1
ATOM 4368 N N . ALA A 1 588 ? 13.676 3.279 -50.942 1.00 23.66 588 ALA A N 1
ATOM 4369 C CA . ALA A 1 588 ? 13.897 4.547 -50.262 1.00 23.66 588 ALA A CA 1
ATOM 4370 C C . ALA A 1 588 ? 13.365 5.648 -51.176 1.00 23.66 588 ALA A C 1
ATOM 4372 O O . ALA A 1 588 ? 14.040 6.019 -52.124 1.00 23.66 588 ALA A O 1
ATOM 4373 N N . GLU A 1 589 ? 12.134 6.091 -50.925 1.00 25.41 589 GLU A N 1
ATOM 4374 C CA . GLU A 1 589 ? 11.619 7.422 -51.262 1.00 25.41 589 GLU A CA 1
ATOM 4375 C C . GLU A 1 589 ? 10.229 7.604 -50.622 1.00 25.41 589 GLU A C 1
ATOM 4377 O O . GLU A 1 589 ? 9.564 6.616 -50.315 1.00 25.41 589 GLU A O 1
ATOM 4382 N N . HIS A 1 590 ? 9.827 8.867 -50.423 1.00 25.80 590 HIS A N 1
ATOM 4383 C CA . HIS A 1 590 ? 8.705 9.413 -49.630 1.00 25.80 590 HIS A CA 1
ATOM 4384 C C . HIS A 1 590 ? 9.119 9.845 -48.210 1.00 25.80 590 HIS A C 1
ATOM 4386 O O . HIS A 1 590 ? 9.072 9.069 -47.263 1.00 25.80 590 HIS A O 1
ATOM 4392 N N . SER A 1 591 ? 9.720 11.024 -48.011 1.00 24.25 591 SER A N 1
ATOM 4393 C CA . SER A 1 591 ? 9.246 12.405 -48.268 1.00 24.25 591 SER A CA 1
ATOM 4394 C C . SER A 1 591 ? 8.163 12.876 -47.289 1.00 24.25 591 SER A C 1
ATOM 4396 O O . SER A 1 591 ? 6.974 12.634 -47.463 1.00 24.25 591 SER A O 1
ATOM 4398 N N . ILE A 1 592 ? 8.659 13.588 -46.277 1.00 24.30 592 ILE A N 1
ATOM 4399 C CA . ILE A 1 592 ? 8.089 14.705 -45.509 1.00 24.30 592 ILE A CA 1
ATOM 4400 C C . ILE A 1 592 ? 6.788 15.284 -46.089 1.00 24.30 592 ILE A C 1
ATOM 4402 O O . ILE A 1 592 ? 6.823 15.893 -47.154 1.00 24.30 592 ILE A O 1
ATOM 4406 N N . TRP A 1 593 ? 5.700 15.218 -45.312 1.00 23.25 593 TRP A N 1
ATOM 4407 C CA . TRP A 1 593 ? 4.629 16.223 -45.292 1.00 23.25 593 TRP A CA 1
ATOM 4408 C C . TRP A 1 593 ? 4.234 16.496 -43.837 1.00 23.25 593 TRP A C 1
ATOM 4410 O O . TRP A 1 593 ? 3.774 15.606 -43.123 1.00 23.25 593 TRP A O 1
ATOM 4420 N N . SER A 1 594 ? 4.453 17.736 -43.401 1.00 23.66 594 SER A N 1
ATOM 4421 C CA . SER A 1 594 ? 3.857 18.309 -42.199 1.00 23.66 594 SER A CA 1
ATOM 4422 C C . SER A 1 594 ? 2.421 18.734 -42.506 1.00 23.66 594 SER A C 1
ATOM 4424 O O . SER A 1 594 ? 2.145 19.246 -43.590 1.00 23.66 594 SER A O 1
ATOM 4426 N N . LEU A 1 595 ? 1.512 18.572 -41.546 1.00 24.14 595 LEU A N 1
ATOM 4427 C CA . LEU A 1 595 ? 0.219 19.254 -41.555 1.00 24.14 595 LEU A CA 1
ATOM 4428 C C . LEU A 1 595 ? -0.088 19.760 -40.143 1.00 24.14 595 LEU A C 1
ATOM 4430 O O . LEU A 1 595 ? -0.302 18.991 -39.208 1.00 24.14 595 LEU A O 1
ATOM 4434 N N . HIS A 1 596 ? -0.056 21.087 -40.023 1.00 24.45 596 HIS A N 1
ATOM 4435 C CA . HIS A 1 596 ? -0.623 21.870 -38.932 1.00 24.45 596 HIS A CA 1
ATOM 4436 C C . HIS A 1 596 ? -2.157 21.810 -38.961 1.00 24.45 596 HIS A C 1
ATOM 4438 O O . HIS A 1 596 ? -2.732 21.790 -40.043 1.00 24.45 596 HIS A O 1
ATOM 4444 N N . ASN A 1 597 ? -2.752 21.880 -37.760 1.00 26.73 597 ASN A N 1
ATOM 4445 C CA . ASN A 1 597 ? -4.090 22.359 -37.377 1.00 26.73 597 ASN A CA 1
ATOM 4446 C C . ASN A 1 597 ? -5.287 22.055 -38.296 1.00 26.73 597 ASN A C 1
ATOM 4448 O O . ASN A 1 597 ? -5.319 22.470 -39.447 1.00 26.73 597 ASN A O 1
ATOM 4452 N N . THR A 1 598 ? -6.383 21.552 -37.713 1.00 23.77 598 THR A N 1
ATOM 4453 C CA . THR A 1 598 ? -7.604 22.353 -37.453 1.00 23.77 598 THR A CA 1
ATOM 4454 C C . THR A 1 598 ? -8.635 21.509 -36.686 1.00 23.77 598 THR A C 1
ATOM 4456 O O . THR A 1 598 ? -8.938 20.376 -37.047 1.00 23.77 598 THR A O 1
ATOM 4459 N N . THR A 1 599 ? -9.156 22.094 -35.610 1.00 24.97 599 THR A N 1
ATOM 4460 C CA . THR A 1 599 ? -10.307 21.686 -34.794 1.00 24.97 599 THR A CA 1
ATOM 4461 C C . THR A 1 599 ? -11.551 21.370 -35.627 1.00 24.97 599 THR A C 1
ATOM 4463 O O . THR A 1 599 ? -11.921 22.182 -36.469 1.00 24.97 599 THR A O 1
ATOM 4466 N N . VAL A 1 600 ? -12.281 20.291 -35.315 1.00 21.20 600 VAL A N 1
ATOM 4467 C CA . VAL A 1 600 ? -13.695 20.164 -35.712 1.00 21.20 600 VAL A CA 1
ATOM 4468 C C . VAL A 1 600 ? -14.538 19.609 -34.563 1.00 21.20 600 VAL A C 1
ATOM 4470 O O . VAL A 1 600 ? -14.395 18.466 -34.135 1.00 21.20 600 VAL A O 1
ATOM 4473 N N . VAL A 1 601 ? -15.432 20.480 -34.098 1.00 23.94 601 VAL A N 1
ATOM 4474 C CA . VAL A 1 601 ? -16.670 20.206 -33.362 1.00 23.94 601 VAL A CA 1
ATOM 4475 C C . VAL A 1 601 ? -17.633 19.481 -34.304 1.00 23.94 601 VAL A C 1
ATOM 4477 O O . VAL A 1 601 ? -17.826 19.937 -35.428 1.00 23.94 601 VAL A O 1
ATOM 4480 N N . ILE A 1 602 ? -18.264 18.390 -33.864 1.00 23.89 602 ILE A N 1
ATOM 4481 C CA . ILE A 1 602 ? -19.295 17.702 -34.654 1.00 23.89 602 ILE A CA 1
ATOM 4482 C C . ILE A 1 602 ? -20.679 18.021 -34.080 1.00 23.89 602 ILE A C 1
ATOM 4484 O O . ILE A 1 602 ? -21.072 17.496 -33.041 1.00 23.89 602 ILE A O 1
ATOM 4488 N N . SER A 1 603 ? -21.436 18.835 -34.813 1.00 28.28 603 SER A N 1
ATOM 4489 C CA . SER A 1 603 ? -22.897 18.785 -34.862 1.00 28.28 603 SER A CA 1
ATOM 4490 C C . SER A 1 603 ? -23.354 18.977 -36.317 1.00 28.28 603 SER A C 1
ATOM 4492 O O . SER A 1 603 ? -22.829 19.830 -37.026 1.00 28.28 603 SER A O 1
ATOM 4494 N N . GLY A 1 604 ? -24.330 18.172 -36.758 1.00 24.59 604 GLY A N 1
ATOM 4495 C CA . GLY A 1 604 ? -25.160 18.448 -37.943 1.00 24.59 604 GLY A CA 1
ATOM 4496 C C . GLY A 1 604 ? -24.691 17.900 -39.305 1.00 24.59 604 GLY A C 1
ATOM 4497 O O . GLY A 1 604 ? -23.748 18.388 -39.909 1.00 24.59 604 GLY A O 1
ATOM 4498 N N . VAL A 1 605 ? -25.437 16.916 -39.813 1.00 28.09 605 VAL A N 1
ATOM 4499 C CA . VAL A 1 605 ? -25.503 16.360 -41.196 1.00 28.09 605 VAL A CA 1
ATOM 4500 C C . VAL A 1 605 ? -26.044 17.458 -42.171 1.00 28.09 605 VAL A C 1
ATOM 4502 O O . VAL A 1 605 ? -26.763 18.316 -41.655 1.00 28.09 605 VAL A O 1
ATOM 4505 N N . PRO A 1 606 ? -25.782 17.514 -43.518 1.00 26.45 606 PRO A N 1
ATOM 4506 C CA . PRO A 1 606 ? -25.799 16.403 -44.489 1.00 26.45 606 PRO A CA 1
ATOM 4507 C C . PRO A 1 606 ? -24.712 16.326 -45.584 1.00 26.45 606 PRO A C 1
ATOM 4509 O O . PRO A 1 606 ? -24.072 17.294 -45.982 1.00 26.45 606 PRO A O 1
ATOM 4512 N N . VAL A 1 607 ? -24.590 15.103 -46.114 1.00 26.25 607 VAL A N 1
ATOM 4513 C CA . VAL A 1 607 ? -23.756 14.666 -47.245 1.00 26.25 607 VAL A CA 1
ATOM 4514 C C . VAL A 1 607 ? -24.449 14.965 -48.581 1.00 26.25 607 VAL A C 1
ATOM 4516 O O . VAL A 1 607 ? -25.622 14.635 -48.754 1.00 26.25 607 VAL A O 1
ATOM 4519 N N . GLN A 1 608 ? -23.703 15.501 -49.555 1.00 24.84 608 GLN A N 1
ATOM 4520 C CA . GLN A 1 608 ? -24.068 15.492 -50.977 1.00 24.84 608 GLN A CA 1
ATOM 4521 C C . GLN A 1 608 ? -23.244 14.449 -51.743 1.00 24.84 608 GLN A C 1
ATOM 4523 O O . GLN A 1 608 ? -22.041 14.296 -51.541 1.00 24.84 608 GLN A O 1
ATOM 4528 N N . ALA A 1 609 ? -23.940 13.719 -52.612 1.00 28.50 609 ALA A N 1
ATOM 4529 C CA . ALA A 1 609 ? -23.463 12.579 -53.379 1.00 28.50 609 ALA A CA 1
ATOM 4530 C C . ALA A 1 609 ? -22.529 12.964 -54.542 1.00 28.50 609 ALA A C 1
ATOM 4532 O O . ALA A 1 609 ? -22.773 13.934 -55.257 1.00 28.50 609 ALA A O 1
ATOM 4533 N N . GLY A 1 610 ? -21.518 12.127 -54.794 1.00 25.22 610 GLY A N 1
ATOM 4534 C CA . GLY A 1 610 ? -20.649 12.206 -55.967 1.00 25.22 610 GLY A CA 1
ATOM 4535 C C . GLY A 1 610 ? -20.075 10.835 -56.322 1.00 25.22 610 GLY A C 1
ATOM 4536 O O . GLY A 1 610 ? -19.226 10.301 -55.617 1.00 25.22 610 GLY A O 1
ATOM 4537 N N . ASN A 1 611 ? -20.576 10.264 -57.417 1.00 27.84 611 ASN A N 1
ATOM 4538 C CA . ASN A 1 611 ? -20.208 8.968 -57.985 1.00 27.84 611 ASN A CA 1
ATOM 4539 C C . ASN A 1 611 ? -18.698 8.802 -58.233 1.00 27.84 611 ASN A C 1
ATOM 4541 O O . ASN A 1 611 ? -18.120 9.535 -59.030 1.00 27.84 611 ASN A O 1
ATOM 4545 N N . SER A 1 612 ? -18.106 7.718 -57.727 1.00 26.48 612 SER A N 1
ATOM 4546 C CA . SER A 1 612 ? -17.130 6.942 -58.504 1.00 26.48 612 SER A CA 1
ATOM 4547 C C . SER A 1 612 ? -17.074 5.491 -58.016 1.00 26.48 612 SER A C 1
ATOM 4549 O O . SER A 1 612 ? -16.818 5.199 -56.852 1.00 26.48 612 SER A O 1
ATOM 4551 N N . LYS A 1 613 ? -17.352 4.562 -58.937 1.00 30.38 613 LYS A N 1
ATOM 4552 C CA . LYS A 1 613 ? -17.142 3.124 -58.761 1.00 30.38 613 LYS A CA 1
ATOM 4553 C C . LYS A 1 613 ? -15.643 2.858 -58.590 1.00 30.38 613 LYS A C 1
ATOM 4555 O O . LYS A 1 613 ? -14.896 2.967 -59.559 1.00 30.38 613 LYS A O 1
ATOM 4560 N N . LYS A 1 614 ? -15.223 2.446 -57.396 1.00 26.41 614 LYS A N 1
ATOM 4561 C CA . LYS A 1 614 ? -14.038 1.606 -57.189 1.00 26.41 614 LYS A CA 1
ATOM 4562 C C . LYS A 1 614 ? -14.401 0.521 -56.187 1.00 26.41 614 LYS A C 1
ATOM 4564 O O . LYS A 1 614 ? -14.828 0.813 -55.076 1.00 26.41 614 LYS A O 1
ATOM 4569 N N . GLU A 1 615 ? -14.274 -0.721 -56.638 1.00 25.86 615 GLU A N 1
ATOM 4570 C CA . GLU A 1 615 ? -14.400 -1.925 -55.826 1.00 25.86 615 GLU A CA 1
ATOM 4571 C C . GLU A 1 615 ? -13.500 -1.818 -54.592 1.00 25.86 615 GLU A C 1
ATOM 4573 O O . GLU A 1 615 ? -12.274 -1.744 -54.694 1.00 25.86 615 GLU A O 1
ATOM 4578 N N . VAL A 1 616 ? -14.121 -1.816 -53.415 1.00 24.59 616 VAL A N 1
ATOM 4579 C CA . VAL A 1 616 ? -13.424 -2.015 -52.148 1.00 24.59 616 VAL A CA 1
ATOM 4580 C C . VAL A 1 616 ? -13.173 -3.513 -52.024 1.00 24.59 616 VAL A C 1
ATOM 4582 O O . VAL A 1 616 ? -14.082 -4.294 -51.752 1.00 24.59 616 VAL A O 1
ATOM 4585 N N . ARG A 1 617 ? -11.925 -3.928 -52.257 1.00 24.81 617 ARG A N 1
ATOM 4586 C CA . ARG A 1 617 ? -11.437 -5.231 -51.800 1.00 24.81 617 ARG A CA 1
ATOM 4587 C C . ARG A 1 617 ? -11.506 -5.252 -50.273 1.00 24.81 617 ARG A C 1
ATOM 4589 O O . ARG A 1 617 ? -10.897 -4.412 -49.616 1.00 24.81 617 ARG A O 1
ATOM 4596 N N . ASN A 1 618 ? -12.257 -6.219 -49.753 1.00 27.69 618 ASN A N 1
ATOM 4597 C CA . ASN A 1 618 ? -12.422 -6.527 -48.337 1.00 27.69 618 ASN A CA 1
ATOM 4598 C C . ASN A 1 618 ? -11.090 -6.492 -47.570 1.00 27.69 618 ASN A C 1
ATOM 4600 O O . ASN A 1 618 ? -10.178 -7.272 -47.846 1.00 27.69 618 ASN A O 1
ATOM 4604 N N . ASN A 1 619 ? -11.026 -5.612 -46.576 1.00 24.97 619 ASN A N 1
ATOM 4605 C CA . ASN A 1 619 ? -10.055 -5.624 -45.490 1.00 24.97 619 ASN A CA 1
ATOM 4606 C C . ASN A 1 619 ? -10.713 -6.394 -44.324 1.00 24.97 619 ASN A C 1
ATOM 4608 O O . ASN A 1 619 ? -11.859 -6.068 -44.003 1.00 24.97 619 ASN A O 1
ATOM 4612 N N . PRO A 1 620 ? -10.095 -7.416 -43.701 1.00 30.61 620 PRO A N 1
ATOM 4613 C CA . PRO A 1 620 ? -10.732 -8.157 -42.618 1.00 30.61 620 PRO A CA 1
ATOM 4614 C C . PRO A 1 620 ? -10.628 -7.348 -41.317 1.00 30.61 620 PRO A C 1
ATOM 4616 O O . PRO A 1 620 ? -9.757 -7.566 -40.481 1.00 30.61 620 PRO A O 1
ATOM 4619 N N . THR A 1 621 ? -11.506 -6.365 -41.160 1.00 31.00 621 THR A N 1
ATOM 4620 C CA . THR A 1 621 ? -11.763 -5.668 -39.896 1.00 31.00 621 THR A CA 1
ATOM 4621 C C . THR A 1 621 ? -12.754 -6.470 -39.060 1.00 31.00 621 THR A C 1
ATOM 4623 O O . THR A 1 621 ? -13.805 -6.835 -39.572 1.00 31.00 621 THR A O 1
ATOM 4626 N N . MET A 1 622 ? -12.428 -6.694 -37.780 1.00 32.84 622 MET A N 1
ATOM 4627 C CA . MET A 1 622 ? -13.347 -7.101 -36.704 1.00 32.84 622 MET A CA 1
ATOM 4628 C C . MET A 1 622 ? -14.432 -8.121 -37.088 1.00 32.84 622 MET A C 1
ATOM 4630 O O . MET A 1 622 ? -15.566 -7.751 -37.381 1.00 32.84 622 MET A O 1
ATOM 4634 N N . SER A 1 623 ? -14.160 -9.415 -36.941 1.00 30.81 623 SER A N 1
ATOM 4635 C CA . SER A 1 623 ? -15.254 -10.354 -36.691 1.00 30.81 623 SER A CA 1
ATOM 4636 C C . SER A 1 623 ? -15.602 -10.296 -35.199 1.00 30.81 623 SER A C 1
ATOM 4638 O O . SER A 1 623 ? -15.044 -11.042 -34.397 1.00 30.81 623 SER A O 1
ATOM 4640 N N . GLN A 1 624 ? -16.504 -9.390 -34.806 1.00 39.50 624 GLN A N 1
ATOM 4641 C CA . GLN A 1 624 ? -17.402 -9.734 -33.703 1.00 39.50 624 GLN A CA 1
ATOM 4642 C C . GLN A 1 624 ? -18.203 -10.937 -34.207 1.00 39.50 624 GLN A C 1
ATOM 4644 O O . GLN A 1 624 ? -18.938 -10.818 -35.188 1.00 39.50 624 GLN A O 1
ATOM 4649 N N . GLU A 1 625 ? -17.973 -12.120 -33.642 1.00 39.44 625 GLU A N 1
ATOM 4650 C CA . GLU A 1 625 ? -18.723 -13.305 -34.049 1.00 39.44 625 GLU A CA 1
ATOM 4651 C C . GLU A 1 625 ? -20.188 -13.126 -33.645 1.00 39.44 625 GLU A C 1
ATOM 4653 O O . GLU A 1 625 ? -20.535 -13.107 -32.463 1.00 39.44 625 GLU A O 1
ATOM 4658 N N . PHE A 1 626 ? -21.058 -12.997 -34.648 1.00 50.06 626 PHE A N 1
ATOM 4659 C CA . PHE A 1 626 ? -22.498 -13.138 -34.486 1.00 50.06 626 PHE A CA 1
ATOM 4660 C C . PHE A 1 626 ? -22.782 -14.506 -33.874 1.00 50.06 626 PHE A C 1
ATOM 4662 O O . PHE A 1 626 ? -22.577 -15.529 -34.525 1.00 50.06 626 PHE A O 1
ATOM 4669 N N . LYS A 1 627 ? -23.268 -14.549 -32.632 1.00 54.19 627 LYS A N 1
ATOM 4670 C CA . LYS A 1 627 ? -23.641 -15.835 -32.036 1.00 54.19 627 LYS A CA 1
ATOM 4671 C C . LYS A 1 627 ? -25.023 -16.313 -32.470 1.00 54.19 627 LYS A C 1
ATOM 4673 O O . LYS A 1 627 ? -25.227 -17.524 -32.507 1.00 54.19 627 LYS A O 1
ATOM 4678 N N . ARG A 1 628 ? -25.975 -15.416 -32.784 1.00 66.88 628 ARG A N 1
ATOM 4679 C CA . ARG A 1 628 ? -27.341 -15.827 -33.160 1.00 66.88 628 ARG A CA 1
ATOM 4680 C C . ARG A 1 628 ? -28.175 -14.723 -33.825 1.00 66.88 628 ARG A C 1
ATOM 4682 O O . ARG A 1 628 ? -28.286 -13.621 -33.286 1.00 66.88 628 ARG A O 1
ATOM 4689 N N . GLU A 1 629 ? -28.801 -15.052 -34.953 1.00 78.50 629 GLU A N 1
ATOM 4690 C CA . GLU A 1 629 ? -29.901 -14.282 -35.554 1.00 78.50 629 GLU A CA 1
ATOM 4691 C C . GLU A 1 629 ? -31.242 -14.953 -35.235 1.00 78.50 629 GLU A C 1
ATOM 4693 O O . GLU A 1 629 ? -31.294 -16.177 -35.105 1.00 78.50 629 GLU A O 1
ATOM 4698 N N . TYR A 1 630 ? -32.312 -14.157 -35.149 1.00 83.94 630 TYR A N 1
ATOM 4699 C CA . TYR A 1 630 ? -33.681 -14.631 -34.905 1.00 83.94 630 TYR A CA 1
ATOM 4700 C C . TYR A 1 630 ? -34.576 -14.334 -36.123 1.00 83.94 630 TYR A C 1
ATOM 4702 O O . TYR A 1 630 ? -35.356 -13.374 -36.112 1.00 83.94 630 TYR A O 1
ATOM 4710 N N . PRO A 1 631 ? -34.445 -15.085 -37.234 1.00 82.75 631 PRO A N 1
ATOM 4711 C CA . PRO A 1 631 ? -35.240 -14.854 -38.441 1.00 82.75 631 PRO A CA 1
ATOM 4712 C C . PRO A 1 631 ? -36.747 -15.073 -38.225 1.00 82.75 631 PRO A C 1
ATOM 4714 O O . PRO A 1 631 ? -37.555 -14.499 -38.950 1.00 82.75 631 PRO A O 1
ATOM 4717 N N . GLU A 1 632 ? -37.142 -15.852 -37.217 1.00 82.06 632 GLU A N 1
ATOM 4718 C CA . GLU A 1 632 ? -38.530 -16.175 -36.878 1.00 82.06 632 GLU A CA 1
ATOM 4719 C C . GLU A 1 632 ? -39.361 -14.985 -36.381 1.00 82.06 632 GLU A C 1
ATOM 4721 O O . GLU A 1 632 ? -40.585 -15.102 -36.302 1.00 82.06 632 GLU A O 1
ATOM 4726 N N . VAL A 1 633 ? -38.718 -13.864 -36.034 1.00 85.81 633 VAL A N 1
ATOM 4727 C CA . VAL A 1 633 ? -39.405 -12.615 -35.673 1.00 85.81 633 VAL A CA 1
ATOM 4728 C C . VAL A 1 633 ? -39.388 -11.569 -36.789 1.00 85.81 633 VAL A C 1
ATOM 4730 O O . VAL A 1 633 ? -39.984 -10.504 -36.645 1.00 85.81 633 VAL A O 1
ATOM 4733 N N . LYS A 1 634 ? -38.755 -11.850 -37.935 1.00 86.94 634 LYS A N 1
ATOM 4734 C CA . LYS A 1 634 ? -38.721 -10.919 -39.070 1.00 86.94 634 LYS A CA 1
ATOM 4735 C C . LYS A 1 634 ? -40.125 -10.726 -39.655 1.00 86.94 634 LYS A C 1
ATOM 4737 O O . LYS A 1 634 ? -40.813 -11.684 -39.991 1.00 86.94 634 LYS A O 1
ATOM 4742 N N . GLY A 1 635 ? -40.543 -9.471 -39.803 1.00 83.19 635 GLY A N 1
ATOM 4743 C CA . GLY A 1 635 ? -41.858 -9.077 -40.313 1.00 83.19 635 GLY A CA 1
ATOM 4744 C C . GLY A 1 635 ? -42.995 -9.117 -39.286 1.00 83.19 635 GLY A C 1
ATOM 4745 O O . GLY A 1 635 ? -44.112 -8.733 -39.641 1.00 83.19 635 GLY A O 1
ATOM 4746 N N . MET A 1 636 ? -42.728 -9.549 -38.047 1.00 88.38 636 MET A N 1
ATOM 4747 C CA . MET A 1 636 ? -43.675 -9.443 -36.933 1.00 88.38 636 MET A CA 1
ATOM 4748 C C . MET A 1 636 ? -43.809 -7.991 -36.467 1.00 88.38 636 MET A C 1
ATOM 4750 O O . MET A 1 636 ? -42.948 -7.160 -36.749 1.00 88.38 636 MET A O 1
ATOM 4754 N N . ASP A 1 637 ? -44.887 -7.703 -35.742 1.00 92.94 637 ASP A N 1
ATOM 4755 C CA . ASP A 1 637 ? -44.997 -6.464 -34.976 1.00 92.94 637 ASP A CA 1
ATOM 4756 C C . ASP A 1 637 ? -43.864 -6.382 -33.938 1.00 92.94 637 ASP A C 1
ATOM 4758 O O . ASP A 1 637 ? -43.569 -7.377 -33.267 1.00 92.94 637 ASP A O 1
ATOM 4762 N N . ALA A 1 638 ? -43.220 -5.217 -33.821 1.00 87.19 638 ALA A N 1
ATOM 4763 C CA . ALA A 1 638 ? -42.024 -5.036 -33.000 1.00 87.19 638 ALA A CA 1
ATOM 4764 C C . ALA A 1 638 ? -42.243 -5.414 -31.524 1.00 87.19 638 ALA A C 1
ATOM 4766 O O . ALA A 1 638 ? -41.374 -6.040 -30.911 1.00 87.19 638 ALA A O 1
ATOM 4767 N N . GLN A 1 639 ? -43.414 -5.101 -30.965 1.00 87.81 639 GLN A N 1
ATOM 4768 C CA . GLN A 1 639 ? -43.720 -5.400 -29.569 1.00 87.81 639 GLN A CA 1
ATOM 4769 C C . GLN A 1 639 ? -44.017 -6.892 -29.373 1.00 87.81 639 GLN A C 1
ATOM 4771 O O . GLN A 1 639 ? -43.507 -7.510 -28.439 1.00 87.81 639 GLN A O 1
ATOM 4776 N N . ALA A 1 640 ? -44.747 -7.505 -30.310 1.00 86.25 640 ALA A N 1
ATOM 4777 C CA . ALA A 1 640 ? -44.996 -8.947 -30.298 1.00 86.25 640 ALA A CA 1
ATOM 4778 C C . ALA A 1 640 ? -43.702 -9.768 -30.475 1.00 86.25 640 ALA A C 1
ATOM 4780 O O . ALA A 1 640 ? -43.547 -10.833 -29.875 1.00 86.25 640 ALA A O 1
ATOM 4781 N N . ALA A 1 641 ? -42.757 -9.277 -31.283 1.00 87.25 641 ALA A N 1
ATOM 4782 C CA . ALA A 1 641 ? -41.437 -9.878 -31.454 1.00 87.25 641 ALA A CA 1
ATOM 4783 C C . ALA A 1 641 ? -40.618 -9.842 -30.155 1.00 87.25 641 ALA A C 1
ATOM 4785 O O . ALA A 1 641 ? -39.983 -10.837 -29.802 1.00 87.25 641 ALA A O 1
ATOM 4786 N N . LYS A 1 642 ? -40.666 -8.717 -29.429 1.00 88.06 642 LYS A N 1
ATOM 4787 C CA . LYS A 1 642 ? -40.011 -8.564 -28.128 1.00 88.06 642 LYS A CA 1
ATOM 4788 C C . LYS A 1 642 ? -40.554 -9.560 -27.102 1.00 88.06 642 LYS A C 1
ATOM 4790 O O . LYS A 1 642 ? -39.780 -10.336 -26.551 1.00 88.06 642 LYS A O 1
ATOM 4795 N N . GLU A 1 643 ? -41.870 -9.586 -26.906 1.00 86.69 643 GLU A N 1
ATOM 4796 C CA . GLU A 1 643 ? -42.521 -10.470 -25.928 1.00 86.69 643 GLU A CA 1
ATOM 4797 C C . GLU A 1 643 ? -42.273 -11.952 -26.230 1.00 86.69 643 GLU A C 1
ATOM 4799 O O . GLU A 1 643 ? -42.057 -12.751 -25.319 1.00 86.69 643 GLU A O 1
ATOM 4804 N N . LYS A 1 644 ? -42.264 -12.329 -27.516 1.00 84.56 644 LYS A N 1
ATOM 4805 C CA . LYS A 1 644 ? -41.953 -13.698 -27.935 1.00 84.56 644 LYS A CA 1
ATOM 4806 C C . LYS A 1 644 ? -40.529 -14.096 -27.541 1.00 84.56 644 LYS A C 1
ATOM 4808 O O . LYS A 1 644 ? -40.357 -15.168 -26.970 1.00 84.56 644 LYS A O 1
ATOM 4813 N N . LEU A 1 645 ? -39.531 -13.249 -27.806 1.00 83.88 645 LEU A N 1
ATOM 4814 C CA . LEU A 1 645 ? -38.137 -13.561 -27.472 1.00 83.88 645 LEU A CA 1
ATOM 4815 C C . LEU A 1 645 ? -37.879 -13.562 -25.960 1.00 83.88 645 LEU A C 1
ATOM 4817 O O . LEU A 1 645 ? -37.172 -14.445 -25.488 1.00 83.88 645 LEU A O 1
ATOM 4821 N N . GLU A 1 646 ? -38.476 -12.639 -25.202 1.00 82.56 646 GLU A N 1
ATOM 4822 C CA . GLU A 1 646 ? -38.353 -12.609 -23.733 1.00 82.56 646 GLU A CA 1
ATOM 4823 C C . GLU A 1 646 ? -39.020 -13.827 -23.072 1.00 82.56 646 GLU A C 1
ATOM 4825 O O . GLU A 1 646 ? -38.534 -14.326 -22.061 1.00 82.56 646 GLU A O 1
ATOM 4830 N N . LYS A 1 647 ? -40.110 -14.346 -23.654 1.00 80.19 647 LYS A N 1
ATOM 4831 C CA . LYS A 1 647 ? -40.821 -15.525 -23.138 1.00 80.19 647 LYS A CA 1
ATOM 4832 C C . LYS A 1 647 ? -40.173 -16.853 -23.533 1.00 80.19 647 LYS A C 1
ATOM 4834 O O . LYS A 1 647 ? -40.217 -17.808 -22.764 1.00 80.19 647 LYS A O 1
ATOM 4839 N N . GLU A 1 648 ? -39.650 -16.949 -24.752 1.00 77.50 648 GLU A N 1
ATOM 4840 C CA . GLU A 1 648 ? -39.062 -18.183 -25.291 1.00 77.50 648 GLU A CA 1
ATOM 4841 C C . GLU A 1 648 ? -37.634 -18.418 -24.770 1.00 77.50 648 GLU A C 1
ATOM 4843 O O . GLU A 1 648 ? -37.176 -19.560 -24.709 1.00 77.50 648 GLU A O 1
ATOM 4848 N N . TYR A 1 649 ? -36.950 -17.354 -24.337 1.00 73.25 649 TYR A N 1
ATOM 4849 C CA . TYR A 1 649 ? -35.577 -17.395 -23.848 1.00 73.25 649 TYR A CA 1
ATOM 4850 C C . TYR A 1 649 ? -35.445 -16.638 -22.519 1.00 73.25 649 TYR A C 1
ATOM 4852 O O . TYR A 1 649 ? -35.211 -15.428 -22.484 1.00 73.25 649 TYR A O 1
ATOM 4860 N N . ASP A 1 650 ? -35.575 -17.386 -21.427 1.00 55.09 650 ASP A N 1
ATOM 4861 C CA . ASP A 1 650 ? -35.531 -16.868 -20.060 1.00 55.09 650 ASP A CA 1
ATOM 4862 C C . ASP A 1 650 ? -34.214 -16.110 -19.778 1.00 55.09 650 ASP A C 1
ATOM 4864 O O . ASP A 1 650 ? -33.116 -16.620 -20.024 1.00 55.09 650 ASP A O 1
ATOM 4868 N N . GLY A 1 651 ? -34.320 -14.864 -19.306 1.00 60.97 651 GLY A N 1
ATOM 4869 C CA . GLY A 1 651 ? -33.179 -14.002 -18.968 1.00 60.97 651 GLY A CA 1
ATOM 4870 C C . GLY A 1 651 ? -32.545 -13.181 -20.108 1.00 60.97 651 GLY A C 1
ATOM 4871 O O . GLY A 1 651 ? -31.532 -12.520 -19.862 1.00 60.97 651 GLY A O 1
ATOM 4872 N N . LEU A 1 652 ? -33.092 -13.167 -21.334 1.00 70.25 652 LEU A N 1
ATOM 4873 C CA . LEU A 1 652 ? -32.625 -12.250 -22.392 1.00 70.25 652 LEU A CA 1
ATOM 4874 C C . LEU A 1 652 ? -33.188 -10.834 -22.209 1.00 70.25 652 LEU A C 1
ATOM 4876 O O . LEU A 1 652 ? -34.396 -10.638 -22.141 1.00 70.25 652 LEU A O 1
ATOM 4880 N N . ASN A 1 653 ? -32.313 -9.824 -22.232 1.00 74.12 653 ASN A N 1
ATOM 4881 C CA . ASN A 1 653 ? -32.739 -8.426 -22.311 1.00 74.12 653 ASN A CA 1
ATOM 4882 C C . ASN A 1 653 ? -32.954 -8.031 -23.779 1.00 74.12 653 ASN A C 1
ATOM 4884 O O . ASN A 1 653 ? -31.992 -7.986 -24.550 1.00 74.12 653 ASN A O 1
ATOM 4888 N N . VAL A 1 654 ? -34.192 -7.720 -24.173 1.00 82.06 654 VAL A N 1
ATOM 4889 C CA . VAL A 1 654 ? -34.533 -7.369 -25.562 1.00 82.06 654 VAL A CA 1
ATOM 4890 C C . VAL A 1 654 ? -34.817 -5.869 -25.699 1.00 82.06 654 VAL A C 1
ATOM 4892 O O . VAL A 1 654 ? -35.668 -5.300 -25.013 1.00 82.06 654 VAL A O 1
ATOM 4895 N N . SER A 1 655 ? -34.112 -5.208 -26.619 1.00 82.94 655 SER A N 1
ATOM 4896 C CA . SER A 1 655 ? -34.250 -3.773 -26.887 1.00 82.94 655 SER A CA 1
ATOM 4897 C C . SER A 1 655 ? -34.726 -3.509 -28.317 1.00 82.94 655 SER A C 1
ATOM 4899 O O . SER A 1 655 ? -34.181 -4.060 -29.275 1.00 82.94 655 SER A O 1
ATOM 4901 N N . LEU A 1 656 ? -35.737 -2.647 -28.459 1.00 86.19 656 LEU A N 1
ATOM 4902 C CA . LEU A 1 656 ? -36.275 -2.215 -29.751 1.00 86.19 656 LEU A CA 1
ATOM 4903 C C . LEU A 1 656 ? -35.531 -0.977 -30.263 1.00 86.19 656 LEU A C 1
ATOM 4905 O O . LEU A 1 656 ? -35.229 -0.059 -29.497 1.00 86.19 656 LEU A O 1
ATOM 4909 N N . ARG A 1 657 ? -35.250 -0.941 -31.567 1.00 84.75 657 ARG A N 1
ATOM 4910 C CA . ARG A 1 657 ? -34.598 0.180 -32.251 1.00 84.75 657 ARG A CA 1
ATOM 4911 C C . ARG A 1 657 ? -35.321 0.529 -33.540 1.00 84.75 657 ARG A C 1
ATOM 4913 O O . ARG A 1 657 ? -35.509 -0.318 -34.408 1.00 84.75 657 ARG A O 1
ATOM 4920 N N . GLU A 1 658 ? -35.663 1.798 -33.673 1.00 86.88 658 GLU A N 1
ATOM 4921 C CA . GLU A 1 658 ? -36.205 2.343 -34.912 1.00 86.88 658 GLU A CA 1
ATOM 4922 C C . GLU A 1 658 ? -35.107 2.399 -35.983 1.00 86.88 658 GLU A C 1
ATOM 4924 O O . GLU A 1 658 ? -33.937 2.679 -35.691 1.00 86.88 658 GLU A O 1
ATOM 4929 N N . TRP A 1 659 ? -35.473 2.076 -37.223 1.00 84.62 659 TRP A N 1
ATOM 4930 C CA . TRP A 1 659 ? -34.588 2.145 -38.380 1.00 84.62 659 TRP A CA 1
ATOM 4931 C C . TRP A 1 659 ? -35.274 2.842 -39.554 1.00 84.62 659 TRP A C 1
ATOM 4933 O O . TRP A 1 659 ? -36.138 2.262 -40.213 1.00 84.62 659 TRP A O 1
ATOM 4943 N N . ASP A 1 660 ? -34.804 4.055 -39.845 1.00 76.44 660 ASP A N 1
ATOM 4944 C CA . ASP A 1 660 ? -35.302 4.913 -40.931 1.00 76.44 660 ASP A CA 1
ATOM 4945 C C . ASP A 1 660 ? -34.535 4.727 -42.255 1.00 76.44 660 ASP A C 1
ATOM 4947 O O . ASP A 1 660 ? -34.790 5.408 -43.248 1.00 76.44 660 ASP A O 1
ATOM 4951 N N . GLY A 1 661 ? -33.546 3.826 -42.281 1.00 75.25 661 GLY A N 1
ATOM 4952 C CA . GLY A 1 661 ? -32.743 3.534 -43.468 1.00 75.25 661 GLY A CA 1
ATOM 4953 C C . GLY A 1 661 ? -33.346 2.443 -44.368 1.00 75.25 661 GLY A C 1
ATOM 4954 O O . GLY A 1 661 ? -34.314 1.775 -44.001 1.00 75.25 661 GLY A O 1
ATOM 4955 N N . PRO A 1 662 ? -32.740 2.174 -45.541 1.00 74.06 662 PRO A N 1
ATOM 4956 C CA . PRO A 1 662 ? -33.161 1.078 -46.414 1.00 74.06 662 PRO A CA 1
ATOM 4957 C C . PRO A 1 662 ? -33.159 -0.276 -45.672 1.00 74.06 662 PRO A C 1
ATOM 4959 O O . PRO A 1 662 ? -32.255 -0.506 -44.859 1.00 74.06 662 PRO A O 1
ATOM 4962 N N . PRO A 1 663 ? -34.096 -1.204 -45.955 1.00 68.75 663 PRO A N 1
ATOM 4963 C CA . PRO A 1 663 ? -34.205 -2.479 -45.236 1.00 68.75 663 PRO A CA 1
ATOM 4964 C C . PRO A 1 663 ? -32.926 -3.324 -45.260 1.00 68.75 663 PRO A C 1
ATOM 4966 O O . PRO A 1 663 ? -32.605 -3.972 -44.265 1.00 68.75 663 PRO A O 1
ATOM 4969 N N . ASP A 1 664 ? -32.167 -3.265 -46.357 1.00 70.38 664 ASP A N 1
ATOM 4970 C CA . ASP A 1 664 ? -30.962 -4.077 -46.581 1.00 70.38 664 ASP A CA 1
ATOM 4971 C C . ASP A 1 664 ? -29.654 -3.360 -46.201 1.00 70.38 664 ASP A C 1
ATOM 4973 O O . ASP A 1 664 ? -28.569 -3.926 -46.324 1.00 70.38 664 ASP A O 1
ATOM 4977 N N . ALA A 1 665 ? -29.728 -2.113 -45.724 1.00 72.94 665 ALA A N 1
ATOM 4978 C CA . ALA A 1 665 ? -28.547 -1.383 -45.277 1.00 72.94 665 ALA A CA 1
ATOM 4979 C C . ALA A 1 665 ? -28.039 -1.918 -43.919 1.00 72.94 665 ALA A C 1
ATOM 4981 O O . ALA A 1 665 ? -28.845 -2.346 -43.079 1.00 72.94 665 ALA A O 1
ATOM 4982 N N . PRO A 1 666 ? -26.713 -1.901 -43.676 1.00 69.19 666 PRO A N 1
ATOM 4983 C CA . PRO A 1 666 ? -26.138 -2.346 -42.411 1.00 69.19 666 PRO A CA 1
ATOM 4984 C C . PRO A 1 666 ? -26.601 -1.434 -41.269 1.00 69.19 666 PRO A C 1
ATOM 4986 O O . PRO A 1 666 ? -26.414 -0.217 -41.331 1.00 69.19 666 PRO A O 1
ATOM 4989 N N . LYS A 1 667 ? -27.205 -2.017 -40.226 1.00 75.81 667 LYS A N 1
ATOM 4990 C CA . LYS A 1 667 ? -27.631 -1.257 -39.045 1.00 75.81 667 LYS A CA 1
ATOM 4991 C C . LYS A 1 667 ? -26.448 -1.008 -38.101 1.00 75.81 667 LYS A C 1
ATOM 4993 O O . LYS A 1 667 ? -25.596 -1.888 -37.950 1.00 75.81 667 LYS A O 1
ATOM 4998 N N . PRO A 1 668 ? -26.368 0.180 -37.479 1.00 63.94 668 PRO A N 1
ATOM 4999 C CA . PRO A 1 668 ? -25.261 0.558 -36.613 1.00 63.94 668 PRO A CA 1
ATOM 5000 C C . PRO A 1 668 ? -25.192 -0.346 -35.380 1.00 63.94 668 PRO A C 1
ATOM 5002 O O . PRO A 1 668 ? -26.209 -0.623 -34.742 1.00 63.94 668 PRO A O 1
ATOM 5005 N N . MET A 1 669 ? -23.978 -0.775 -35.027 1.00 56.81 669 MET A N 1
ATOM 5006 C CA . MET A 1 669 ? -23.726 -1.509 -33.787 1.00 56.81 669 MET A CA 1
ATOM 5007 C C . MET A 1 669 ? -23.597 -0.533 -32.610 1.00 56.81 669 MET A C 1
ATOM 5009 O O . MET A 1 669 ? -22.763 0.375 -32.667 1.00 56.81 669 MET A O 1
ATOM 5013 N N . PRO A 1 670 ? -24.369 -0.707 -31.527 1.00 54.41 670 PRO A N 1
ATOM 5014 C CA . PRO A 1 670 ? -24.173 0.064 -30.309 1.00 54.41 670 PRO A CA 1
ATOM 5015 C C . PRO A 1 670 ? -22.929 -0.416 -29.537 1.00 54.41 670 PRO A C 1
ATOM 5017 O O . PRO A 1 670 ? -22.706 -1.611 -29.362 1.00 54.41 670 PRO A O 1
ATOM 5020 N N . LEU A 1 671 ? -22.128 0.529 -29.035 1.00 46.47 671 LEU A N 1
ATOM 5021 C CA . LEU A 1 671 ? -20.982 0.287 -28.147 1.00 46.47 671 LEU A CA 1
ATOM 5022 C C . LEU A 1 671 ? -21.477 0.007 -26.715 1.00 46.47 671 LEU A C 1
ATOM 5024 O O . LEU A 1 671 ? -21.532 0.929 -25.905 1.00 46.47 671 LEU A O 1
ATOM 5028 N N . ILE A 1 672 ? -21.891 -1.225 -26.386 1.00 47.78 672 ILE A N 1
ATOM 5029 C CA . ILE A 1 672 ? -22.330 -1.567 -25.015 1.00 47.78 672 ILE A CA 1
ATOM 5030 C C . ILE A 1 672 ? -21.754 -2.909 -24.529 1.00 47.78 672 ILE A C 1
ATOM 5032 O O . ILE A 1 672 ? -21.731 -3.901 -25.250 1.00 47.78 672 ILE A O 1
ATOM 5036 N N . PHE A 1 673 ? -21.320 -2.911 -23.262 1.00 45.84 673 PHE A N 1
ATOM 5037 C CA . PHE A 1 673 ? -20.711 -4.000 -22.485 1.00 45.84 673 PHE A CA 1
ATOM 5038 C C . PHE A 1 673 ? -21.751 -4.881 -21.753 1.00 45.84 673 PHE A C 1
ATOM 5040 O O . PHE A 1 673 ? -21.692 -5.010 -20.530 1.00 45.84 673 PHE A O 1
ATOM 5047 N N . ASN A 1 674 ? -22.723 -5.481 -22.449 1.00 52.09 674 ASN A N 1
ATOM 5048 C CA . ASN A 1 674 ? -23.605 -6.474 -21.813 1.00 52.09 674 ASN A CA 1
ATOM 5049 C C . ASN A 1 674 ? -23.770 -7.731 -22.693 1.00 52.09 674 ASN A C 1
ATOM 5051 O O . ASN A 1 674 ? -24.444 -7.645 -23.719 1.00 52.09 674 ASN A O 1
ATOM 5055 N N . PRO A 1 675 ? -23.187 -8.888 -22.316 1.00 53.47 675 PRO A N 1
ATOM 5056 C CA . PRO A 1 675 ? -23.097 -10.075 -23.176 1.00 53.47 675 PRO A CA 1
ATOM 5057 C C . PRO A 1 675 ? -24.418 -10.859 -23.364 1.00 53.47 675 PRO A C 1
ATOM 5059 O O . PRO A 1 675 ? -24.398 -11.970 -23.893 1.00 53.47 675 PRO A O 1
ATOM 5062 N N . GLN A 1 676 ? -25.565 -10.327 -22.921 1.00 60.25 676 GLN A N 1
ATOM 5063 C CA . GLN A 1 676 ? -26.880 -10.993 -22.977 1.00 60.25 676 GLN A CA 1
ATOM 5064 C C . GLN A 1 676 ? -28.010 -10.079 -23.499 1.00 60.25 676 GLN A C 1
ATOM 5066 O O . GLN A 1 676 ? -29.144 -10.145 -23.020 1.00 60.25 676 GLN A O 1
ATOM 5071 N N . MET A 1 677 ? -27.716 -9.201 -24.467 1.00 73.31 677 MET A N 1
ATOM 5072 C CA . MET A 1 677 ? -28.708 -8.277 -25.039 1.00 73.31 677 MET A CA 1
ATOM 5073 C C . MET A 1 677 ? -29.043 -8.607 -26.502 1.00 73.31 677 MET A C 1
ATOM 5075 O O . MET A 1 677 ? -28.149 -8.774 -27.338 1.00 73.31 677 MET A O 1
ATOM 5079 N N . VAL A 1 678 ? -30.340 -8.669 -26.820 1.00 80.75 678 VAL A N 1
ATOM 5080 C CA . VAL A 1 678 ? -30.861 -8.817 -28.190 1.00 80.75 678 VAL A CA 1
ATOM 5081 C C . VAL A 1 678 ? -31.405 -7.482 -28.674 1.00 80.75 678 VAL A C 1
ATOM 5083 O O . VAL A 1 678 ? -32.209 -6.849 -27.993 1.00 80.75 678 VAL A O 1
ATOM 5086 N N . TRP A 1 679 ? -31.005 -7.072 -29.872 1.00 84.25 679 TRP A N 1
ATOM 5087 C CA . TRP A 1 679 ? -31.518 -5.866 -30.517 1.00 84.25 679 TRP A CA 1
ATOM 5088 C C . TRP A 1 679 ? -32.462 -6.245 -31.644 1.00 84.25 679 TRP A C 1
ATOM 5090 O O . TRP A 1 679 ? -32.100 -7.057 -32.495 1.00 84.25 679 TRP A O 1
ATOM 5100 N N . ILE A 1 680 ? -33.645 -5.637 -31.654 1.00 87.69 680 ILE A N 1
ATOM 5101 C CA . ILE A 1 680 ? -34.636 -5.765 -32.721 1.00 87.69 680 ILE A CA 1
ATOM 5102 C C . ILE A 1 680 ? -34.736 -4.417 -33.433 1.00 87.69 680 ILE A C 1
ATOM 5104 O O . ILE A 1 680 ? -35.220 -3.444 -32.855 1.00 87.69 680 ILE A O 1
ATOM 5108 N N . TRP A 1 681 ? -34.315 -4.363 -34.694 1.00 88.25 681 TRP A N 1
ATOM 5109 C CA . TRP A 1 681 ? -34.560 -3.215 -35.561 1.00 88.25 681 TRP A CA 1
ATOM 5110 C C . TRP A 1 681 ? -35.914 -3.356 -36.239 1.00 88.25 681 TRP A C 1
ATOM 5112 O O . TRP A 1 681 ? -36.200 -4.398 -36.835 1.00 88.25 681 TRP A O 1
ATOM 5122 N N . PHE A 1 682 ? -36.734 -2.313 -36.188 1.00 89.50 682 PHE A N 1
ATOM 5123 C CA . PHE A 1 682 ? -38.043 -2.277 -36.834 1.00 89.50 682 PHE A CA 1
ATOM 5124 C C . PHE A 1 682 ? -38.219 -0.998 -37.652 1.00 89.50 682 PHE A C 1
ATOM 5126 O O . PHE A 1 682 ? -37.591 0.025 -37.382 1.00 89.50 682 PHE A O 1
ATOM 5133 N N . ASN A 1 683 ? -39.053 -1.079 -38.686 1.00 85.75 683 ASN A N 1
ATOM 5134 C CA . ASN A 1 683 ? -39.424 0.082 -39.485 1.00 85.75 683 ASN A CA 1
ATOM 5135 C C . ASN A 1 683 ? -40.546 0.843 -38.747 1.00 85.75 683 ASN A C 1
ATOM 5137 O O . ASN A 1 683 ? -41.602 0.244 -38.520 1.00 85.75 683 ASN A O 1
ATOM 5141 N N . PRO A 1 684 ? -40.357 2.125 -38.394 1.00 83.38 684 PRO A N 1
ATOM 5142 C CA . PRO A 1 684 ? -41.325 2.865 -37.585 1.00 83.38 684 PRO A CA 1
ATOM 5143 C C . PRO A 1 684 ? -42.638 3.177 -38.317 1.00 83.38 684 PRO A C 1
ATOM 5145 O O . PRO A 1 684 ? -43.671 3.311 -37.670 1.00 83.38 684 PRO A O 1
ATOM 5148 N N . GLU A 1 685 ? -42.649 3.221 -39.653 1.00 83.38 685 GLU A N 1
ATOM 5149 C CA . GLU A 1 685 ? -43.873 3.456 -40.436 1.00 83.38 685 GLU A CA 1
ATOM 5150 C C . GLU A 1 685 ? -44.783 2.221 -40.492 1.00 83.38 685 GLU A C 1
ATOM 5152 O O . GLU A 1 685 ? -46.005 2.334 -40.548 1.00 83.38 685 GLU A O 1
ATOM 5157 N N . THR A 1 686 ? -44.195 1.023 -40.491 1.00 85.69 686 THR A N 1
ATOM 5158 C CA . THR A 1 686 ? -44.942 -0.243 -40.617 1.00 85.69 686 THR A CA 1
ATOM 5159 C C . THR A 1 686 ? -45.039 -1.028 -39.310 1.00 85.69 686 THR A C 1
ATOM 5161 O O . THR A 1 686 ? -45.746 -2.033 -39.263 1.00 85.69 686 THR A O 1
ATOM 5164 N N . ASN A 1 687 ? -44.307 -0.601 -38.279 1.00 87.50 687 ASN A N 1
ATOM 5165 C CA . ASN A 1 687 ? -44.046 -1.300 -37.018 1.00 87.50 687 ASN A CA 1
ATOM 5166 C C . ASN A 1 687 ? -43.536 -2.747 -37.169 1.00 87.50 687 ASN A C 1
ATOM 5168 O O . ASN A 1 687 ? -43.636 -3.557 -36.246 1.00 87.50 687 ASN A O 1
ATOM 5172 N N . LYS A 1 688 ? -42.997 -3.097 -38.344 1.00 87.56 688 LYS A N 1
ATOM 5173 C CA . LYS A 1 688 ? -42.527 -4.452 -38.640 1.00 87.56 688 LYS A CA 1
ATOM 5174 C C . LYS A 1 688 ? -41.044 -4.602 -38.354 1.00 87.56 688 LYS A C 1
ATOM 5176 O O . LYS A 1 688 ? -40.225 -3.802 -38.811 1.00 87.56 688 LYS A O 1
ATOM 5181 N N . THR A 1 689 ? -40.693 -5.681 -37.667 1.00 86.69 689 THR A N 1
ATOM 5182 C CA . THR A 1 689 ? -39.312 -6.085 -37.418 1.00 86.69 689 THR A CA 1
ATOM 5183 C C . THR A 1 689 ? -38.583 -6.362 -38.731 1.00 86.69 689 THR A C 1
ATOM 5185 O O . THR A 1 689 ? -39.012 -7.174 -39.549 1.00 86.69 689 THR A O 1
ATOM 5188 N N . LEU A 1 690 ? -37.443 -5.712 -38.920 1.00 85.62 690 LEU A N 1
ATOM 5189 C CA . LEU A 1 690 ? -36.552 -5.915 -40.056 1.00 85.62 690 LEU A CA 1
ATOM 5190 C C . LEU A 1 690 ? -35.511 -6.990 -39.745 1.00 85.62 690 LEU A C 1
ATOM 5192 O O . LEU A 1 690 ? -35.199 -7.821 -40.601 1.00 85.62 690 LEU A O 1
ATOM 5196 N N . GLU A 1 691 ? -34.973 -6.963 -38.525 1.00 84.62 691 GLU A N 1
ATOM 5197 C CA . GLU A 1 691 ? -33.830 -7.774 -38.121 1.00 84.62 691 GLU A CA 1
ATOM 5198 C C . GLU A 1 691 ? -33.731 -7.862 -36.594 1.00 84.62 691 GLU A C 1
ATOM 5200 O O . GLU A 1 691 ? -33.955 -6.868 -35.908 1.00 84.62 691 GLU A O 1
ATOM 5205 N N . ALA A 1 692 ? -33.375 -9.036 -36.064 1.00 83.25 692 ALA A N 1
ATOM 5206 C CA . ALA A 1 692 ? -33.167 -9.259 -34.636 1.00 83.25 692 ALA A CA 1
ATOM 5207 C C . ALA A 1 692 ? -31.879 -10.058 -34.393 1.00 83.25 692 ALA A C 1
ATOM 5209 O O . ALA A 1 692 ? -31.708 -11.147 -34.952 1.00 83.25 692 ALA A O 1
ATOM 5210 N N . ARG A 1 693 ? -30.965 -9.524 -33.573 1.00 79.12 693 ARG A N 1
ATOM 5211 C CA . ARG A 1 693 ? -29.632 -10.113 -33.349 1.00 79.12 693 ARG A CA 1
ATOM 5212 C C . ARG A 1 693 ? -29.183 -10.033 -31.894 1.00 79.12 693 ARG A C 1
ATOM 5214 O O . ARG A 1 693 ? -29.346 -8.998 -31.249 1.00 79.12 693 ARG A O 1
ATOM 5221 N N . ALA A 1 694 ? -28.582 -11.119 -31.407 1.00 70.94 694 ALA A N 1
ATOM 5222 C CA . ALA A 1 694 ? -27.897 -11.157 -30.115 1.00 70.94 694 ALA A CA 1
ATOM 5223 C C . ALA A 1 694 ? -26.403 -10.858 -30.284 1.00 70.94 694 ALA A C 1
ATOM 5225 O O . ALA A 1 694 ? -25.749 -11.436 -31.156 1.00 70.94 694 ALA A O 1
ATOM 5226 N N . PHE A 1 695 ? -25.867 -10.011 -29.405 1.00 62.91 695 PHE A N 1
ATOM 5227 C CA . PHE A 1 695 ? -24.436 -9.705 -29.335 1.00 62.91 695 PHE A CA 1
ATOM 5228 C C . PHE A 1 695 ? -23.895 -10.174 -27.983 1.00 62.91 695 PHE A C 1
ATOM 5230 O O . PHE A 1 695 ? -24.570 -10.034 -26.963 1.00 62.91 695 PHE A O 1
ATOM 5237 N N . CYS A 1 696 ? -22.705 -10.774 -27.994 1.00 47.69 696 CYS A N 1
ATOM 5238 C CA . CYS A 1 696 ? -22.031 -11.307 -26.814 1.00 47.69 696 CYS A CA 1
ATOM 5239 C C . CYS A 1 696 ? -20.627 -10.713 -26.738 1.00 47.69 696 CYS A C 1
ATOM 5241 O O . CYS A 1 696 ? -19.912 -10.826 -27.762 1.00 47.69 696 CYS A O 1
#

Organism: NCBI:txid41462

Secondary structure (DSSP, 8-state):
--PPPPPPPPP-EEEEEEETTT--EESS--SB-TTT--BT-EEEEEEE---------------------------------------S--SS--S--------S---SS-----GGGTTTTT--TT-SB---STTHHHHHHHTTSSBPTT-EEEEEE-TTSSHHHHHHHHHHHHHS------PPPP-S------S----------EEEEESSS-HHHHHHHHHHTT-TT-TTEEEEE--BHHHHHHHHHHH--SEEEEE-TTT-B-TTSSS-TTSHHHHHHHHHHHHHHHHHHT--EEEEEEPPTTS-SS-HHHHHTTSSEEEEEE--TTSSEEEEEEEEETTS-SS-EEEEEE-SSSEEE-S-HHHHHHGGGGT---TTEEEEEEEETTEEEEEEEEEEEEEPPTT--SPPEEEESB-HHHHHHHHHHHHHHH---GGGEEEEEEEGGG--B-SGGGHHHHHHHHHHHHHT-PPPTTEEE--EEPTTSBEEP-TTHHHHHHHHHHTT--EEEEETTSPPP--TT-TT-EEEEESBHHHHHHHHH-S--BPPPPTT--TTSS-B--PPPP-------S-------------------------------------------------EE-GGGTTSBHHHHHHHHHHHSTT-EEEEEE--S-TTSPPPPP----TTEEEEEEETTTTEEEEEEEE-